Protein AF-A0A3P7ID00-F1 (afdb_monomer_lite)

Structure (mmCIF, N/CA/C/O backbone):
data_AF-A0A3P7ID00-F1
#
_entry.id   AF-A0A3P7ID00-F1
#
loop_
_atom_site.group_PDB
_atom_site.id
_atom_site.type_symbol
_atom_site.label_atom_id
_atom_site.label_alt_id
_atom_site.label_comp_id
_atom_site.label_asym_id
_atom_site.label_entity_id
_atom_site.label_seq_id
_atom_site.pdbx_PDB_ins_code
_atom_site.Cartn_x
_atom_site.Cartn_y
_atom_site.Cartn_z
_atom_site.occupancy
_atom_site.B_iso_or_equiv
_atom_site.auth_seq_id
_atom_site.auth_comp_id
_atom_site.auth_asym_id
_atom_site.auth_atom_id
_atom_site.pdbx_PDB_model_num
ATOM 1 N N . MET A 1 1 ? 23.950 -1.287 -34.557 1.00 52.06 1 MET A N 1
ATOM 2 C CA . MET A 1 1 ? 25.349 -1.439 -34.091 1.00 52.06 1 MET A CA 1
ATOM 3 C C . MET A 1 1 ? 25.441 -1.771 -32.608 1.00 52.06 1 MET A C 1
ATOM 5 O O . MET A 1 1 ? 25.876 -2.869 -32.314 1.00 52.06 1 MET A O 1
ATOM 9 N N . PHE A 1 2 ? 25.033 -0.906 -31.662 1.00 60.47 2 PHE A N 1
ATOM 10 C CA . PHE A 1 2 ? 25.137 -1.261 -30.230 1.00 60.47 2 PHE A CA 1
ATOM 11 C C . PHE A 1 2 ? 24.290 -2.492 -29.866 1.00 60.47 2 PHE A C 1
ATOM 13 O O . PHE A 1 2 ? 24.810 -3.410 -29.252 1.00 60.47 2 PHE A O 1
ATOM 20 N N . SER A 1 3 ? 23.042 -2.573 -30.342 1.00 60.19 3 SER A N 1
ATOM 21 C CA . SER A 1 3 ? 22.179 -3.760 -30.199 1.00 60.19 3 SER A CA 1
ATOM 22 C C . SER A 1 3 ? 22.789 -5.046 -30.762 1.00 60.19 3 SER A C 1
ATOM 24 O O . SER A 1 3 ? 22.525 -6.127 -30.246 1.00 60.19 3 SER A O 1
ATOM 26 N N . ASP A 1 4 ? 23.598 -4.916 -31.814 1.00 58.38 4 ASP A N 1
ATOM 27 C CA . ASP A 1 4 ? 24.118 -6.036 -32.603 1.00 58.38 4 ASP A CA 1
ATOM 28 C C . ASP A 1 4 ? 25.467 -6.534 -32.055 1.00 58.38 4 ASP A C 1
ATOM 30 O O . ASP A 1 4 ? 25.849 -7.672 -32.304 1.00 58.38 4 ASP A O 1
ATOM 34 N N . CYS A 1 5 ? 26.175 -5.696 -31.284 1.00 56.41 5 CYS A N 1
ATOM 35 C CA . CYS A 1 5 ? 27.470 -6.012 -30.668 1.00 56.41 5 CYS A CA 1
ATOM 36 C C . CYS A 1 5 ? 27.386 -6.208 -29.141 1.00 56.41 5 CYS A C 1
ATOM 38 O O . CYS A 1 5 ? 28.137 -7.001 -28.583 1.00 56.41 5 CYS A O 1
ATOM 40 N N . PHE A 1 6 ? 26.474 -5.504 -28.464 1.00 62.31 6 PHE A N 1
ATOM 41 C CA . PHE A 1 6 ? 26.268 -5.514 -27.014 1.00 62.31 6 PHE A CA 1
ATOM 42 C C . PHE A 1 6 ? 24.762 -5.589 -26.717 1.00 62.31 6 PHE A C 1
ATOM 44 O O . PHE A 1 6 ? 24.059 -4.586 -26.574 1.00 62.31 6 PHE A O 1
ATOM 51 N N . GLY A 1 7 ? 24.242 -6.815 -26.651 1.00 70.06 7 GLY A N 1
ATOM 52 C CA . GLY A 1 7 ? 22.831 -7.056 -26.351 1.00 70.06 7 GLY A CA 1
ATOM 53 C C . GLY A 1 7 ? 22.442 -6.621 -24.933 1.00 70.06 7 GLY A C 1
ATOM 54 O O . GLY A 1 7 ? 23.291 -6.516 -24.044 1.00 70.06 7 GLY A O 1
ATOM 55 N N . ALA A 1 8 ? 21.137 -6.432 -24.699 1.00 73.94 8 ALA A N 1
ATOM 56 C CA . ALA A 1 8 ? 20.581 -6.035 -23.398 1.00 73.94 8 ALA A CA 1
ATOM 57 C C . ALA A 1 8 ? 21.131 -6.864 -22.223 1.00 73.94 8 ALA A C 1
ATOM 59 O O . ALA A 1 8 ? 21.489 -6.312 -21.187 1.00 73.94 8 ALA A O 1
ATOM 60 N N . ARG A 1 9 ? 21.281 -8.181 -22.418 1.00 77.31 9 ARG A N 1
ATOM 61 C CA . ARG A 1 9 ? 21.799 -9.113 -21.404 1.00 77.31 9 ARG A CA 1
ATOM 62 C C . ARG A 1 9 ? 23.219 -8.791 -20.935 1.00 77.31 9 ARG A C 1
ATOM 64 O O . ARG A 1 9 ? 23.476 -8.861 -19.741 1.00 77.31 9 ARG A O 1
ATOM 71 N N . MET A 1 10 ? 24.122 -8.421 -21.845 1.00 81.62 10 MET A N 1
ATOM 72 C CA . MET A 1 10 ? 25.519 -8.138 -21.492 1.00 81.62 10 MET A CA 1
ATOM 73 C C . MET A 1 10 ? 25.629 -6.870 -20.646 1.00 81.62 10 MET A C 1
ATOM 75 O O . MET A 1 10 ? 26.262 -6.890 -19.593 1.00 81.62 10 MET A O 1
ATOM 79 N N . LEU A 1 11 ? 24.956 -5.787 -21.054 1.00 83.25 11 LEU A N 1
ATOM 80 C CA . LEU A 1 11 ? 24.932 -4.541 -20.279 1.00 83.25 11 LEU A CA 1
ATOM 81 C C . LEU A 1 11 ? 24.371 -4.775 -18.871 1.00 83.25 11 LEU A C 1
ATOM 83 O O . LEU A 1 11 ? 24.927 -4.293 -17.889 1.00 83.25 11 LEU A O 1
ATOM 87 N N . LEU A 1 12 ? 23.300 -5.559 -18.775 1.00 82.31 12 LEU A N 1
ATOM 88 C CA . LEU A 1 12 ? 22.665 -5.893 -17.506 1.00 82.31 12 LEU A CA 1
ATOM 89 C C . LEU A 1 12 ? 23.546 -6.778 -16.614 1.00 82.31 12 LEU A C 1
ATOM 91 O O . LEU A 1 12 ? 23.621 -6.524 -15.418 1.00 82.31 12 LEU A O 1
ATOM 95 N N . SER A 1 13 ? 24.282 -7.740 -17.182 1.00 84.06 13 SER A N 1
ATOM 96 C CA . SER A 1 13 ? 25.265 -8.525 -16.416 1.00 84.06 13 SER A CA 1
ATOM 97 C C . SER A 1 13 ? 26.448 -7.691 -15.920 1.00 84.06 13 SER A C 1
ATOM 99 O O . SER A 1 13 ? 26.984 -7.942 -14.845 1.00 84.06 13 SER A O 1
ATOM 101 N N . VAL A 1 14 ? 26.853 -6.667 -16.678 1.00 86.00 14 VAL A N 1
ATOM 102 C CA . VAL A 1 14 ? 27.897 -5.735 -16.233 1.00 86.00 14 VAL A CA 1
ATOM 103 C C . VAL A 1 14 ? 27.369 -4.905 -15.068 1.00 86.00 14 VAL A C 1
ATOM 105 O O . VAL A 1 14 ? 28.047 -4.788 -14.051 1.00 86.00 14 VAL A O 1
ATOM 108 N N . LEU A 1 15 ? 26.139 -4.396 -15.180 1.00 87.06 15 LEU A N 1
ATOM 109 C CA . LEU A 1 15 ? 25.479 -3.590 -14.154 1.00 87.06 15 LEU A CA 1
ATOM 110 C C . LEU A 1 15 ? 25.384 -4.286 -12.789 1.00 87.06 15 LEU A C 1
ATOM 112 O O . LEU A 1 15 ? 25.531 -3.612 -11.774 1.00 87.06 15 LEU A O 1
ATOM 116 N N . THR A 1 16 ? 25.211 -5.611 -12.758 1.00 84.00 16 THR A N 1
ATOM 117 C CA . THR A 1 16 ? 25.181 -6.388 -11.505 1.00 84.00 16 THR A CA 1
ATOM 118 C C . THR A 1 16 ? 26.543 -6.521 -10.814 1.00 84.00 16 THR A C 1
ATOM 120 O O . THR A 1 16 ? 26.600 -6.924 -9.656 1.00 84.00 16 THR A O 1
ATOM 123 N N . VAL A 1 17 ? 27.647 -6.211 -11.505 1.00 86.19 17 VAL A N 1
ATOM 124 C CA . VAL A 1 17 ? 29.019 -6.389 -10.991 1.00 86.19 17 VAL A CA 1
ATOM 125 C C . VAL A 1 17 ? 29.721 -5.053 -10.742 1.00 86.19 17 VAL A C 1
ATOM 127 O O . VAL A 1 17 ? 30.505 -4.937 -9.802 1.00 86.19 17 VAL A O 1
ATOM 130 N N . VAL A 1 18 ? 29.465 -4.034 -11.566 1.00 87.81 18 VAL A N 1
ATOM 131 C CA . VAL A 1 18 ? 30.149 -2.738 -11.446 1.00 87.81 18 VAL A CA 1
ATOM 132 C C . VAL A 1 18 ? 29.582 -1.881 -10.308 1.00 87.81 18 VAL A C 1
ATOM 134 O O . VAL A 1 18 ? 28.386 -1.907 -10.006 1.00 87.81 18 VAL A O 1
ATOM 137 N N . THR A 1 19 ? 30.449 -1.074 -9.696 1.00 88.44 19 THR A N 1
ATOM 138 C CA . THR A 1 19 ? 30.128 -0.154 -8.592 1.00 88.44 19 THR A CA 1
ATOM 139 C C . THR A 1 19 ? 30.591 1.275 -8.920 1.00 88.44 19 THR A C 1
ATOM 141 O O . THR A 1 19 ? 31.322 1.497 -9.892 1.00 88.44 19 THR A O 1
ATOM 144 N N . GLY A 1 20 ? 30.139 2.266 -8.143 1.00 90.31 20 GLY A N 1
ATOM 145 C CA . GLY A 1 20 ? 30.588 3.659 -8.257 1.00 90.31 20 GLY A CA 1
ATOM 146 C C . GLY A 1 20 ? 30.327 4.303 -9.627 1.00 90.31 20 GLY A C 1
ATOM 147 O O . GLY A 1 20 ? 29.263 4.133 -10.228 1.00 90.31 20 GLY A O 1
ATOM 148 N N . GLU A 1 21 ? 31.310 5.047 -10.144 1.00 90.44 21 GLU A N 1
ATOM 149 C CA . GLU A 1 21 ? 31.195 5.810 -11.400 1.00 90.44 21 GLU A CA 1
ATOM 150 C C . GLU A 1 21 ? 30.878 4.936 -12.623 1.00 90.44 21 GLU A C 1
ATOM 152 O O . GLU A 1 21 ? 30.138 5.354 -13.520 1.00 90.44 21 GLU A O 1
ATOM 157 N N . TRP A 1 22 ? 31.382 3.698 -12.646 1.00 90.75 22 TRP A N 1
ATOM 158 C CA . TRP A 1 22 ? 31.104 2.741 -13.718 1.00 90.75 22 TRP A CA 1
ATOM 159 C C . TRP A 1 22 ? 29.640 2.312 -13.729 1.00 90.75 22 TRP A C 1
ATOM 161 O O . TRP A 1 22 ? 29.043 2.215 -14.806 1.00 90.75 22 TRP A O 1
ATOM 171 N N . ARG A 1 23 ? 29.037 2.107 -12.548 1.00 92.94 23 ARG A N 1
ATOM 172 C CA . ARG A 1 23 ? 27.599 1.827 -12.440 1.00 92.94 23 ARG A CA 1
ATOM 173 C C . ARG A 1 23 ? 26.787 3.026 -12.907 1.00 92.94 23 ARG A C 1
ATOM 175 O O . ARG A 1 23 ? 25.917 2.858 -13.755 1.00 92.94 23 ARG A O 1
ATOM 182 N N . SER A 1 24 ? 27.121 4.225 -12.432 1.00 92.62 24 SER A N 1
ATOM 183 C CA . SER A 1 24 ? 26.444 5.467 -12.830 1.00 92.62 24 SER A CA 1
ATOM 184 C C . SER A 1 24 ? 26.452 5.665 -14.354 1.00 92.62 24 SER A C 1
ATOM 186 O O . SER A 1 24 ? 25.399 5.824 -14.978 1.00 92.62 24 SER A O 1
ATOM 188 N N . SER A 1 25 ? 27.621 5.525 -14.985 1.00 92.38 25 SER A N 1
ATOM 189 C CA . SER A 1 25 ? 27.778 5.658 -16.441 1.00 92.38 25 SER A CA 1
ATOM 190 C C . SER A 1 25 ? 27.006 4.579 -17.212 1.00 92.38 25 SER A C 1
ATOM 192 O O . SER A 1 25 ? 26.350 4.861 -18.219 1.00 92.38 25 SER A O 1
ATOM 194 N N . SER A 1 26 ? 27.031 3.337 -16.720 1.00 92.38 26 SER A N 1
ATOM 195 C CA . SER A 1 26 ? 26.311 2.214 -17.334 1.00 92.38 26 SER A CA 1
ATOM 196 C C . SER A 1 26 ? 24.792 2.375 -17.225 1.00 92.38 26 SER A C 1
ATOM 198 O O . SER A 1 26 ? 24.070 2.071 -18.176 1.00 92.38 26 SER A O 1
ATOM 200 N N . LEU A 1 27 ? 24.293 2.898 -16.102 1.00 93.88 27 LEU A N 1
ATOM 201 C CA . LEU A 1 27 ? 22.876 3.209 -15.909 1.00 93.88 27 LEU A CA 1
ATOM 202 C C . LEU A 1 27 ? 22.427 4.375 -16.790 1.00 93.88 27 LEU A C 1
ATOM 204 O O . LEU A 1 27 ? 21.325 4.334 -17.333 1.00 93.88 27 LEU A O 1
ATOM 208 N N . GLN A 1 28 ? 23.278 5.380 -17.008 1.00 93.69 28 GLN A N 1
ATOM 209 C CA . GLN A 1 28 ? 22.981 6.462 -17.946 1.00 93.69 28 GLN A CA 1
ATOM 210 C C . GLN A 1 28 ? 22.866 5.942 -19.385 1.00 93.69 28 GLN A C 1
ATOM 212 O O . GLN A 1 28 ? 21.937 6.321 -20.102 1.00 93.69 28 GLN A O 1
ATOM 217 N N . LEU A 1 29 ? 23.758 5.035 -19.796 1.00 92.69 29 LEU A N 1
ATOM 218 C CA . LEU A 1 29 ? 23.652 4.355 -21.086 1.00 92.69 29 LEU A CA 1
ATOM 219 C C . LEU A 1 29 ? 22.361 3.529 -21.175 1.00 92.69 29 LEU A C 1
ATOM 221 O O . LEU A 1 29 ? 21.619 3.657 -22.150 1.00 92.69 29 LEU A O 1
ATOM 225 N N . LEU A 1 30 ? 22.050 2.735 -20.144 1.00 93.50 30 LEU A N 1
ATOM 226 C CA . LEU A 1 30 ? 20.803 1.970 -20.068 1.00 93.50 30 LEU A CA 1
ATOM 227 C C . LEU A 1 30 ? 19.578 2.887 -20.184 1.00 93.50 30 LEU A C 1
ATOM 229 O O . LEU A 1 30 ? 18.663 2.575 -20.943 1.00 93.50 30 LEU A O 1
ATOM 233 N N . LYS A 1 31 ? 19.576 4.038 -19.500 1.00 94.38 31 LYS A N 1
ATOM 234 C CA . LYS A 1 31 ? 18.513 5.048 -19.588 1.00 94.38 31 LYS A CA 1
ATOM 235 C C . LYS A 1 31 ? 18.271 5.469 -21.039 1.00 94.38 31 LYS A C 1
ATOM 237 O O . LYS A 1 31 ? 17.132 5.443 -21.499 1.00 94.38 31 LYS A O 1
ATOM 242 N N . GLN A 1 32 ? 19.330 5.812 -21.777 1.00 93.94 32 GLN A N 1
ATOM 243 C CA . GLN A 1 32 ? 19.211 6.207 -23.187 1.00 93.94 32 GLN A CA 1
ATOM 244 C C . GLN A 1 32 ? 18.683 5.065 -24.060 1.00 93.94 32 GLN A C 1
ATOM 246 O O . GLN A 1 32 ? 17.826 5.284 -24.914 1.00 93.94 32 GLN A O 1
ATOM 251 N N . LEU A 1 33 ? 19.139 3.834 -23.819 1.00 92.25 33 LEU A N 1
ATOM 252 C CA . LEU A 1 33 ? 18.671 2.661 -24.558 1.00 92.25 33 LEU A CA 1
ATOM 253 C C . LEU A 1 33 ? 17.189 2.377 -24.300 1.00 92.25 33 LEU A C 1
ATOM 255 O O . LEU A 1 33 ? 16.455 2.125 -25.249 1.00 92.25 33 LEU A O 1
ATOM 259 N N . LEU A 1 34 ? 16.723 2.480 -23.054 1.00 92.94 34 LEU A N 1
ATOM 260 C CA . LEU A 1 34 ? 15.309 2.308 -22.704 1.00 92.94 34 LEU A CA 1
ATOM 261 C C . LEU A 1 34 ? 14.414 3.348 -23.397 1.00 92.94 34 LEU A C 1
ATOM 263 O O . LEU A 1 34 ? 13.312 3.018 -23.830 1.00 92.94 34 LEU A O 1
ATOM 267 N N . LEU A 1 35 ? 14.884 4.590 -23.544 1.00 93.62 35 LEU A N 1
ATOM 268 C CA . LEU A 1 35 ? 14.127 5.657 -24.204 1.00 93.62 35 LEU A CA 1
ATOM 269 C C . LEU A 1 35 ? 14.113 5.512 -25.734 1.00 93.62 35 LEU A C 1
ATOM 271 O O . LEU A 1 35 ? 13.067 5.683 -26.367 1.00 93.62 35 LEU A O 1
ATOM 275 N N . LEU A 1 36 ? 15.263 5.194 -26.333 1.00 90.88 36 LEU A N 1
ATOM 276 C CA . LEU A 1 36 ? 15.469 5.274 -27.781 1.00 90.88 36 LEU A CA 1
ATOM 277 C C . LEU A 1 36 ? 15.247 3.946 -28.516 1.00 90.88 36 LEU A C 1
ATOM 279 O O . LEU A 1 36 ? 14.849 3.961 -29.682 1.00 90.88 36 LEU A O 1
ATOM 283 N N . ALA A 1 37 ? 15.481 2.795 -27.877 1.00 84.69 37 ALA A N 1
ATOM 284 C CA . ALA A 1 37 ? 15.424 1.500 -28.557 1.00 84.69 37 ALA A CA 1
ATOM 285 C C . ALA A 1 37 ? 14.019 1.208 -29.091 1.00 84.69 37 ALA A C 1
ATOM 287 O O . ALA A 1 37 ? 13.032 1.334 -28.373 1.00 84.69 37 ALA A O 1
ATOM 288 N N . SER A 1 38 ? 13.901 0.786 -30.349 1.00 81.94 38 SER A N 1
ATOM 289 C CA . SER A 1 38 ? 12.612 0.451 -30.975 1.00 81.94 38 SER A CA 1
ATOM 290 C C . SER A 1 38 ? 11.951 -0.792 -30.363 1.00 81.94 38 SER A C 1
ATOM 292 O O . SER A 1 38 ? 10.726 -0.862 -30.293 1.00 81.94 38 SER A O 1
ATOM 294 N N . THR A 1 39 ? 12.757 -1.736 -29.882 1.00 86.19 39 THR A N 1
ATOM 295 C CA . THR A 1 39 ? 12.349 -3.010 -29.268 1.00 86.19 39 THR A CA 1
ATOM 296 C C . THR A 1 39 ? 12.159 -2.902 -27.753 1.00 86.19 39 THR A C 1
ATOM 298 O O . THR A 1 39 ? 12.777 -2.057 -27.112 1.00 86.19 39 THR A O 1
ATOM 301 N N . ASP A 1 40 ? 11.405 -3.821 -27.155 1.00 87.50 40 ASP A N 1
ATOM 302 C CA . ASP A 1 40 ? 11.201 -3.948 -25.702 1.00 87.50 40 ASP A CA 1
ATOM 303 C C . ASP A 1 40 ? 12.268 -4.795 -24.977 1.00 87.50 40 ASP A C 1
ATOM 305 O O . ASP A 1 40 ? 12.233 -4.904 -23.753 1.00 87.50 40 ASP A O 1
ATOM 309 N N . GLN A 1 41 ? 13.260 -5.333 -25.697 1.00 89.88 41 GLN A N 1
ATOM 310 C CA . GLN A 1 41 ? 14.296 -6.227 -25.153 1.00 89.88 41 GLN A CA 1
ATOM 311 C C . GLN A 1 41 ? 15.040 -5.676 -23.922 1.00 89.88 41 GLN A C 1
ATOM 313 O O . GLN A 1 41 ? 15.388 -6.437 -23.022 1.00 89.88 41 GLN A O 1
ATOM 318 N N . TYR A 1 42 ? 15.287 -4.361 -23.869 1.00 89.94 42 TYR A N 1
ATOM 319 C CA . TYR A 1 42 ? 15.981 -3.733 -22.742 1.00 89.94 42 TYR A CA 1
ATOM 320 C C . TYR A 1 42 ? 15.073 -3.639 -21.519 1.00 89.94 42 TYR A C 1
ATOM 322 O O . TYR A 1 42 ? 15.525 -3.926 -20.416 1.00 89.94 42 TYR A O 1
ATOM 330 N N . VAL A 1 43 ? 13.791 -3.309 -21.714 1.00 91.06 43 VAL A N 1
ATOM 331 C CA . VAL A 1 43 ? 12.803 -3.307 -20.628 1.00 91.06 43 VAL A CA 1
ATOM 332 C C . VAL A 1 43 ? 12.644 -4.730 -20.096 1.00 91.06 43 VAL A C 1
ATOM 334 O O . VAL A 1 43 ? 12.798 -4.943 -18.900 1.00 91.06 43 VAL A O 1
ATOM 337 N N . ALA A 1 44 ? 12.453 -5.718 -20.977 1.00 91.56 44 ALA A N 1
ATOM 338 C CA . ALA A 1 44 ? 12.347 -7.126 -20.596 1.00 91.56 44 ALA A CA 1
ATOM 339 C C . ALA A 1 44 ? 13.583 -7.623 -19.830 1.00 91.56 44 ALA A C 1
ATOM 341 O O . ALA A 1 44 ? 13.448 -8.281 -18.801 1.00 91.56 44 ALA A O 1
ATOM 342 N N . GLY A 1 45 ? 14.786 -7.264 -20.286 1.00 91.44 45 GLY A N 1
ATOM 343 C CA . GLY A 1 45 ? 16.021 -7.590 -19.580 1.00 91.44 45 GLY A CA 1
ATOM 344 C C . GLY A 1 45 ? 16.089 -6.952 -18.190 1.00 91.44 45 GLY A C 1
ATOM 345 O O . GLY A 1 45 ? 16.446 -7.627 -17.229 1.00 91.44 45 GLY A O 1
ATOM 346 N N . VAL A 1 46 ? 15.716 -5.675 -18.057 1.00 92.44 46 VAL A N 1
ATOM 347 C CA . VAL A 1 46 ? 15.668 -5.000 -16.751 1.00 92.44 46 VAL A CA 1
ATOM 348 C C . VAL A 1 46 ? 14.692 -5.705 -15.810 1.00 92.44 46 VAL A C 1
ATOM 350 O O . VAL A 1 46 ? 15.056 -5.968 -14.668 1.00 92.44 46 VAL A O 1
ATOM 353 N N . ILE A 1 47 ? 13.493 -6.071 -16.281 1.00 92.38 47 ILE A N 1
ATOM 354 C CA . ILE A 1 47 ? 12.510 -6.798 -15.460 1.00 92.38 47 ILE A CA 1
ATOM 355 C C . ILE A 1 47 ? 13.038 -8.174 -15.041 1.00 92.38 47 ILE A C 1
ATOM 357 O O . ILE A 1 47 ? 12.827 -8.595 -13.903 1.00 92.38 47 ILE A O 1
ATOM 361 N N . GLN A 1 48 ? 13.772 -8.856 -15.923 1.00 91.06 48 GLN A N 1
ATOM 362 C CA . GLN A 1 48 ? 14.421 -10.119 -15.590 1.00 91.06 48 GLN A CA 1
ATOM 363 C C . GLN A 1 48 ? 15.423 -9.949 -14.439 1.00 91.06 48 GLN A C 1
ATOM 365 O O . GLN A 1 48 ? 15.377 -10.724 -13.490 1.00 91.06 48 GLN A O 1
ATOM 370 N N . VAL A 1 49 ? 16.282 -8.925 -14.486 1.00 89.69 49 VAL A N 1
ATOM 371 C CA . VAL A 1 49 ? 17.239 -8.638 -13.402 1.00 89.69 49 VAL A CA 1
ATOM 372 C C . VAL A 1 49 ? 16.518 -8.286 -12.103 1.00 89.69 49 VAL A C 1
ATOM 374 O O . VAL A 1 49 ? 16.830 -8.861 -11.064 1.00 89.69 49 VAL A O 1
ATOM 377 N N . ILE A 1 50 ? 15.512 -7.410 -12.178 1.00 89.25 50 ILE A N 1
ATOM 378 C CA . ILE A 1 50 ? 14.657 -7.010 -11.048 1.00 89.25 50 ILE A CA 1
ATOM 379 C C . ILE A 1 50 ? 14.056 -8.223 -10.327 1.00 89.25 50 ILE A C 1
ATOM 381 O O . ILE A 1 50 ? 13.941 -8.224 -9.108 1.00 89.25 50 ILE A O 1
ATOM 385 N N . SER A 1 51 ? 13.687 -9.261 -11.079 1.00 88.12 51 SER A N 1
ATOM 386 C CA . SER A 1 51 ? 13.043 -10.458 -10.528 1.00 88.12 51 SER A CA 1
ATOM 387 C C . SER A 1 51 ? 14.039 -11.499 -10.001 1.00 88.12 51 SER A C 1
ATOM 389 O O . SER A 1 51 ? 13.635 -12.435 -9.320 1.00 88.12 51 SER A O 1
ATOM 391 N N . GLN A 1 52 ? 15.325 -11.387 -10.348 1.00 88.00 52 GLN A N 1
ATOM 392 C CA . GLN A 1 52 ? 16.353 -12.386 -10.027 1.00 88.00 52 GLN A CA 1
ATOM 393 C C . GLN A 1 52 ? 17.300 -11.958 -8.907 1.00 88.00 52 GLN A C 1
ATOM 395 O O . GLN A 1 52 ? 17.913 -12.826 -8.293 1.00 88.00 52 GLN A O 1
ATOM 400 N N . VAL A 1 53 ? 17.450 -10.654 -8.661 1.00 87.38 53 VAL A N 1
ATOM 401 C CA . VAL A 1 53 ? 18.378 -10.118 -7.658 1.00 87.38 53 VAL A CA 1
ATOM 402 C C . VAL A 1 53 ? 17.608 -9.766 -6.381 1.00 87.38 53 VAL A C 1
ATOM 404 O O . VAL A 1 53 ? 16.903 -8.756 -6.369 1.00 87.38 53 VAL A O 1
ATOM 407 N N . PRO A 1 54 ? 17.737 -10.544 -5.288 1.00 88.44 54 PRO A N 1
ATOM 408 C CA . PRO A 1 54 ? 17.005 -10.278 -4.055 1.00 88.44 54 PRO A CA 1
ATOM 409 C C . PRO A 1 54 ? 17.387 -8.912 -3.457 1.00 88.44 54 PRO A C 1
ATOM 411 O O . PRO A 1 54 ? 18.581 -8.654 -3.252 1.00 88.44 54 PRO A O 1
ATOM 414 N N . PRO A 1 55 ? 16.415 -8.042 -3.122 1.00 89.25 55 PRO A N 1
ATOM 415 C CA . PRO A 1 55 ? 16.701 -6.715 -2.581 1.00 89.25 55 PRO A CA 1
ATOM 416 C C . PRO A 1 55 ? 17.518 -6.734 -1.292 1.00 89.25 55 PRO A C 1
ATOM 418 O O . PRO A 1 55 ? 18.426 -5.925 -1.151 1.00 89.25 55 PRO A O 1
ATOM 421 N N . GLN A 1 56 ? 17.278 -7.704 -0.403 1.00 87.75 56 GLN A N 1
ATOM 422 C CA . GLN A 1 56 ? 18.021 -7.840 0.857 1.00 87.75 56 GLN A CA 1
ATOM 423 C C . GLN A 1 56 ? 19.518 -8.174 0.666 1.00 87.75 56 GLN A C 1
ATOM 425 O O . GLN A 1 56 ? 20.301 -7.996 1.591 1.00 87.75 56 GLN A O 1
ATOM 430 N N . GLN A 1 57 ? 19.943 -8.643 -0.517 1.00 88.00 57 GLN A N 1
ATOM 431 C CA . GLN A 1 57 ? 21.351 -8.965 -0.805 1.00 88.00 57 GLN A CA 1
ATOM 432 C C . GLN A 1 57 ? 22.089 -7.841 -1.543 1.00 88.00 57 GLN A C 1
ATOM 434 O O . GLN A 1 57 ? 23.295 -7.676 -1.371 1.00 88.00 57 GLN A O 1
ATOM 439 N N . GLN A 1 58 ? 21.388 -7.094 -2.399 1.00 90.94 58 GLN A N 1
ATOM 440 C CA . GLN A 1 58 ? 21.966 -6.024 -3.220 1.00 90.94 58 GLN A CA 1
ATOM 441 C C . GLN A 1 58 ? 21.028 -4.812 -3.281 1.00 90.94 58 GLN A C 1
ATOM 443 O O . GLN A 1 58 ? 20.557 -4.420 -4.354 1.00 90.94 58 GLN A O 1
ATOM 448 N N . LEU A 1 59 ? 20.726 -4.223 -2.123 1.00 93.75 59 LEU A N 1
ATOM 449 C CA . LEU A 1 59 ? 19.753 -3.134 -2.016 1.00 93.75 59 LEU A CA 1
ATOM 450 C C . LEU A 1 59 ? 20.175 -1.899 -2.820 1.00 93.75 59 LEU A C 1
ATOM 452 O O . LEU A 1 59 ? 19.389 -1.395 -3.616 1.00 93.75 59 LEU A O 1
ATOM 456 N N . GLU A 1 60 ? 21.432 -1.470 -2.685 1.00 93.31 60 GLU A N 1
ATOM 457 C CA . GLU A 1 60 ? 21.994 -0.312 -3.399 1.00 93.31 60 GLU A CA 1
ATOM 458 C C . GLU A 1 60 ? 21.806 -0.435 -4.921 1.00 93.31 60 GLU A C 1
ATOM 460 O O . GLU A 1 60 ? 21.300 0.475 -5.578 1.00 93.31 60 GLU A O 1
ATOM 465 N N . PHE A 1 61 ? 22.126 -1.606 -5.482 1.00 93.00 61 PHE A N 1
ATOM 466 C CA . PHE A 1 61 ? 21.944 -1.880 -6.906 1.00 93.00 61 PHE A CA 1
ATOM 467 C C . PHE A 1 61 ? 20.468 -1.829 -7.321 1.00 93.00 61 PHE A C 1
ATOM 469 O O . PHE A 1 61 ? 20.127 -1.205 -8.328 1.00 93.00 61 PHE A O 1
ATOM 476 N N . ASN A 1 62 ? 19.586 -2.465 -6.545 1.00 94.88 62 ASN A N 1
ATOM 477 C CA . ASN A 1 62 ? 18.152 -2.457 -6.817 1.00 94.88 62 ASN A CA 1
ATOM 478 C C . ASN A 1 62 ? 17.574 -1.036 -6.762 1.00 94.88 62 ASN A C 1
ATOM 480 O O . ASN A 1 62 ? 16.774 -0.668 -7.623 1.00 94.88 62 ASN A O 1
ATOM 484 N N . VAL A 1 63 ? 18.021 -0.211 -5.811 1.00 96.00 63 VAL A N 1
ATOM 485 C CA . VAL A 1 63 ? 17.660 1.209 -5.708 1.00 96.00 63 VAL A CA 1
ATOM 486 C C . VAL A 1 63 ? 18.120 1.981 -6.945 1.00 96.00 63 VAL A C 1
ATOM 488 O O . VAL A 1 63 ? 17.315 2.691 -7.553 1.00 96.00 63 VAL A O 1
ATOM 491 N N . ASP A 1 64 ? 19.381 1.840 -7.353 1.00 95.12 64 ASP A N 1
ATOM 492 C CA . ASP A 1 64 ? 19.942 2.538 -8.515 1.00 95.12 64 ASP A CA 1
ATOM 493 C C . ASP A 1 64 ? 19.224 2.159 -9.824 1.00 95.12 64 ASP A C 1
ATOM 495 O O . ASP A 1 64 ? 18.859 3.020 -10.642 1.00 95.12 64 ASP A O 1
ATOM 499 N N . LEU A 1 65 ? 18.966 0.862 -10.013 1.00 95.44 65 LEU A N 1
ATOM 500 C CA . LEU A 1 65 ? 18.240 0.342 -11.167 1.00 95.44 65 LEU A CA 1
ATOM 501 C C . LEU A 1 65 ? 16.799 0.860 -11.187 1.00 95.44 65 LEU A C 1
ATOM 503 O O . LEU A 1 65 ? 16.329 1.359 -12.212 1.00 95.44 65 LEU A O 1
ATOM 507 N N . LEU A 1 66 ? 16.103 0.801 -10.051 1.00 96.75 66 LEU A N 1
ATOM 508 C CA . LEU A 1 66 ? 14.704 1.199 -9.958 1.00 96.75 66 LEU A CA 1
ATOM 509 C C . LEU A 1 66 ? 14.526 2.724 -10.075 1.00 96.75 66 LEU A C 1
ATOM 511 O O . LEU A 1 66 ? 13.571 3.176 -10.709 1.00 96.75 66 LEU A O 1
ATOM 515 N N . LYS A 1 67 ? 15.482 3.531 -9.589 1.00 97.06 67 LYS A N 1
ATOM 516 C CA . LYS A 1 67 ? 15.556 4.981 -9.864 1.00 97.06 67 LYS A CA 1
ATOM 517 C C . LYS A 1 67 ? 15.716 5.265 -11.360 1.00 97.06 67 LYS A C 1
ATOM 519 O O . LYS A 1 67 ? 15.063 6.169 -11.885 1.00 97.06 67 LYS A O 1
ATOM 524 N N . THR A 1 68 ? 16.533 4.476 -12.060 1.00 96.81 68 THR A N 1
ATOM 525 C CA . THR A 1 68 ? 16.703 4.587 -13.519 1.00 96.81 68 THR A CA 1
ATOM 526 C C . THR A 1 68 ? 15.399 4.261 -14.254 1.00 96.81 68 THR A C 1
ATOM 528 O O . THR A 1 68 ? 14.973 5.032 -15.118 1.00 96.81 68 THR A O 1
ATOM 531 N N . VAL A 1 69 ? 14.722 3.173 -13.865 1.00 97.19 69 VAL A N 1
ATOM 532 C CA . VAL A 1 69 ? 13.403 2.777 -14.395 1.00 97.19 69 VAL A CA 1
ATOM 533 C C . VAL A 1 69 ? 12.353 3.860 -14.143 1.00 97.19 69 VAL A C 1
ATOM 535 O O . VAL A 1 69 ? 11.646 4.264 -15.066 1.00 97.19 69 VAL A O 1
ATOM 538 N N . LEU A 1 70 ? 12.280 4.392 -12.922 1.00 97.12 70 LEU A N 1
ATOM 539 C CA . LEU A 1 70 ? 11.376 5.486 -12.575 1.00 97.12 70 LEU A CA 1
ATOM 540 C C . LEU A 1 70 ? 11.606 6.713 -13.469 1.00 97.12 70 LEU A C 1
ATOM 542 O O . LEU A 1 70 ? 10.645 7.303 -13.963 1.00 97.12 70 LEU A O 1
ATOM 546 N N . GLY A 1 71 ? 12.871 7.072 -13.714 1.00 96.62 71 GLY A N 1
ATOM 547 C CA . GLY A 1 71 ? 13.240 8.180 -14.595 1.00 96.62 71 GLY A CA 1
ATOM 548 C C . GLY A 1 71 ? 12.696 8.015 -16.016 1.00 96.62 71 GLY A C 1
ATOM 549 O O . GLY A 1 71 ? 12.048 8.921 -16.534 1.00 96.62 71 GLY A O 1
ATOM 550 N N . VAL A 1 72 ? 12.884 6.846 -16.635 1.00 97.00 72 VAL A N 1
ATOM 551 C CA . VAL A 1 72 ? 12.399 6.614 -18.010 1.00 97.00 72 VAL A CA 1
ATOM 552 C C . VAL A 1 72 ? 10.878 6.488 -18.105 1.00 97.00 72 VAL A C 1
ATOM 554 O O . VAL A 1 72 ? 10.297 6.905 -19.106 1.00 97.00 72 VAL A O 1
ATOM 557 N N . LEU A 1 73 ? 10.211 5.966 -17.068 1.00 96.75 73 LEU A N 1
ATOM 558 C CA . LEU A 1 73 ? 8.746 5.888 -17.026 1.00 96.75 73 LEU A CA 1
ATOM 559 C C . LEU A 1 73 ? 8.097 7.273 -16.931 1.00 96.75 73 LEU A C 1
ATOM 561 O O . LEU A 1 73 ? 7.016 7.471 -17.490 1.00 96.75 73 LEU A O 1
ATOM 565 N N . ARG A 1 74 ? 8.746 8.235 -16.260 1.00 95.00 74 ARG A N 1
ATOM 566 C CA . ARG A 1 74 ? 8.300 9.640 -16.241 1.00 95.00 74 ARG A CA 1
ATOM 567 C C . ARG A 1 74 ? 8.369 10.266 -17.631 1.00 95.00 74 ARG A C 1
ATOM 569 O O . ARG A 1 74 ? 7.451 10.974 -18.030 1.00 95.00 74 ARG A O 1
ATOM 576 N N . GLU A 1 75 ? 9.436 9.973 -18.366 1.00 95.12 75 GLU A N 1
ATOM 577 C CA . GLU A 1 75 ? 9.745 10.626 -19.641 1.00 95.12 75 GLU A CA 1
ATOM 578 C C . GLU A 1 75 ? 9.006 10.013 -20.843 1.00 95.12 75 GLU A C 1
ATOM 580 O O . GLU A 1 75 ? 8.777 10.706 -21.832 1.00 95.12 75 GLU A O 1
ATOM 585 N N . SER A 1 76 ? 8.614 8.732 -20.793 1.00 94.88 76 SER A N 1
ATOM 586 C CA . SER A 1 76 ? 8.130 8.021 -21.983 1.00 94.88 76 SER A CA 1
ATOM 587 C C . SER A 1 76 ? 6.897 7.145 -21.746 1.00 94.88 76 SER A C 1
ATOM 589 O O . SER A 1 76 ? 6.963 6.086 -21.119 1.00 94.88 76 SER A O 1
ATOM 591 N N . HIS A 1 77 ? 5.780 7.530 -22.378 1.00 94.25 77 HIS A N 1
ATOM 592 C CA . HIS A 1 77 ? 4.576 6.694 -22.518 1.00 94.25 77 HIS A CA 1
ATOM 593 C C . HIS A 1 77 ? 4.904 5.310 -23.091 1.00 94.25 77 HIS A C 1
ATOM 595 O O . HIS A 1 77 ? 4.443 4.286 -22.586 1.00 94.25 77 HIS A O 1
ATOM 601 N N . LYS A 1 78 ? 5.756 5.262 -24.121 1.00 95.12 78 LYS A N 1
ATOM 602 C CA . LYS A 1 78 ? 6.170 4.007 -24.754 1.00 95.12 78 LYS A CA 1
ATOM 603 C C . LYS A 1 78 ? 6.810 3.059 -23.740 1.00 95.12 78 LYS A C 1
ATOM 605 O O . LYS A 1 78 ? 6.483 1.874 -23.744 1.00 95.12 78 LYS A O 1
ATOM 610 N N . VAL A 1 79 ? 7.673 3.572 -22.862 1.00 96.38 79 VAL A N 1
ATOM 611 C CA . VAL A 1 79 ? 8.305 2.757 -21.817 1.00 96.38 79 VAL A CA 1
ATOM 612 C C . VAL A 1 79 ? 7.266 2.271 -20.810 1.00 96.38 79 VAL A C 1
ATOM 614 O O . VAL A 1 79 ? 7.314 1.106 -20.437 1.00 96.38 79 VAL A O 1
ATOM 617 N N . ARG A 1 80 ? 6.268 3.087 -20.436 1.00 96.75 80 ARG A N 1
ATOM 618 C CA . ARG A 1 80 ? 5.150 2.627 -19.584 1.00 96.75 80 ARG A CA 1
ATOM 619 C C . ARG A 1 80 ? 4.369 1.478 -20.226 1.00 96.75 80 ARG A C 1
ATOM 621 O O . ARG A 1 80 ? 4.041 0.503 -19.550 1.00 96.75 80 ARG A O 1
ATOM 628 N N . VAL A 1 81 ? 4.102 1.545 -21.530 1.00 96.06 81 VAL A N 1
ATOM 629 C CA . VAL A 1 81 ? 3.427 0.457 -22.262 1.00 96.06 81 VAL A CA 1
ATOM 630 C C . VAL A 1 81 ? 4.290 -0.803 -22.311 1.00 96.06 81 VAL A C 1
ATOM 632 O O . VAL A 1 81 ? 3.781 -1.902 -22.087 1.00 96.06 81 VAL A O 1
ATOM 635 N N . GLN A 1 82 ? 5.585 -0.663 -22.600 1.00 95.88 82 GLN A N 1
ATOM 636 C CA . GLN A 1 82 ? 6.522 -1.787 -22.618 1.00 95.88 82 GLN A CA 1
ATOM 637 C C . GLN A 1 82 ? 6.651 -2.419 -21.231 1.00 95.88 82 GLN A C 1
ATOM 639 O O . GLN A 1 82 ? 6.528 -3.631 -21.124 1.00 95.88 82 GLN A O 1
ATOM 644 N N . PHE A 1 83 ? 6.775 -1.609 -20.178 1.00 96.94 83 PHE A N 1
ATOM 645 C CA . PHE A 1 83 ? 6.862 -2.056 -18.789 1.00 96.94 83 PHE A CA 1
ATOM 646 C C . PHE A 1 83 ? 5.702 -2.977 -18.411 1.00 96.94 83 PHE A C 1
ATOM 648 O O . PHE A 1 83 ? 5.927 -4.047 -17.853 1.00 96.94 83 PHE A O 1
ATOM 655 N N . ARG A 1 84 ? 4.466 -2.622 -18.789 1.00 96.88 84 ARG A N 1
ATOM 656 C CA . ARG A 1 84 ? 3.318 -3.522 -18.625 1.00 96.88 84 ARG A CA 1
ATOM 657 C C . ARG A 1 84 ? 3.507 -4.825 -19.404 1.00 96.88 84 ARG A C 1
ATOM 659 O O . ARG A 1 84 ? 3.366 -5.901 -18.834 1.00 96.88 84 ARG A O 1
ATOM 666 N N . LYS A 1 85 ? 3.783 -4.729 -20.709 1.00 95.81 85 LYS A N 1
ATOM 667 C CA . LYS A 1 85 ? 3.855 -5.887 -21.621 1.00 95.81 85 LYS A CA 1
ATOM 668 C C . LYS A 1 85 ? 4.946 -6.885 -21.238 1.00 95.81 85 LYS A C 1
ATOM 670 O O . LYS A 1 85 ? 4.777 -8.073 -21.475 1.00 95.81 85 LYS A O 1
ATOM 675 N N . THR A 1 86 ? 6.038 -6.413 -20.647 1.00 95.19 86 THR A N 1
ATOM 676 C CA . THR A 1 86 ? 7.176 -7.242 -20.241 1.00 95.19 86 THR A CA 1
ATOM 677 C C . THR A 1 86 ? 7.088 -7.715 -18.788 1.00 95.19 86 THR A C 1
ATOM 679 O O . THR A 1 86 ? 8.093 -8.159 -18.243 1.00 95.19 86 THR A O 1
ATOM 682 N N . GLY A 1 87 ? 5.929 -7.590 -18.128 1.00 95.88 87 GLY A N 1
ATOM 683 C CA . GLY A 1 87 ? 5.725 -8.098 -16.767 1.00 95.88 87 GLY A CA 1
ATOM 684 C C . GLY A 1 87 ? 6.331 -7.236 -15.655 1.00 95.88 87 GLY A C 1
ATOM 685 O O . GLY A 1 87 ? 6.573 -7.736 -14.560 1.00 95.88 87 GLY A O 1
ATOM 686 N N . GLY A 1 88 ? 6.565 -5.943 -15.892 1.00 97.25 88 GLY A N 1
ATOM 687 C CA . GLY A 1 88 ? 7.215 -5.057 -14.923 1.00 97.25 88 GLY A CA 1
ATOM 688 C C . GLY A 1 88 ? 6.498 -4.973 -13.577 1.00 97.25 88 GLY A C 1
ATOM 689 O O . GLY A 1 88 ? 7.153 -4.951 -12.540 1.00 97.25 88 GLY A O 1
ATOM 690 N N . TYR A 1 89 ? 5.164 -5.025 -13.570 1.00 97.44 89 TYR A N 1
ATOM 691 C CA . TYR A 1 89 ? 4.381 -5.070 -12.334 1.00 97.44 89 TYR A CA 1
ATOM 692 C C . TYR A 1 89 ? 4.668 -6.313 -11.491 1.00 97.44 89 TYR A C 1
ATOM 694 O O . TYR A 1 89 ? 4.878 -6.188 -10.291 1.00 97.44 89 TYR A O 1
ATOM 702 N N . LEU A 1 90 ? 4.741 -7.492 -12.114 1.00 95.94 90 LEU A N 1
ATOM 703 C CA . LEU A 1 90 ? 5.081 -8.736 -11.420 1.00 95.94 90 LEU A CA 1
ATOM 704 C C . LEU A 1 90 ? 6.519 -8.700 -10.887 1.00 95.94 90 LEU A C 1
ATOM 706 O O . LEU A 1 90 ? 6.777 -9.183 -9.787 1.00 95.94 90 LEU A O 1
ATOM 710 N N . GLY A 1 91 ? 7.436 -8.057 -11.619 1.00 96.50 91 GLY A N 1
ATOM 711 C CA . GLY A 1 91 ? 8.791 -7.787 -11.134 1.00 96.50 91 GLY A CA 1
ATOM 712 C C . GLY A 1 91 ? 8.800 -6.947 -9.851 1.00 96.50 91 GLY A C 1
ATOM 713 O O . GLY A 1 91 ? 9.505 -7.281 -8.905 1.00 96.50 91 GLY A O 1
ATOM 714 N N . LEU A 1 92 ? 7.963 -5.905 -9.767 1.00 97.31 92 LEU A N 1
ATOM 715 C CA . LEU A 1 92 ? 7.832 -5.090 -8.550 1.00 97.31 92 LEU A CA 1
ATOM 716 C C . LEU A 1 92 ? 7.203 -5.858 -7.380 1.00 97.31 92 LEU A C 1
ATOM 718 O O . LEU A 1 92 ? 7.654 -5.703 -6.248 1.00 97.31 92 LEU A O 1
ATOM 722 N N . ILE A 1 93 ? 6.206 -6.712 -7.638 1.00 96.75 93 ILE A N 1
ATOM 723 C CA . ILE A 1 93 ? 5.656 -7.613 -6.609 1.00 96.75 93 ILE A CA 1
ATOM 724 C C . ILE A 1 93 ? 6.734 -8.586 -6.115 1.00 96.75 93 ILE A C 1
ATOM 726 O O . ILE A 1 93 ? 6.848 -8.806 -4.915 1.00 96.75 93 ILE A O 1
ATOM 730 N N . THR A 1 94 ? 7.573 -9.107 -7.015 1.00 96.31 94 THR A N 1
ATOM 731 C CA . THR A 1 94 ? 8.703 -9.983 -6.660 1.00 96.31 94 THR A CA 1
ATOM 732 C C . THR A 1 94 ? 9.734 -9.253 -5.796 1.00 96.31 94 THR A C 1
ATOM 734 O O . THR A 1 94 ? 10.238 -9.828 -4.837 1.00 96.31 94 THR A O 1
ATOM 737 N N . MET A 1 95 ? 10.013 -7.973 -6.071 1.00 96.38 95 MET A N 1
ATOM 738 C CA . MET A 1 95 ? 10.872 -7.158 -5.203 1.00 96.38 95 MET A CA 1
ATOM 739 C C . MET A 1 95 ? 10.279 -6.980 -3.803 1.00 96.38 95 MET A C 1
ATOM 741 O O . MET A 1 95 ? 11.010 -7.127 -2.830 1.00 96.38 95 MET A O 1
ATOM 745 N N . LEU A 1 96 ? 8.976 -6.698 -3.688 1.00 97.31 96 LEU A N 1
ATOM 746 C CA . LEU A 1 96 ? 8.308 -6.613 -2.382 1.00 97.31 96 LEU A CA 1
ATOM 747 C C . LEU A 1 96 ? 8.339 -7.955 -1.644 1.00 97.31 96 LEU A C 1
ATOM 749 O O . LEU A 1 96 ? 8.620 -7.980 -0.452 1.00 97.31 96 LEU A O 1
ATOM 753 N N . LEU A 1 97 ? 8.111 -9.066 -2.349 1.00 96.62 97 LEU A N 1
ATOM 754 C CA . LEU A 1 97 ? 8.236 -10.413 -1.788 1.00 96.62 97 LEU A CA 1
ATOM 755 C C . LEU A 1 97 ? 9.665 -10.695 -1.306 1.00 96.62 97 LEU A C 1
ATOM 757 O O . LEU A 1 97 ? 9.858 -11.303 -0.265 1.00 96.62 97 LEU A O 1
ATOM 761 N N . GLY A 1 98 ? 10.678 -10.191 -2.012 1.00 96.12 98 GLY A N 1
ATOM 762 C CA . GLY A 1 98 ? 12.075 -10.276 -1.590 1.00 96.12 98 GLY A CA 1
ATOM 763 C C . GLY A 1 98 ? 12.396 -9.532 -0.287 1.00 96.12 98 GLY A C 1
ATOM 764 O O . GLY A 1 98 ? 13.523 -9.642 0.189 1.00 96.12 98 GLY A O 1
ATOM 765 N N . LEU A 1 99 ? 11.442 -8.793 0.290 1.00 96.62 99 LEU A N 1
ATOM 766 C CA . LEU A 1 99 ? 11.510 -8.180 1.622 1.00 96.62 99 LEU A CA 1
ATOM 767 C C . LEU A 1 99 ? 10.818 -9.029 2.699 1.00 96.62 99 LEU A C 1
ATOM 769 O O . LEU A 1 99 ? 10.553 -8.530 3.790 1.00 96.62 99 LEU A O 1
ATOM 773 N N . GLU A 1 100 ? 10.492 -10.288 2.405 1.00 95.94 100 GLU A N 1
ATOM 774 C CA . GLU A 1 100 ? 9.906 -11.213 3.372 1.00 95.94 100 GLU A CA 1
ATOM 775 C C . GLU A 1 100 ? 10.721 -11.247 4.671 1.00 95.94 100 GLU A C 1
ATOM 777 O O . GLU A 1 100 ? 11.952 -11.331 4.659 1.00 95.94 100 GLU A O 1
ATOM 782 N N . GLY A 1 101 ? 10.012 -11.123 5.794 1.00 95.44 101 GLY A N 1
ATOM 783 C CA . GLY A 1 101 ? 10.586 -11.120 7.134 1.00 95.44 101 GLY A CA 1
ATOM 784 C C . GLY A 1 101 ? 11.415 -9.885 7.504 1.00 95.44 101 GLY A C 1
ATOM 785 O O . GLY A 1 101 ? 11.844 -9.807 8.653 1.00 95.44 101 GLY A O 1
ATOM 786 N N . ALA A 1 102 ? 11.609 -8.914 6.602 1.00 94.50 102 ALA A N 1
ATOM 787 C CA . ALA A 1 102 ? 12.500 -7.768 6.800 1.00 94.50 102 ALA A CA 1
ATOM 788 C C . ALA A 1 102 ? 12.224 -6.947 8.070 1.00 94.50 102 ALA A C 1
ATOM 790 O O . ALA A 1 102 ? 13.154 -6.385 8.642 1.00 94.50 102 ALA A O 1
ATOM 791 N N . PHE A 1 103 ? 10.965 -6.872 8.507 1.00 94.50 103 PHE A N 1
ATOM 792 C CA . PHE A 1 103 ? 10.554 -6.110 9.690 1.00 94.50 103 PHE A CA 1
ATOM 793 C C . PHE A 1 103 ? 10.179 -6.995 10.886 1.00 94.50 103 PHE A C 1
ATOM 795 O O . PHE A 1 103 ? 9.644 -6.507 11.882 1.00 94.50 103 PHE A O 1
ATOM 802 N N . SER A 1 104 ? 10.463 -8.297 10.809 1.00 89.00 104 SER A N 1
ATOM 803 C CA . SER A 1 104 ? 10.205 -9.227 11.909 1.00 89.00 104 SER A CA 1
ATOM 804 C C . SER A 1 104 ? 11.219 -9.019 13.033 1.00 89.00 104 SER A C 1
ATOM 806 O O . SER A 1 104 ? 12.418 -8.993 12.779 1.00 89.00 104 SER A O 1
ATOM 808 N N . GLN A 1 105 ? 10.746 -8.940 14.282 1.00 72.06 105 GLN A N 1
ATOM 809 C CA . GLN A 1 105 ? 11.599 -8.934 15.486 1.00 72.06 105 GLN A CA 1
ATOM 810 C C . GLN A 1 105 ? 12.639 -7.792 15.524 1.00 72.06 105 GLN A C 1
ATOM 812 O O . GLN A 1 105 ? 13.753 -7.968 16.013 1.00 72.06 105 GLN A O 1
ATOM 817 N N . ILE A 1 106 ? 12.294 -6.610 14.998 1.00 80.12 106 ILE A N 1
ATOM 818 C CA . ILE A 1 106 ? 13.138 -5.417 15.140 1.00 80.12 106 ILE A CA 1
ATOM 819 C C . ILE A 1 106 ? 12.903 -4.793 16.520 1.00 80.12 106 ILE A C 1
ATOM 821 O O . ILE A 1 106 ? 11.875 -4.153 16.760 1.00 80.12 106 ILE A O 1
ATOM 825 N N . ASP A 1 107 ? 13.890 -4.934 17.402 1.00 69.94 107 ASP A N 1
ATOM 826 C CA . ASP A 1 107 ? 13.905 -4.290 18.714 1.00 69.94 107 ASP A CA 1
ATOM 827 C C . ASP A 1 107 ? 14.240 -2.795 18.582 1.00 69.94 107 ASP A C 1
ATOM 829 O O . ASP A 1 107 ? 15.378 -2.399 18.331 1.00 69.94 107 ASP A O 1
ATOM 833 N N . GLY A 1 108 ? 13.249 -1.926 18.789 1.00 63.69 108 GLY A N 1
ATOM 834 C CA . GLY A 1 108 ? 13.410 -0.463 18.781 1.00 63.69 108 GLY A CA 1
ATOM 835 C C . GLY A 1 108 ? 13.945 0.088 20.101 1.00 63.69 108 GLY A C 1
ATOM 836 O O . GLY A 1 108 ? 13.400 1.059 20.627 1.00 63.69 108 GLY A O 1
ATOM 837 N N . ALA A 1 109 ? 14.979 -0.540 20.666 1.00 59.53 109 ALA A N 1
ATOM 838 C CA . ALA A 1 109 ? 15.456 -0.309 22.035 1.00 59.53 109 ALA A CA 1
ATOM 839 C C . ALA A 1 109 ? 15.972 1.123 22.332 1.00 59.53 109 ALA A C 1
ATOM 841 O O . ALA A 1 109 ? 16.374 1.404 23.458 1.00 59.53 109 ALA A O 1
ATOM 842 N N . GLY A 1 110 ? 15.939 2.046 21.365 1.00 69.25 110 GLY A N 1
ATOM 843 C CA . GLY A 1 110 ? 16.403 3.431 21.511 1.00 69.25 110 GLY A CA 1
ATOM 844 C C . GLY A 1 110 ? 15.451 4.507 20.987 1.00 69.25 110 GLY A C 1
ATOM 845 O O . GLY A 1 110 ? 15.879 5.647 20.840 1.00 69.25 110 GLY A O 1
ATOM 846 N N . GLY A 1 111 ? 14.192 4.177 20.670 1.00 87.69 111 GLY A N 1
ATOM 847 C CA . GLY A 1 111 ? 13.283 5.138 20.026 1.00 87.69 111 GLY A CA 1
ATOM 848 C C . GLY A 1 111 ? 13.659 5.451 18.573 1.00 87.69 111 GLY A C 1
ATOM 849 O O . GLY A 1 111 ? 13.169 6.418 18.005 1.00 87.69 111 GLY A O 1
ATOM 850 N N . THR A 1 112 ? 14.513 4.634 17.962 1.00 92.69 112 THR A N 1
ATOM 851 C CA . THR A 1 112 ? 14.844 4.669 16.538 1.00 92.69 112 THR A CA 1
ATOM 852 C C . THR A 1 112 ? 14.851 3.247 15.984 1.00 92.69 112 THR A C 1
ATOM 854 O O . THR A 1 112 ? 15.061 2.284 16.727 1.00 92.69 112 THR A O 1
ATOM 857 N N . VAL A 1 113 ? 14.609 3.106 14.682 1.00 93.25 113 VAL A N 1
ATOM 858 C CA . VAL A 1 113 ? 14.815 1.842 13.959 1.00 93.25 113 VAL A CA 1
ATOM 859 C C . VAL A 1 113 ? 16.248 1.759 13.404 1.00 93.25 113 VAL A C 1
ATOM 861 O O . VAL A 1 113 ? 16.890 2.799 13.225 1.00 93.25 113 VAL A O 1
ATOM 864 N N . PRO A 1 114 ? 16.773 0.552 13.116 1.00 93.06 114 PRO A N 1
ATOM 865 C CA . PRO A 1 114 ? 18.053 0.388 12.425 1.00 93.06 114 PRO A CA 1
ATOM 866 C C . PRO A 1 114 ? 18.075 1.099 11.067 1.00 93.06 114 PRO A C 1
ATOM 868 O O . PRO A 1 114 ? 17.044 1.185 10.394 1.00 93.06 114 PRO A O 1
ATOM 871 N N . ALA A 1 115 ? 19.251 1.566 10.640 1.00 92.75 115 ALA A N 1
ATOM 872 C CA . ALA A 1 115 ? 19.415 2.265 9.363 1.00 92.75 115 ALA A CA 1
ATOM 873 C C . ALA A 1 115 ? 18.981 1.389 8.178 1.00 92.75 115 ALA A C 1
ATOM 875 O O . ALA A 1 115 ? 18.309 1.867 7.269 1.00 92.75 115 ALA A O 1
ATOM 876 N N . GLU A 1 116 ? 19.266 0.088 8.240 1.00 93.06 116 GLU A N 1
ATOM 877 C CA . GLU A 1 116 ? 18.860 -0.884 7.228 1.00 93.06 116 GLU A CA 1
ATOM 878 C C . GLU A 1 116 ? 17.331 -0.928 7.076 1.00 93.06 116 GLU A C 1
ATOM 880 O O . GLU A 1 116 ? 16.814 -0.981 5.964 1.00 93.06 116 GLU A O 1
ATOM 885 N N . ALA A 1 117 ? 16.580 -0.837 8.178 1.00 94.44 117 ALA A N 1
ATOM 886 C CA . ALA A 1 117 ? 15.119 -0.821 8.128 1.00 94.44 117 ALA A CA 1
ATOM 887 C C . ALA A 1 117 ? 14.582 0.458 7.461 1.00 94.44 117 ALA A C 1
ATOM 889 O O . ALA A 1 117 ? 13.589 0.399 6.734 1.00 94.44 117 ALA A O 1
ATOM 890 N N . VAL A 1 118 ? 15.252 1.599 7.666 1.00 95.19 118 VAL A N 1
ATOM 891 C CA . VAL A 1 118 ? 14.931 2.861 6.977 1.00 95.19 118 VAL A CA 1
ATOM 892 C C . VAL A 1 118 ? 15.175 2.732 5.475 1.00 95.19 118 VAL A C 1
ATOM 894 O O . VAL A 1 118 ? 14.290 3.056 4.685 1.00 95.19 118 VAL A O 1
ATOM 897 N N . GLU A 1 119 ? 16.321 2.183 5.067 1.00 96.12 119 GLU A N 1
ATOM 898 C CA . GLU A 1 119 ? 16.639 1.966 3.650 1.00 96.12 119 GLU A CA 1
ATOM 899 C C . GLU A 1 119 ? 15.621 1.039 2.963 1.00 96.12 119 GLU A C 1
ATOM 901 O O . GLU A 1 119 ? 15.244 1.262 1.808 1.00 96.12 119 GLU A O 1
ATOM 906 N N . LEU A 1 120 ? 15.119 0.023 3.674 1.00 97.00 120 LEU A N 1
ATOM 907 C CA . LEU A 1 120 ? 14.062 -0.857 3.171 1.00 97.00 120 LEU A CA 1
ATOM 908 C C . LEU A 1 120 ? 12.706 -0.146 3.048 1.00 97.00 120 LEU A C 1
ATOM 910 O O . LEU A 1 120 ? 12.000 -0.364 2.060 1.00 97.00 120 LEU A O 1
ATOM 914 N N . LEU A 1 121 ? 12.343 0.733 3.987 1.00 96.94 121 LEU A N 1
ATOM 915 C CA . LEU A 1 121 ? 11.145 1.578 3.868 1.00 96.94 121 LEU A CA 1
ATOM 916 C C . LEU A 1 121 ? 11.247 2.537 2.672 1.00 96.94 121 LEU A C 1
ATOM 918 O O . LEU A 1 121 ? 10.290 2.670 1.902 1.00 96.94 121 LEU A O 1
ATOM 922 N N . ASP A 1 122 ? 12.414 3.146 2.464 1.00 96.69 122 ASP A N 1
ATOM 923 C CA . ASP A 1 122 ? 12.695 3.984 1.296 1.00 96.69 122 ASP A CA 1
ATOM 924 C C . ASP A 1 122 ? 12.607 3.192 -0.011 1.00 96.69 122 ASP A C 1
ATOM 926 O O . ASP A 1 122 ? 12.094 3.688 -1.023 1.00 96.69 122 ASP A O 1
ATOM 930 N N . PHE A 1 123 ? 13.055 1.937 0.000 1.00 98.00 123 PHE A N 1
ATOM 931 C CA . PHE A 1 123 ? 12.942 1.049 -1.145 1.00 98.00 123 PHE A CA 1
ATOM 932 C C . PHE A 1 123 ? 11.485 0.658 -1.443 1.00 98.00 123 PHE A C 1
ATOM 934 O O . PHE A 1 123 ? 11.065 0.745 -2.600 1.00 98.00 123 PHE A O 1
ATOM 941 N N . ILE A 1 124 ? 10.673 0.335 -0.42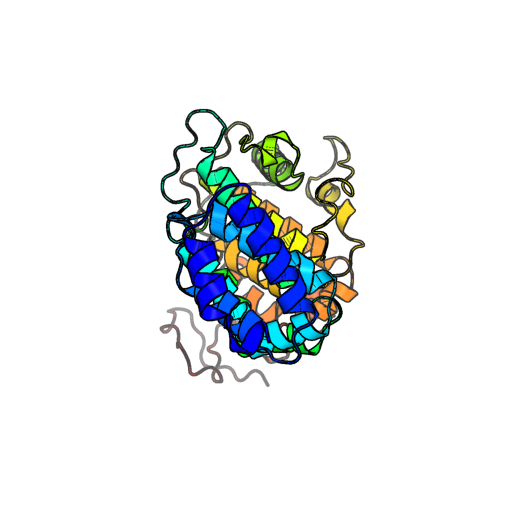6 1.00 98.00 124 ILE A N 1
ATOM 942 C CA . ILE A 1 124 ? 9.217 0.131 -0.583 1.00 98.00 124 ILE A CA 1
ATOM 943 C C . ILE A 1 124 ? 8.571 1.386 -1.173 1.00 98.00 124 ILE A C 1
ATOM 945 O O . ILE A 1 124 ? 7.784 1.304 -2.122 1.00 98.00 124 ILE A O 1
ATOM 949 N N . HIS A 1 125 ? 8.940 2.565 -0.673 1.00 97.00 125 HIS A N 1
ATOM 950 C CA . HIS A 1 125 ? 8.443 3.818 -1.218 1.00 97.00 125 HIS A CA 1
ATOM 951 C C . HIS A 1 125 ? 8.844 3.994 -2.692 1.00 97.00 125 HIS A C 1
ATOM 953 O O . HIS A 1 125 ? 8.018 4.381 -3.523 1.00 97.00 125 HIS A O 1
ATOM 959 N N . LEU A 1 126 ? 10.085 3.678 -3.062 1.00 97.62 126 LEU A N 1
ATOM 960 C CA . LEU A 1 126 ? 10.529 3.728 -4.453 1.00 97.62 126 LEU A CA 1
ATOM 961 C C . LEU A 1 126 ? 9.717 2.777 -5.346 1.00 97.62 126 LEU A C 1
ATOM 963 O O . LEU A 1 126 ? 9.297 3.190 -6.429 1.00 97.62 126 LEU A O 1
ATOM 967 N N . ILE A 1 127 ? 9.423 1.557 -4.885 1.00 97.69 127 ILE A N 1
ATOM 968 C CA . ILE A 1 127 ? 8.545 0.611 -5.592 1.00 97.69 127 ILE A CA 1
ATOM 969 C C . ILE A 1 127 ? 7.156 1.218 -5.806 1.00 97.69 127 ILE A C 1
ATOM 971 O O . ILE A 1 127 ? 6.655 1.221 -6.934 1.00 97.69 127 ILE A O 1
ATOM 975 N N . PHE A 1 128 ? 6.551 1.804 -4.770 1.00 97.31 128 PHE A N 1
ATOM 976 C CA . PHE A 1 128 ? 5.243 2.455 -4.893 1.00 97.31 128 PHE A CA 1
ATOM 977 C C . PHE A 1 128 ? 5.280 3.647 -5.857 1.00 97.31 128 PHE A C 1
ATOM 979 O O . PHE A 1 128 ? 4.347 3.821 -6.644 1.00 97.31 128 PHE A O 1
ATOM 986 N N . LYS A 1 129 ? 6.372 4.426 -5.894 1.00 96.00 129 LYS A N 1
ATOM 987 C CA . LYS A 1 129 ? 6.565 5.488 -6.899 1.00 96.00 129 LYS A CA 1
ATOM 988 C C . LYS A 1 129 ? 6.578 4.926 -8.318 1.00 96.00 129 LYS A C 1
ATOM 990 O O . LYS A 1 129 ? 5.940 5.502 -9.198 1.00 96.00 129 LYS A O 1
ATOM 995 N N . VAL A 1 130 ? 7.273 3.811 -8.553 1.00 97.12 130 VAL A N 1
ATOM 996 C CA . VAL A 1 130 ? 7.335 3.167 -9.878 1.00 97.12 130 VAL A CA 1
ATOM 997 C C . VAL A 1 130 ? 5.966 2.626 -10.285 1.00 97.12 130 VAL A C 1
ATOM 999 O O . VAL A 1 130 ? 5.524 2.893 -11.405 1.00 97.12 130 VAL A O 1
ATOM 1002 N N . LEU A 1 131 ? 5.259 1.945 -9.376 1.00 96.56 131 LEU A N 1
ATOM 1003 C CA . LEU A 1 131 ? 3.884 1.489 -9.602 1.00 96.56 131 LEU A CA 1
ATOM 1004 C C . LEU A 1 131 ? 2.985 2.657 -10.015 1.00 96.56 131 LEU A C 1
ATOM 1006 O O . LEU A 1 131 ? 2.376 2.616 -11.084 1.00 96.56 131 LEU A O 1
ATOM 1010 N N . THR A 1 132 ? 2.977 3.724 -9.219 1.00 94.62 132 THR A N 1
ATOM 1011 C CA . THR A 1 132 ? 2.144 4.911 -9.438 1.00 94.62 132 THR A CA 1
ATOM 1012 C C . THR A 1 132 ? 2.450 5.568 -10.786 1.00 94.62 132 THR A C 1
ATOM 1014 O O . THR A 1 132 ? 1.571 5.700 -11.637 1.00 94.62 132 THR A O 1
ATOM 1017 N N . ILE A 1 133 ? 3.721 5.888 -11.051 1.00 95.44 133 ILE A N 1
ATOM 1018 C CA . ILE A 1 133 ? 4.136 6.553 -12.294 1.00 95.44 133 ILE A CA 1
ATOM 1019 C C . ILE A 1 133 ? 3.875 5.705 -13.535 1.00 95.44 133 ILE A C 1
ATOM 1021 O O . ILE A 1 133 ? 3.506 6.240 -14.579 1.00 95.44 133 ILE A O 1
ATOM 1025 N N . SER A 1 134 ? 4.052 4.388 -13.447 1.00 96.12 134 SER A N 1
ATOM 1026 C CA . SER A 1 134 ? 3.800 3.502 -14.585 1.00 96.12 134 SER A CA 1
ATOM 1027 C C . SER A 1 134 ? 2.318 3.448 -14.986 1.00 96.12 134 SER A C 1
ATOM 1029 O O . SER A 1 134 ? 2.019 3.159 -16.145 1.00 96.12 134 SER A O 1
ATOM 1031 N N . MET A 1 135 ? 1.399 3.723 -14.053 1.00 95.19 135 MET A N 1
ATOM 1032 C CA . MET A 1 135 ? -0.050 3.776 -14.285 1.00 95.19 135 MET A CA 1
ATOM 1033 C C . MET A 1 135 ? -0.560 5.194 -14.584 1.00 95.19 135 MET A C 1
ATOM 1035 O O . MET A 1 135 ? -1.615 5.353 -15.202 1.00 95.19 135 MET A O 1
ATOM 1039 N N . ARG A 1 136 ? 0.167 6.228 -14.151 1.00 91.06 136 ARG A N 1
ATOM 1040 C CA . ARG A 1 136 ? -0.236 7.630 -14.277 1.00 91.06 136 ARG A CA 1
ATOM 1041 C C . ARG A 1 136 ? -0.433 8.030 -15.742 1.00 91.06 136 ARG A C 1
ATOM 1043 O O . ARG A 1 136 ? 0.448 7.835 -16.574 1.00 91.06 136 ARG A O 1
ATOM 1050 N N . PHE A 1 137 ? -1.596 8.616 -16.037 1.00 88.94 137 PHE A N 1
ATOM 1051 C CA . PHE A 1 137 ? -2.045 8.976 -17.392 1.00 88.94 137 PHE A CA 1
ATOM 1052 C C . PHE A 1 137 ? -2.034 7.801 -18.395 1.00 88.94 137 PHE A C 1
ATOM 1054 O O . PHE A 1 137 ? -2.080 8.018 -19.602 1.00 88.94 137 PHE A O 1
ATOM 1061 N N . GLU A 1 138 ? -2.031 6.555 -17.901 1.00 94.19 138 GLU A N 1
ATOM 1062 C CA . GLU A 1 138 ? -2.036 5.319 -18.687 1.00 94.19 138 GLU A CA 1
ATOM 1063 C C . GLU A 1 138 ? -3.190 4.399 -18.258 1.00 94.19 138 GLU A C 1
ATOM 1065 O O . GLU A 1 138 ? -2.980 3.414 -17.542 1.00 94.19 138 GLU A O 1
ATOM 1070 N N . PRO A 1 139 ? -4.435 4.650 -18.701 1.00 92.56 139 PRO A N 1
ATOM 1071 C CA . PRO A 1 139 ? -5.601 3.892 -18.236 1.00 92.56 139 PRO A CA 1
ATOM 1072 C C . PRO A 1 139 ? -5.496 2.392 -18.543 1.00 92.56 139 PRO A C 1
ATOM 1074 O O . PRO A 1 139 ? -5.927 1.557 -17.751 1.00 92.56 139 PRO A O 1
ATOM 1077 N N . SER A 1 140 ? -4.859 2.028 -19.659 1.00 95.69 140 SER A N 1
ATOM 1078 C CA . SER A 1 140 ? -4.622 0.625 -20.018 1.00 95.69 140 SER A CA 1
ATOM 1079 C C . SER A 1 140 ? -3.637 -0.070 -19.071 1.00 95.69 140 SER A C 1
ATOM 1081 O O . SER A 1 140 ? -3.635 -1.297 -18.980 1.00 95.69 140 SER A O 1
ATOM 1083 N N . ASN A 1 141 ? -2.752 0.680 -18.413 1.00 96.94 141 ASN A N 1
ATOM 1084 C CA . ASN A 1 141 ? -1.837 0.148 -17.409 1.00 96.94 141 ASN A CA 1
ATOM 1085 C C . ASN A 1 141 ? -2.531 0.018 -16.058 1.00 96.94 141 ASN A C 1
ATOM 1087 O O . ASN A 1 141 ? -2.463 -1.049 -15.460 1.00 96.94 141 ASN A O 1
ATOM 1091 N N . ALA A 1 142 ? -3.269 1.049 -15.638 1.00 94.12 142 ALA A N 1
ATOM 1092 C CA . ALA A 1 142 ? -4.078 0.995 -14.424 1.00 94.12 142 ALA A CA 1
ATOM 1093 C C . ALA A 1 142 ? -5.084 -0.171 -14.457 1.00 94.12 142 ALA A C 1
ATOM 1095 O O . ALA A 1 142 ? -5.157 -0.945 -13.507 1.00 94.12 142 ALA A O 1
ATOM 1096 N N . LYS A 1 143 ? -5.788 -0.356 -15.585 1.00 94.00 143 LYS A N 1
ATOM 1097 C CA . LYS A 1 143 ? -6.733 -1.468 -15.775 1.00 94.00 143 LYS A CA 1
ATOM 1098 C C . LYS A 1 143 ? -6.048 -2.835 -15.750 1.00 94.00 143 LYS A C 1
ATOM 1100 O O . LYS A 1 143 ? -6.571 -3.768 -15.154 1.00 94.00 143 LYS A O 1
ATOM 1105 N N . TYR A 1 144 ? -4.891 -2.963 -16.400 1.00 95.88 144 TYR A N 1
ATOM 1106 C CA . TYR A 1 144 ? -4.119 -4.206 -16.345 1.00 95.88 144 TYR A CA 1
ATOM 1107 C C . TYR A 1 144 ? -3.690 -4.519 -14.915 1.00 95.88 144 TYR A C 1
ATOM 1109 O O . TYR A 1 144 ? -3.853 -5.644 -14.467 1.00 95.88 144 TYR A O 1
ATOM 1117 N N . PHE A 1 145 ? -3.190 -3.522 -14.182 1.00 95.44 145 PHE A N 1
ATOM 1118 C CA . PHE A 1 145 ? -2.787 -3.713 -12.797 1.00 95.44 145 PHE A CA 1
ATOM 1119 C C . PHE A 1 145 ? -3.960 -4.190 -11.935 1.00 95.44 145 PHE A C 1
ATOM 1121 O O . PHE A 1 145 ? -3.829 -5.183 -11.232 1.00 95.44 145 PHE A O 1
ATOM 1128 N N . SER A 1 146 ? -5.125 -3.543 -12.035 1.00 91.38 146 SER A N 1
ATOM 1129 C CA . SER A 1 146 ? -6.293 -3.924 -11.236 1.00 91.38 146 SER A CA 1
ATOM 1130 C C . SER A 1 146 ? -6.835 -5.319 -11.553 1.00 91.38 146 SER A C 1
ATOM 1132 O O . SER A 1 146 ? -7.355 -5.962 -10.653 1.00 91.38 146 SER A O 1
ATOM 1134 N N . VAL A 1 147 ? -6.749 -5.770 -12.811 1.00 90.19 147 VAL A N 1
ATOM 1135 C CA . VAL A 1 147 ? -7.361 -7.037 -13.254 1.00 90.19 147 VAL A CA 1
ATOM 1136 C C . VAL A 1 147 ? -6.378 -8.206 -13.204 1.00 90.19 147 VAL A C 1
ATOM 1138 O O . VAL A 1 147 ? -6.726 -9.267 -12.706 1.00 90.19 147 VAL A O 1
ATOM 1141 N N . GLU A 1 148 ? -5.163 -8.021 -13.717 1.00 91.25 148 GLU A N 1
ATOM 1142 C CA . GLU A 1 148 ? -4.203 -9.114 -13.932 1.00 91.25 148 GLU A CA 1
ATOM 1143 C C . GLU A 1 148 ? -3.203 -9.253 -12.781 1.00 91.25 148 GLU A C 1
ATOM 1145 O O . GLU A 1 148 ? -2.757 -10.353 -12.475 1.00 91.25 148 GLU A O 1
ATOM 1150 N N . VAL A 1 149 ? -2.811 -8.137 -12.155 1.00 92.38 149 VAL A N 1
ATOM 1151 C CA . VAL A 1 149 ? -1.848 -8.152 -11.037 1.00 92.38 149 VAL A CA 1
ATOM 1152 C C . VAL A 1 149 ? -2.578 -8.208 -9.703 1.00 92.38 149 VAL A C 1
ATOM 1154 O O . VAL A 1 149 ? -2.161 -8.943 -8.816 1.00 92.38 149 VAL A O 1
ATOM 1157 N N . ASN A 1 150 ? -3.679 -7.465 -9.597 1.00 92.50 150 ASN A N 1
ATOM 1158 C CA . ASN A 1 150 ? -4.524 -7.308 -8.421 1.00 92.50 150 ASN A CA 1
ATOM 1159 C C . ASN A 1 150 ? -3.805 -6.645 -7.218 1.00 92.50 150 ASN A C 1
ATOM 1161 O O . ASN A 1 150 ? -2.649 -6.909 -6.888 1.00 92.50 150 ASN A O 1
ATOM 1165 N N . TRP A 1 151 ? -4.520 -5.752 -6.537 1.00 93.56 151 TRP A N 1
ATOM 1166 C CA . TRP A 1 151 ? -4.088 -5.099 -5.301 1.00 93.56 151 TRP A CA 1
ATOM 1167 C C . TRP A 1 151 ? -3.952 -6.075 -4.123 1.00 93.56 151 TRP A C 1
ATOM 1169 O O . TRP A 1 151 ? -3.149 -5.835 -3.217 1.00 93.56 151 TRP A O 1
ATOM 1179 N N . ASP A 1 152 ? -4.654 -7.208 -4.162 1.00 93.56 152 ASP A N 1
ATOM 1180 C CA . ASP A 1 152 ? -4.499 -8.293 -3.186 1.00 93.56 152 ASP A CA 1
ATOM 1181 C C . ASP A 1 152 ? -3.073 -8.860 -3.178 1.00 93.56 152 ASP A C 1
ATOM 1183 O O . ASP A 1 152 ? -2.553 -9.228 -2.122 1.00 93.56 152 ASP A O 1
ATOM 1187 N N . SER A 1 153 ? -2.392 -8.858 -4.331 1.00 95.50 153 SER A N 1
ATOM 1188 C CA . SER A 1 153 ? -0.989 -9.269 -4.437 1.00 95.50 153 SER A CA 1
ATOM 1189 C C . SER A 1 153 ? -0.076 -8.353 -3.627 1.00 95.50 153 SER A C 1
ATOM 1191 O O . SER A 1 153 ? 0.757 -8.854 -2.877 1.00 95.50 153 SER A O 1
ATOM 1193 N N . ILE A 1 154 ? -0.261 -7.024 -3.712 1.00 95.38 154 ILE A N 1
ATOM 1194 C CA . ILE A 1 154 ? 0.485 -6.051 -2.888 1.00 95.38 154 ILE A CA 1
ATOM 1195 C C . ILE A 1 154 ? 0.192 -6.294 -1.411 1.00 95.38 154 ILE A C 1
ATOM 1197 O O . ILE A 1 154 ? 1.108 -6.384 -0.603 1.00 95.38 154 ILE A O 1
ATOM 1201 N N . THR A 1 155 ? -1.085 -6.416 -1.060 1.00 95.69 155 THR A N 1
ATOM 1202 C CA . THR A 1 155 ? -1.518 -6.619 0.326 1.00 95.69 155 THR A CA 1
ATOM 1203 C C . THR A 1 155 ? -0.872 -7.866 0.925 1.00 95.69 155 THR A C 1
ATOM 1205 O O . THR A 1 155 ? -0.359 -7.826 2.041 1.00 95.69 155 THR A O 1
ATOM 1208 N N . THR A 1 156 ? -0.846 -8.958 0.163 1.00 96.69 156 THR A N 1
ATOM 1209 C CA . THR A 1 156 ? -0.282 -10.236 0.592 1.00 96.69 156 THR A CA 1
ATOM 1210 C C . THR A 1 156 ? 1.224 -10.128 0.803 1.00 96.69 156 THR A C 1
ATOM 1212 O O . THR A 1 156 ? 1.705 -10.463 1.883 1.00 96.69 156 THR A O 1
ATOM 1215 N N . VAL A 1 157 ? 1.978 -9.600 -0.170 1.00 97.12 157 VAL A N 1
ATOM 1216 C CA . VAL A 1 157 ? 3.437 -9.460 -0.010 1.00 97.12 157 VAL A CA 1
ATOM 1217 C C . VAL A 1 157 ? 3.803 -8.474 1.098 1.00 97.12 157 VAL A C 1
ATOM 1219 O O . VAL A 1 157 ? 4.772 -8.711 1.808 1.00 97.12 157 VAL A O 1
ATOM 1222 N N . LEU A 1 158 ? 3.007 -7.419 1.321 1.00 97.88 158 LEU A N 1
ATOM 1223 C CA . LEU A 1 158 ? 3.218 -6.498 2.440 1.00 97.88 158 LEU A CA 1
ATOM 1224 C C . LEU A 1 158 ? 3.052 -7.187 3.797 1.00 97.88 158 LEU A C 1
ATOM 1226 O O . LEU A 1 158 ? 3.833 -6.898 4.700 1.00 97.88 158 LEU A O 1
ATOM 1230 N N . ARG A 1 159 ? 2.112 -8.130 3.948 1.00 97.31 159 ARG A N 1
ATOM 1231 C CA . ARG A 1 159 ? 2.018 -8.950 5.170 1.00 97.31 159 ARG A CA 1
ATOM 1232 C C . ARG A 1 159 ? 3.260 -9.813 5.373 1.00 97.31 159 ARG A C 1
ATOM 1234 O O . ARG A 1 159 ? 3.791 -9.858 6.476 1.00 97.31 159 ARG A O 1
ATOM 1241 N N . LEU A 1 160 ? 3.776 -10.415 4.300 1.00 97.06 160 LEU A N 1
ATOM 1242 C CA . LEU A 1 160 ? 4.976 -11.256 4.356 1.00 97.06 160 LEU A CA 1
ATOM 1243 C C . LEU A 1 160 ? 6.241 -10.488 4.765 1.00 97.06 160 LEU A C 1
ATOM 1245 O O . LEU A 1 160 ? 7.177 -11.093 5.278 1.00 97.06 160 LEU A O 1
ATOM 1249 N N . THR A 1 161 ? 6.281 -9.158 4.618 1.00 96.81 161 THR A N 1
ATOM 1250 C CA . THR A 1 161 ? 7.430 -8.356 5.084 1.00 96.81 161 THR A CA 1
ATOM 1251 C C . THR A 1 161 ? 7.654 -8.408 6.600 1.00 96.81 161 THR A C 1
ATOM 1253 O O . THR A 1 161 ? 8.716 -8.017 7.077 1.00 96.81 161 THR A O 1
ATOM 1256 N N . GLY A 1 162 ? 6.664 -8.864 7.375 1.00 95.62 162 GLY A N 1
ATOM 1257 C CA . GLY A 1 162 ? 6.704 -8.858 8.838 1.00 95.62 162 GLY A CA 1
ATOM 1258 C C . GLY A 1 162 ? 6.285 -7.527 9.469 1.00 95.62 162 GLY A C 1
ATOM 1259 O O . GLY A 1 162 ? 6.242 -7.430 10.686 1.00 95.62 162 GLY A O 1
ATOM 1260 N N . ALA A 1 163 ? 5.931 -6.506 8.677 1.00 96.75 163 ALA A N 1
ATOM 1261 C CA . ALA A 1 163 ? 5.367 -5.256 9.201 1.00 96.75 163 ALA A CA 1
ATOM 1262 C C . ALA A 1 163 ? 3.890 -5.386 9.622 1.00 96.75 163 ALA A C 1
ATOM 1264 O O . ALA A 1 163 ? 3.366 -4.526 10.328 1.00 96.75 163 ALA A O 1
ATOM 1265 N N . PHE A 1 164 ? 3.213 -6.452 9.189 1.00 97.69 164 PHE A N 1
ATOM 1266 C CA . PHE A 1 164 ? 1.826 -6.763 9.522 1.00 97.69 164 PHE A CA 1
ATOM 1267 C C . PHE A 1 164 ? 1.703 -8.235 9.930 1.00 97.69 164 PHE A C 1
ATOM 1269 O O . PHE A 1 164 ? 2.512 -9.067 9.534 1.00 97.69 164 PHE A O 1
ATOM 1276 N N . GLY A 1 165 ? 0.679 -8.549 10.715 1.00 95.25 165 GLY A N 1
ATOM 1277 C CA . GLY A 1 165 ? 0.339 -9.897 11.144 1.00 95.25 165 GLY A CA 1
ATOM 1278 C C . GLY A 1 165 ? -0.614 -10.609 10.183 1.00 95.25 165 GLY A C 1
ATOM 1279 O O . GLY A 1 165 ? -0.937 -10.138 9.092 1.00 95.25 165 GLY A O 1
ATOM 1280 N N . GLU A 1 166 ? -1.109 -11.762 10.618 1.00 93.56 166 GLU A N 1
ATOM 1281 C CA . GLU A 1 166 ? -1.914 -12.648 9.769 1.00 93.56 166 GLU A CA 1
ATOM 1282 C C . GLU A 1 166 ? -3.411 -12.321 9.783 1.00 93.56 166 GLU A C 1
ATOM 1284 O O . GLU A 1 166 ? -4.135 -12.706 8.865 1.00 93.56 166 GLU A O 1
ATOM 1289 N N . SER A 1 167 ? -3.892 -11.581 10.788 1.00 95.19 167 SER A N 1
ATOM 1290 C CA . SER A 1 167 ? -5.325 -11.320 10.949 1.00 95.19 167 SER A CA 1
ATOM 1291 C C . SER A 1 167 ? -5.924 -10.615 9.727 1.00 95.19 167 SER A C 1
ATOM 1293 O O . SER A 1 167 ? -5.368 -9.655 9.188 1.00 95.19 167 SER A O 1
ATOM 1295 N N . THR A 1 168 ? -7.067 -11.113 9.263 1.00 95.31 168 THR A N 1
ATOM 1296 C CA . THR A 1 168 ? -7.825 -10.600 8.110 1.00 95.31 168 THR A CA 1
ATOM 1297 C C . THR A 1 168 ? -9.174 -10.001 8.500 1.00 95.31 168 THR A C 1
ATOM 1299 O O . THR A 1 168 ? -9.842 -9.435 7.642 1.00 95.31 168 THR A O 1
ATOM 1302 N N . ALA A 1 169 ? -9.574 -10.090 9.769 1.00 95.94 169 ALA A N 1
ATOM 1303 C CA . ALA A 1 169 ? -10.856 -9.596 10.261 1.00 95.94 169 ALA A CA 1
ATOM 1304 C C . ALA A 1 169 ? -10.662 -8.789 11.546 1.00 95.94 169 ALA A C 1
ATOM 1306 O O . ALA A 1 169 ? -9.763 -9.083 12.338 1.00 95.94 169 ALA A O 1
ATOM 1307 N N . VAL A 1 170 ? -11.496 -7.767 11.743 1.00 95.50 170 VAL A N 1
ATOM 1308 C CA . VAL A 1 170 ? -11.432 -6.901 12.926 1.00 95.50 170 VAL A CA 1
ATOM 1309 C C . VAL A 1 170 ? -11.671 -7.736 14.181 1.00 95.50 170 VAL A C 1
ATOM 1311 O O . VAL A 1 170 ? -12.657 -8.475 14.278 1.00 95.50 170 VAL A O 1
ATOM 1314 N N . ASP A 1 171 ? -10.751 -7.619 15.135 1.00 93.75 171 ASP A N 1
ATOM 1315 C CA . ASP A 1 171 ? -10.926 -8.188 16.463 1.00 93.75 171 ASP A CA 1
ATOM 1316 C C . ASP A 1 171 ? -11.931 -7.352 17.262 1.00 93.75 171 ASP A C 1
ATOM 1318 O O . ASP A 1 171 ? -11.966 -6.134 17.152 1.00 93.75 171 ASP A O 1
ATOM 1322 N N . VAL A 1 172 ? -12.747 -8.034 18.059 1.00 94.00 172 VAL A N 1
ATOM 1323 C CA . VAL A 1 172 ? -13.816 -7.447 18.877 1.00 94.00 172 VAL A CA 1
ATOM 1324 C C . VAL A 1 172 ? -13.779 -7.946 20.324 1.00 94.00 172 VAL A C 1
ATOM 1326 O O . VAL A 1 172 ? -14.664 -7.627 21.116 1.00 94.00 172 VAL A O 1
ATOM 1329 N N . VAL A 1 173 ? -12.792 -8.779 20.674 1.00 93.69 173 VAL A N 1
ATOM 1330 C CA . VAL A 1 173 ? -12.764 -9.508 21.950 1.00 93.69 173 VAL A CA 1
ATOM 1331 C C . VAL A 1 173 ? -12.083 -8.700 23.050 1.00 93.69 173 VAL A C 1
ATOM 1333 O O . VAL A 1 173 ? -12.522 -8.742 24.201 1.00 93.69 173 VAL A O 1
ATOM 1336 N N . GLN A 1 174 ? -11.020 -7.965 22.719 1.00 93.06 174 GLN A N 1
ATOM 1337 C CA . GLN A 1 174 ? -10.219 -7.256 23.718 1.00 93.06 174 GLN A CA 1
ATOM 1338 C C . GLN A 1 174 ? -10.999 -6.114 24.399 1.00 93.06 174 GLN A C 1
ATOM 1340 O O . GLN A 1 174 ? -11.750 -5.387 23.742 1.00 93.06 174 GLN A O 1
ATOM 1345 N N . PRO A 1 175 ? -10.834 -5.912 25.718 1.00 93.31 175 PRO A N 1
ATOM 1346 C CA . PRO A 1 175 ? -11.561 -4.876 26.450 1.00 93.31 175 PRO A CA 1
ATOM 1347 C C . PRO A 1 175 ? -11.199 -3.451 26.004 1.00 93.31 175 PRO A C 1
ATOM 1349 O O . PRO A 1 175 ? -12.047 -2.560 26.074 1.00 93.31 175 PRO A O 1
ATOM 1352 N N . GLU A 1 176 ? -9.982 -3.233 25.503 1.00 95.25 176 GLU A N 1
ATOM 1353 C CA . GLU A 1 176 ? -9.486 -1.949 25.002 1.00 95.25 176 GLU A CA 1
ATOM 1354 C C . GLU A 1 176 ? -10.305 -1.419 23.818 1.00 95.25 176 GLU A C 1
ATOM 1356 O O . GLU A 1 176 ? -10.347 -0.210 23.595 1.00 95.25 176 GLU A O 1
ATOM 1361 N N . TRP A 1 177 ? -11.029 -2.283 23.100 1.00 95.19 177 TRP A N 1
ATOM 1362 C CA . TRP A 1 177 ? -11.935 -1.864 22.031 1.00 95.19 177 TRP A CA 1
ATOM 1363 C C . TRP A 1 177 ? -13.099 -0.992 22.517 1.00 95.19 177 TRP A C 1
ATOM 1365 O O . TRP A 1 177 ? -13.716 -0.305 21.707 1.00 95.19 177 TRP A O 1
ATOM 1375 N N . LYS A 1 178 ? -13.396 -0.984 23.823 1.00 93.69 178 LYS A N 1
ATOM 1376 C CA . LYS A 1 178 ? -14.449 -0.156 24.439 1.00 93.69 178 LYS A CA 1
ATOM 1377 C C . LYS A 1 178 ? -13.953 1.217 24.908 1.00 93.69 178 LYS A C 1
ATOM 1379 O O . LYS A 1 178 ? -14.749 1.988 25.446 1.00 93.69 178 LYS A O 1
ATOM 1384 N N . LEU A 1 179 ? -12.658 1.505 24.750 1.00 91.12 179 LEU A N 1
ATOM 1385 C CA . LEU A 1 179 ? -12.073 2.805 25.079 1.00 91.12 179 LEU A CA 1
ATOM 1386 C C . LEU A 1 179 ? -12.616 3.905 24.163 1.00 91.12 179 LEU A C 1
ATOM 1388 O O . LEU A 1 179 ? -13.067 3.650 23.046 1.00 91.12 179 LEU A O 1
ATOM 1392 N N . GLN A 1 180 ? -12.545 5.144 24.638 1.00 85.62 180 GLN A N 1
ATOM 1393 C CA . GLN A 1 180 ? -12.900 6.325 23.860 1.00 85.62 180 GLN A CA 1
ATOM 1394 C C . GLN A 1 180 ? -11.648 6.974 23.266 1.00 85.62 180 GLN A C 1
ATOM 1396 O O . GLN A 1 180 ? -10.533 6.810 23.761 1.00 85.62 180 GLN A O 1
ATOM 1401 N N . GLY A 1 181 ? -11.825 7.788 22.221 1.00 78.56 181 GLY A N 1
ATOM 1402 C CA . GLY A 1 181 ? -10.707 8.502 21.590 1.00 78.56 181 GLY A CA 1
ATOM 1403 C C . GLY A 1 181 ? -9.914 9.397 22.557 1.00 78.56 181 GLY A C 1
ATOM 1404 O O . GLY A 1 181 ? -8.715 9.591 22.364 1.00 78.56 181 GLY A O 1
ATOM 1405 N N . SER A 1 182 ? -10.545 9.896 23.627 1.00 82.38 182 SER A N 1
ATOM 1406 C CA . SER A 1 182 ? -9.879 10.654 24.697 1.00 82.38 182 SER A CA 1
ATOM 1407 C C . SER A 1 182 ? -8.843 9.831 25.465 1.00 82.38 182 SER A C 1
ATOM 1409 O O . SER A 1 182 ? -7.804 10.367 25.848 1.00 82.38 182 SER A O 1
ATOM 1411 N N . ASP A 1 183 ? -9.094 8.533 25.647 1.00 86.44 183 ASP A N 1
ATOM 1412 C CA . ASP A 1 183 ? -8.240 7.621 26.421 1.00 86.44 183 ASP A CA 1
ATOM 1413 C C . ASP A 1 183 ? -6.972 7.221 25.645 1.00 86.44 183 ASP A C 1
ATOM 1415 O O . ASP A 1 183 ? -5.978 6.766 26.225 1.00 86.44 183 ASP A O 1
ATOM 1419 N N . LEU A 1 184 ? -7.006 7.418 24.324 1.00 88.56 184 LEU A N 1
ATOM 1420 C CA . LEU A 1 184 ? -5.967 7.059 23.358 1.00 88.56 184 LEU A CA 1
ATOM 1421 C C . LEU A 1 184 ? -5.222 8.285 22.802 1.00 88.56 184 LEU A C 1
ATOM 1423 O O . LEU A 1 184 ? -4.532 8.192 21.788 1.00 88.56 184 LEU A O 1
ATOM 1427 N N . LYS A 1 185 ? -5.378 9.467 23.419 1.00 85.25 185 LYS A N 1
ATOM 1428 C CA . LYS A 1 185 ? -4.862 10.741 22.884 1.00 85.25 185 LYS A CA 1
ATOM 1429 C C . LYS A 1 185 ? -3.368 10.691 22.542 1.00 85.25 185 LYS A C 1
ATOM 1431 O O . LYS A 1 185 ? -2.968 11.217 21.505 1.00 85.25 185 LYS A O 1
ATOM 1436 N N . ASN A 1 186 ? -2.554 10.071 23.396 1.00 87.94 186 ASN A N 1
ATOM 1437 C CA . ASN A 1 186 ? -1.101 10.019 23.223 1.00 87.94 186 ASN A CA 1
ATOM 1438 C C . ASN A 1 186 ? -0.709 9.076 22.080 1.00 87.94 186 ASN A C 1
ATOM 1440 O O . ASN A 1 186 ? 0.088 9.440 21.218 1.00 87.94 186 ASN A O 1
ATOM 1444 N N . GLU A 1 187 ? -1.308 7.890 22.046 1.00 92.75 187 GLU A N 1
ATOM 1445 C CA . GLU A 1 187 ? -1.067 6.878 21.021 1.00 92.75 187 GLU A CA 1
ATOM 1446 C C . GLU A 1 187 ? -1.525 7.370 19.641 1.00 92.75 187 GLU A C 1
ATOM 1448 O O . GLU A 1 187 ? -0.827 7.197 18.641 1.00 92.75 187 GLU A O 1
ATOM 1453 N N . LEU A 1 188 ? -2.667 8.062 19.589 1.00 90.12 188 LEU A N 1
ATOM 1454 C CA . LEU A 1 188 ? -3.183 8.684 18.373 1.00 90.12 188 LEU A CA 1
ATOM 1455 C C . LEU A 1 188 ? -2.290 9.832 17.896 1.00 90.12 188 LEU A C 1
ATOM 1457 O O . LEU A 1 188 ? -2.036 9.932 16.697 1.00 90.12 188 LEU 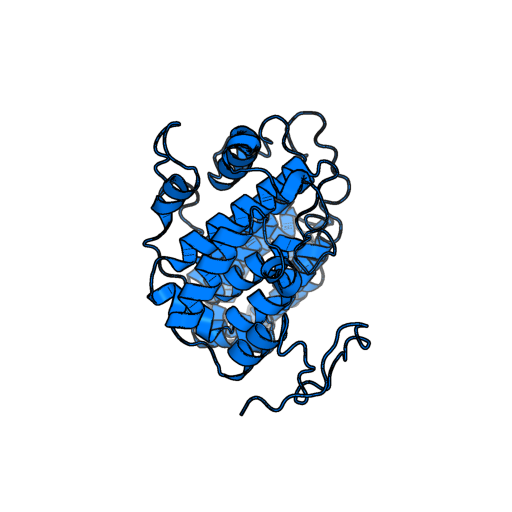A O 1
ATOM 1461 N N . ALA A 1 189 ? -1.770 10.664 18.804 1.00 86.88 189 ALA A N 1
ATOM 1462 C CA . ALA A 1 189 ? -0.812 11.716 18.460 1.00 86.88 189 ALA A CA 1
ATOM 1463 C C . ALA A 1 189 ? 0.507 11.145 17.907 1.00 86.88 189 ALA A C 1
ATOM 1465 O O . ALA A 1 189 ? 1.074 11.699 16.967 1.00 86.88 189 ALA A O 1
ATOM 1466 N N . ALA A 1 190 ? 0.971 10.015 18.440 1.00 92.06 190 ALA A N 1
ATOM 1467 C CA . ALA A 1 190 ? 2.153 9.316 17.948 1.00 92.06 190 ALA A CA 1
ATOM 1468 C C . ALA A 1 190 ? 1.942 8.694 16.559 1.00 92.06 190 ALA A C 1
ATOM 1470 O O . ALA A 1 190 ? 2.738 8.954 15.657 1.00 92.06 190 ALA A O 1
ATOM 1471 N N . CYS A 1 191 ? 0.847 7.947 16.350 1.00 93.00 191 CYS A N 1
ATOM 1472 C CA . CYS A 1 191 ? 0.474 7.440 15.021 1.00 93.00 191 CYS A CA 1
ATOM 1473 C C . CYS A 1 191 ? 0.393 8.594 14.025 1.00 93.00 191 CYS A C 1
ATOM 1475 O O . CYS A 1 191 ? 0.926 8.539 12.919 1.00 93.00 191 CYS A O 1
ATOM 1477 N N . HIS A 1 192 ? -0.226 9.685 14.463 1.00 87.94 192 HIS A N 1
ATOM 1478 C CA . HIS A 1 192 ? -0.337 10.879 13.671 1.00 87.94 192 HIS A CA 1
ATOM 1479 C C . HIS A 1 192 ? 1.042 11.475 13.293 1.00 87.94 192 HIS A C 1
ATOM 1481 O O . HIS A 1 192 ? 1.258 11.774 12.116 1.00 87.94 192 HIS A O 1
ATOM 1487 N N . SER A 1 193 ? 1.991 11.582 14.227 1.00 88.75 193 SER A N 1
ATOM 1488 C CA . SER A 1 193 ? 3.361 12.043 13.943 1.00 88.75 193 SER A CA 1
ATOM 1489 C C . SER A 1 193 ? 4.020 11.245 12.810 1.00 88.75 193 SER A C 1
ATOM 1491 O O . SER A 1 193 ? 4.559 11.832 11.871 1.00 88.75 193 SER A O 1
ATOM 1493 N N . VAL A 1 194 ? 3.867 9.912 12.811 1.00 93.00 194 VAL A N 1
ATOM 1494 C CA . VAL A 1 194 ? 4.362 9.063 11.712 1.00 93.00 194 VAL A CA 1
ATOM 1495 C C . VAL A 1 194 ? 3.710 9.444 10.385 1.00 93.00 194 VAL A C 1
ATOM 1497 O O . VAL A 1 194 ? 4.391 9.598 9.377 1.00 93.00 194 VAL A O 1
ATOM 1500 N N . PHE A 1 195 ? 2.397 9.675 10.373 1.00 89.44 195 PHE A N 1
ATOM 1501 C CA . PHE A 1 195 ? 1.685 10.098 9.166 1.00 89.44 195 PHE A CA 1
ATOM 1502 C C . PHE A 1 195 ? 2.067 11.496 8.674 1.00 89.44 195 PHE A C 1
ATOM 1504 O O . PHE A 1 195 ? 1.885 11.799 7.494 1.00 89.44 195 PHE A O 1
ATOM 1511 N N . LYS A 1 196 ? 2.599 12.364 9.530 1.00 85.12 196 LYS A N 1
ATOM 1512 C CA . LYS A 1 196 ? 3.099 13.670 9.100 1.00 85.12 196 LYS A CA 1
ATOM 1513 C C . LYS A 1 196 ? 4.369 13.537 8.240 1.00 85.12 196 LYS A C 1
ATOM 1515 O O . LYS A 1 196 ? 4.557 14.344 7.333 1.00 85.12 196 LYS A O 1
ATOM 1520 N N . MET A 1 197 ? 5.120 12.440 8.417 1.00 87.81 197 MET A N 1
ATOM 1521 C CA . MET A 1 197 ? 6.322 12.089 7.646 1.00 87.81 197 MET A CA 1
ATOM 1522 C C . MET A 1 197 ? 7.387 13.190 7.675 1.00 87.81 197 MET A C 1
ATOM 1524 O O . MET A 1 197 ? 7.961 13.542 6.645 1.00 87.81 197 MET A O 1
ATOM 1528 N N . ASP A 1 198 ? 7.636 13.735 8.863 1.00 88.25 198 ASP A N 1
ATOM 1529 C CA . ASP A 1 198 ? 8.672 14.737 9.123 1.00 88.25 198 ASP A CA 1
ATOM 1530 C C . ASP A 1 198 ? 10.076 14.127 8.928 1.00 88.25 198 ASP A C 1
ATOM 1532 O O . ASP A 1 198 ? 10.235 12.904 8.925 1.00 88.25 198 ASP A O 1
ATOM 1536 N N . GLU A 1 199 ? 11.110 14.963 8.792 1.00 90.12 199 GLU A N 1
ATOM 1537 C CA . GLU A 1 199 ? 12.491 14.510 8.531 1.00 90.12 199 GLU A CA 1
ATOM 1538 C C . GLU A 1 199 ? 12.995 13.497 9.572 1.00 90.12 199 GLU A C 1
ATOM 1540 O O . GLU A 1 199 ? 13.634 12.513 9.211 1.00 90.12 199 GLU A O 1
ATOM 1545 N N . GLU A 1 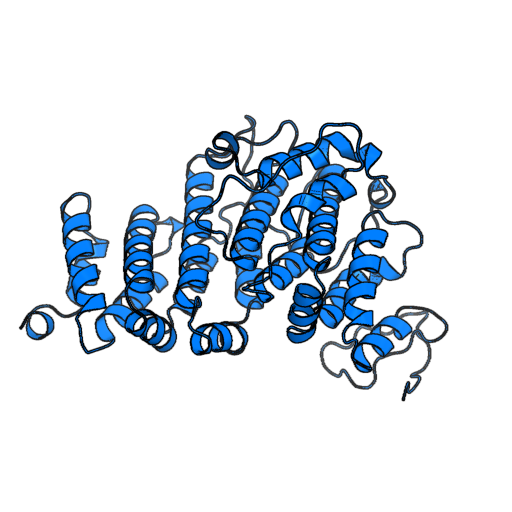200 ? 12.648 13.676 10.850 1.00 92.44 200 GLU A N 1
ATOM 1546 C CA . GLU A 1 200 ? 13.027 12.742 11.919 1.00 92.44 200 GLU A CA 1
ATOM 1547 C C . GLU A 1 200 ? 12.396 11.355 11.734 1.00 92.44 200 GLU A C 1
ATOM 1549 O O . GLU A 1 200 ? 13.074 10.341 11.883 1.00 92.44 200 GLU A O 1
ATOM 1554 N N . VAL A 1 201 ? 11.110 11.297 11.372 1.00 93.62 201 VAL A N 1
ATOM 1555 C CA . VAL A 1 201 ? 10.397 10.036 11.105 1.00 93.62 201 VAL A CA 1
ATOM 1556 C C . VAL A 1 201 ? 10.984 9.350 9.875 1.00 93.62 201 VAL A C 1
ATOM 1558 O O . VAL A 1 201 ? 11.182 8.137 9.882 1.00 93.62 201 VAL A O 1
ATOM 1561 N N . GLN A 1 202 ? 11.299 10.119 8.829 1.00 92.62 202 GLN A N 1
ATOM 1562 C CA . GLN A 1 202 ? 11.958 9.596 7.630 1.00 92.62 202 GLN A CA 1
ATOM 1563 C C . GLN A 1 202 ? 13.364 9.066 7.933 1.00 92.62 202 GLN A C 1
ATOM 1565 O O . GLN A 1 202 ? 13.766 8.076 7.339 1.00 92.62 202 GLN A O 1
ATOM 1570 N N . ALA A 1 203 ? 14.070 9.659 8.898 1.00 93.94 203 ALA A N 1
ATOM 1571 C CA . ALA A 1 203 ? 15.353 9.169 9.397 1.00 93.94 203 ALA A CA 1
ATOM 1572 C C . ALA A 1 203 ? 15.233 7.977 10.372 1.00 93.94 203 ALA A C 1
ATOM 1574 O O . ALA A 1 203 ? 16.245 7.515 10.896 1.00 93.94 203 ALA A O 1
ATOM 1575 N N . GLY A 1 204 ? 14.020 7.473 10.631 1.00 94.00 204 GLY A N 1
ATOM 1576 C CA . GLY A 1 204 ? 13.780 6.300 11.473 1.00 94.00 204 GLY A CA 1
ATOM 1577 C C . GLY A 1 204 ? 13.496 6.595 12.947 1.00 94.00 204 GLY A C 1
ATOM 1578 O O . GLY A 1 204 ? 13.521 5.668 13.756 1.00 94.00 204 GLY A O 1
ATOM 1579 N N . SER A 1 205 ? 13.226 7.849 13.319 1.00 94.88 205 SER A N 1
ATOM 1580 C CA . SER A 1 205 ? 12.801 8.212 14.677 1.00 94.88 205 SER A CA 1
ATOM 1581 C C . SER A 1 205 ? 11.389 7.701 14.971 1.00 94.88 205 SER A C 1
ATOM 1583 O O . SER A 1 205 ? 10.438 7.984 14.237 1.00 94.88 205 SER A O 1
ATOM 1585 N N . ILE A 1 206 ? 11.252 6.955 16.065 1.00 95.00 206 ILE A N 1
ATOM 1586 C CA . ILE A 1 206 ? 9.997 6.383 16.543 1.00 95.00 206 ILE A CA 1
ATOM 1587 C C . ILE A 1 206 ? 9.412 7.312 17.621 1.00 95.00 206 ILE A C 1
ATOM 1589 O O . ILE A 1 206 ? 10.090 7.622 18.605 1.00 95.00 206 ILE A O 1
ATOM 1593 N N . PRO A 1 207 ? 8.138 7.729 17.503 1.00 93.50 207 PRO A N 1
ATOM 1594 C CA . PRO A 1 207 ? 7.459 8.479 18.554 1.00 93.50 207 PRO A CA 1
ATOM 1595 C C . PRO A 1 207 ? 7.513 7.793 19.927 1.00 93.50 207 PRO A C 1
ATOM 1597 O O . PRO A 1 207 ? 7.441 6.569 20.043 1.00 93.50 207 PRO A O 1
ATOM 1600 N N . ALA A 1 208 ? 7.583 8.592 20.993 1.00 90.88 208 ALA A N 1
ATOM 1601 C CA . ALA A 1 208 ? 7.755 8.087 22.353 1.00 90.88 208 ALA A CA 1
ATOM 1602 C C . ALA A 1 208 ? 6.697 7.034 22.742 1.00 90.88 208 ALA A C 1
ATOM 1604 O O . ALA A 1 208 ? 5.492 7.267 22.647 1.00 90.88 208 ALA A O 1
ATOM 1605 N N . GLY A 1 209 ? 7.170 5.876 23.214 1.00 91.19 209 GLY A N 1
ATOM 1606 C CA . GLY A 1 209 ? 6.334 4.762 23.667 1.00 91.19 209 GLY A CA 1
ATOM 1607 C C . GLY A 1 209 ? 5.710 3.914 22.555 1.00 91.19 209 GLY A C 1
ATOM 1608 O O . GLY A 1 209 ? 5.079 2.911 22.881 1.00 91.19 209 GLY A O 1
ATOM 1609 N N . MET A 1 210 ? 5.876 4.287 21.280 1.00 95.00 210 MET A N 1
ATOM 1610 C CA . MET A 1 210 ? 5.324 3.563 20.135 1.00 95.00 210 MET A CA 1
ATOM 1611 C C . MET A 1 210 ? 6.135 2.286 19.858 1.00 95.00 210 MET A C 1
ATOM 1613 O O . MET A 1 210 ? 7.350 2.365 19.678 1.00 95.00 210 MET A O 1
ATOM 1617 N N . PRO A 1 211 ? 5.495 1.105 19.794 1.00 94.81 211 PRO A N 1
ATOM 1618 C CA . PRO A 1 211 ? 6.169 -0.128 19.406 1.00 94.81 211 PRO A CA 1
ATOM 1619 C C . PRO A 1 211 ? 6.645 -0.082 17.942 1.00 94.81 211 PRO A C 1
ATOM 1621 O O . PRO A 1 211 ? 5.920 0.447 17.091 1.00 94.81 211 PRO A O 1
ATOM 1624 N N . PRO A 1 212 ? 7.794 -0.697 17.602 1.00 94.75 212 PRO A N 1
ATOM 1625 C CA . PRO A 1 212 ? 8.296 -0.750 16.226 1.00 94.75 212 PRO A CA 1
ATOM 1626 C C . PRO A 1 212 ? 7.311 -1.368 15.230 1.00 94.75 212 PRO A C 1
ATOM 1628 O O . PRO A 1 212 ? 7.163 -0.852 14.126 1.00 94.75 212 PRO A O 1
ATOM 1631 N N . SER A 1 213 ? 6.570 -2.413 15.624 1.00 95.25 213 SER A N 1
ATOM 1632 C CA . SER A 1 213 ? 5.548 -3.031 14.762 1.00 95.25 213 SER A CA 1
ATOM 1633 C C . SER A 1 213 ? 4.486 -2.019 14.320 1.00 95.25 213 SER A C 1
ATOM 1635 O O . SER A 1 213 ? 4.100 -1.965 13.154 1.00 95.25 213 SER A O 1
ATOM 1637 N N . ILE A 1 214 ? 4.067 -1.145 15.238 1.00 96.88 214 ILE A N 1
ATOM 1638 C CA . ILE A 1 214 ? 3.085 -0.093 14.977 1.00 96.88 214 ILE A CA 1
ATOM 1639 C C . ILE A 1 214 ? 3.700 1.019 14.128 1.00 96.88 214 ILE A C 1
ATOM 1641 O O . ILE A 1 214 ? 3.010 1.564 13.263 1.00 96.88 214 ILE A O 1
ATOM 1645 N N . PHE A 1 215 ? 4.986 1.334 14.324 1.00 96.94 215 PHE A N 1
ATOM 1646 C CA . PHE A 1 215 ? 5.722 2.283 13.484 1.00 96.94 215 PHE A CA 1
ATOM 1647 C C . PHE A 1 215 ? 5.777 1.809 12.028 1.00 96.94 215 PHE A C 1
ATOM 1649 O O . PHE A 1 215 ? 5.312 2.533 11.150 1.00 96.94 215 PHE A O 1
ATOM 1656 N N . PHE A 1 216 ? 6.249 0.585 11.769 1.00 97.38 216 PHE A N 1
ATOM 1657 C CA . PHE A 1 216 ? 6.353 0.038 10.411 1.00 97.38 216 PHE A CA 1
ATOM 1658 C C . PHE A 1 216 ? 4.992 -0.073 9.720 1.00 97.38 216 PHE A C 1
ATOM 1660 O O . PHE A 1 216 ? 4.844 0.390 8.585 1.00 97.38 216 PHE A O 1
ATOM 1667 N N . ALA A 1 217 ? 3.975 -0.601 10.411 1.00 97.88 217 ALA A N 1
ATOM 1668 C CA . ALA A 1 217 ? 2.619 -0.685 9.874 1.00 97.88 217 ALA A CA 1
ATOM 1669 C C . ALA A 1 217 ? 2.070 0.705 9.505 1.00 97.88 217 ALA A C 1
ATOM 1671 O O . ALA A 1 217 ? 1.580 0.913 8.392 1.00 97.88 217 ALA A O 1
ATOM 1672 N N . SER A 1 218 ? 2.206 1.686 10.407 1.00 97.19 218 SER A N 1
ATOM 1673 C CA . SER A 1 218 ? 1.750 3.064 10.177 1.00 97.19 218 SER A CA 1
ATOM 1674 C C . SER A 1 218 ? 2.507 3.734 9.031 1.00 97.19 218 SER A C 1
ATOM 1676 O O . SER A 1 218 ? 1.896 4.414 8.204 1.00 97.19 218 SER A O 1
ATOM 1678 N N . TYR A 1 219 ? 3.821 3.511 8.943 1.00 97.50 219 TYR A N 1
ATOM 1679 C CA . TYR A 1 219 ? 4.671 4.046 7.883 1.00 97.50 219 TYR A CA 1
ATOM 1680 C C . TYR A 1 219 ? 4.231 3.511 6.516 1.00 97.50 219 TYR A C 1
ATOM 1682 O O . TYR A 1 219 ? 3.977 4.289 5.596 1.00 97.50 219 TYR A O 1
ATOM 1690 N N . ILE A 1 220 ? 4.056 2.194 6.376 1.00 98.25 220 ILE A N 1
ATOM 1691 C CA . ILE A 1 220 ? 3.641 1.576 5.109 1.00 98.25 220 ILE A CA 1
ATOM 1692 C C . ILE A 1 220 ? 2.214 1.990 4.726 1.00 98.25 220 ILE A C 1
ATOM 1694 O O . ILE A 1 220 ? 1.970 2.317 3.562 1.00 98.25 220 ILE A O 1
ATOM 1698 N N . ILE A 1 221 ? 1.276 2.063 5.680 1.00 97.69 221 ILE A N 1
ATOM 1699 C CA . ILE A 1 221 ? -0.076 2.590 5.418 1.00 97.69 221 ILE A CA 1
ATOM 1700 C C . ILE A 1 221 ? 0.004 4.033 4.910 1.00 97.69 221 ILE A C 1
ATOM 1702 O O . ILE A 1 221 ? -0.692 4.400 3.962 1.00 97.69 221 ILE A O 1
ATOM 1706 N N . ARG A 1 222 ? 0.884 4.857 5.485 1.00 94.69 222 ARG A N 1
ATOM 1707 C CA . ARG A 1 222 ? 1.110 6.231 5.033 1.00 94.69 222 ARG A CA 1
ATOM 1708 C C . ARG A 1 222 ? 1.693 6.299 3.614 1.00 94.69 222 ARG A C 1
ATOM 1710 O O . ARG A 1 222 ? 1.344 7.224 2.869 1.00 94.69 222 ARG A O 1
ATOM 1717 N N . LEU A 1 223 ? 2.526 5.336 3.211 1.00 95.62 223 LEU A N 1
ATOM 1718 C CA . LEU A 1 223 ? 3.011 5.205 1.832 1.00 95.62 223 LEU A CA 1
ATOM 1719 C C . LEU A 1 223 ? 1.889 4.792 0.863 1.00 95.62 223 LEU A C 1
ATOM 1721 O O . LEU A 1 223 ? 1.751 5.399 -0.201 1.00 95.62 223 LEU A O 1
ATOM 1725 N N . LEU A 1 224 ? 1.044 3.826 1.243 1.00 96.38 224 LEU A N 1
ATOM 1726 C CA . LEU A 1 224 ? -0.149 3.446 0.472 1.00 96.38 224 LEU A CA 1
ATOM 1727 C C . LEU A 1 224 ? -1.127 4.617 0.333 1.00 96.38 224 LEU A C 1
ATOM 1729 O O . LEU A 1 224 ? -1.696 4.823 -0.735 1.00 96.38 224 LEU A O 1
ATOM 1733 N N . PHE A 1 225 ? -1.279 5.428 1.379 1.00 93.19 225 PHE A N 1
ATOM 1734 C CA . PHE A 1 225 ? -2.097 6.637 1.344 1.00 93.19 225 PHE A CA 1
ATOM 1735 C C . PHE A 1 225 ? -1.572 7.655 0.318 1.00 93.19 225 PHE A C 1
ATOM 1737 O O . PHE A 1 225 ? -2.351 8.198 -0.464 1.00 93.19 225 PHE A O 1
ATOM 1744 N N . ASN A 1 226 ? -0.250 7.869 0.249 1.00 90.94 226 ASN A N 1
ATOM 1745 C CA . ASN A 1 226 ? 0.353 8.698 -0.804 1.00 90.94 226 ASN A CA 1
ATOM 1746 C C . ASN A 1 226 ? 0.077 8.144 -2.199 1.00 90.94 226 ASN A C 1
ATOM 1748 O O . ASN A 1 226 ? -0.234 8.910 -3.107 1.00 90.94 226 ASN A O 1
ATOM 1752 N N . MET A 1 227 ? 0.191 6.827 -2.368 1.00 92.81 227 MET A N 1
ATOM 1753 C CA . MET A 1 227 ? -0.115 6.165 -3.631 1.00 92.81 227 MET A CA 1
ATOM 1754 C C . MET A 1 227 ? -1.590 6.344 -4.006 1.00 92.81 227 MET A C 1
ATOM 1756 O O . MET A 1 227 ? -1.883 6.707 -5.138 1.00 92.81 227 MET A O 1
ATOM 1760 N N . ALA A 1 228 ? -2.519 6.173 -3.064 1.00 92.94 228 ALA A N 1
ATOM 1761 C CA . ALA A 1 228 ? -3.954 6.337 -3.289 1.00 92.94 228 ALA A CA 1
ATOM 1762 C C . ALA A 1 228 ? -4.313 7.721 -3.856 1.00 92.94 228 ALA A C 1
ATOM 1764 O O . ALA A 1 228 ? -5.170 7.826 -4.738 1.00 92.94 228 ALA A O 1
ATOM 1765 N N . LEU A 1 229 ? -3.633 8.765 -3.375 1.00 90.19 229 LEU A N 1
ATOM 1766 C CA . LEU A 1 229 ? -3.818 10.159 -3.787 1.00 90.19 229 LEU A CA 1
ATOM 1767 C C . LEU A 1 229 ? -2.874 10.616 -4.906 1.00 90.19 229 LEU A C 1
ATOM 1769 O O . LEU A 1 229 ? -2.962 11.764 -5.331 1.00 90.19 229 LEU A O 1
ATOM 1773 N N . ASP A 1 230 ? -1.964 9.753 -5.364 1.00 88.31 230 ASP A N 1
ATOM 1774 C CA . ASP A 1 230 ? -0.901 10.102 -6.313 1.00 88.31 230 ASP A CA 1
ATOM 1775 C C . ASP A 1 230 ? -0.020 11.291 -5.841 1.00 88.31 230 ASP A C 1
ATOM 1777 O O . ASP A 1 230 ? 0.478 12.094 -6.634 1.00 88.31 230 ASP A O 1
ATOM 1781 N N . ASN A 1 231 ? 0.194 11.405 -4.521 1.00 82.31 231 ASN A N 1
ATOM 1782 C CA . ASN A 1 231 ? 0.916 12.508 -3.871 1.00 82.31 231 ASN A CA 1
ATOM 1783 C C . ASN A 1 231 ? 2.364 12.150 -3.475 1.00 82.31 231 ASN A C 1
ATOM 1785 O O . ASN A 1 231 ? 2.848 12.473 -2.393 1.00 82.31 231 ASN A O 1
ATOM 1789 N N . TYR A 1 232 ? 3.087 11.439 -4.339 1.00 70.31 232 TYR A N 1
ATOM 1790 C CA . TYR A 1 232 ? 4.434 10.953 -4.009 1.00 70.31 232 TYR A CA 1
ATOM 1791 C C . TYR A 1 232 ? 5.551 12.017 -4.154 1.00 70.31 232 TYR A C 1
ATOM 1793 O O . TYR A 1 232 ? 6.701 11.741 -3.801 1.00 70.31 232 TYR A O 1
ATOM 1801 N N . GLU A 1 233 ? 5.250 13.208 -4.701 1.00 64.00 233 GLU A N 1
ATOM 1802 C CA . GLU A 1 233 ? 6.213 14.319 -4.890 1.00 64.00 233 GLU A CA 1
ATOM 1803 C C . GLU A 1 233 ? 6.178 15.352 -3.756 1.00 64.00 233 GLU A C 1
ATOM 1805 O O . GLU A 1 233 ? 7.172 16.042 -3.543 1.00 64.00 233 GLU A O 1
ATOM 1810 N N . LYS A 1 234 ? 5.077 15.433 -2.997 1.00 60.59 234 LYS A N 1
ATOM 1811 C CA . LYS A 1 234 ? 4.921 16.343 -1.855 1.00 60.59 234 LYS A CA 1
ATOM 1812 C C . LYS A 1 234 ? 4.694 15.526 -0.584 1.00 60.59 234 LYS A C 1
ATOM 1814 O O . LYS A 1 234 ? 3.570 15.326 -0.137 1.00 60.59 234 LYS A O 1
ATOM 1819 N N . MET A 1 235 ? 5.782 14.986 -0.030 1.00 56.78 235 MET A N 1
ATOM 1820 C CA . MET A 1 235 ? 5.728 14.228 1.232 1.00 56.78 235 MET A CA 1
ATOM 1821 C C . MET A 1 235 ? 5.424 15.138 2.428 1.00 56.78 235 MET A C 1
ATOM 1823 O O . MET A 1 235 ? 4.755 14.701 3.360 1.00 56.78 235 MET A O 1
ATOM 1827 N N . SER A 1 236 ? 5.853 16.402 2.359 1.00 53.59 236 SER A N 1
ATOM 1828 C CA . SER A 1 236 ? 5.512 17.463 3.300 1.00 53.59 236 SER A CA 1
ATOM 1829 C C . SER A 1 236 ? 4.547 18.453 2.644 1.00 53.59 236 SER A C 1
ATOM 1831 O O . SER A 1 236 ? 4.599 18.675 1.437 1.00 53.59 236 SER A O 1
ATOM 1833 N N . SER A 1 237 ? 3.697 19.080 3.454 1.00 48.56 237 SER A N 1
ATOM 1834 C CA . SER A 1 237 ? 2.703 20.100 3.084 1.00 48.56 237 SER A CA 1
ATOM 1835 C C . SER A 1 237 ? 1.453 19.594 2.353 1.00 48.56 237 SER A C 1
ATOM 1837 O O . SER A 1 237 ? 1.407 19.506 1.136 1.00 48.56 237 SER A O 1
ATOM 1839 N N . ASP A 1 238 ? 0.434 19.270 3.153 1.00 42.47 238 ASP A N 1
ATOM 1840 C CA . ASP A 1 238 ? -0.941 19.790 3.007 1.00 42.47 238 ASP A CA 1
ATOM 1841 C C . ASP A 1 238 ? -1.737 19.472 4.288 1.00 42.47 238 ASP A C 1
ATOM 1843 O O . ASP A 1 238 ? -2.864 18.983 4.262 1.00 42.47 238 ASP A O 1
ATOM 1847 N N . VAL A 1 239 ? -1.102 19.653 5.457 1.00 45.62 239 VAL A N 1
ATOM 1848 C CA . VAL A 1 239 ? -1.702 19.262 6.737 1.00 45.62 239 VAL A CA 1
ATOM 1849 C C . VAL A 1 239 ? -1.488 20.313 7.800 1.00 45.62 239 VAL A C 1
ATOM 1851 O O . VAL A 1 239 ? -0.454 20.376 8.464 1.00 45.62 239 VAL A O 1
ATOM 1854 N N . THR A 1 240 ? -2.491 21.158 7.959 1.00 38.00 240 THR A N 1
ATOM 1855 C CA . THR A 1 240 ? -2.622 22.038 9.109 1.00 38.00 240 THR A CA 1
ATOM 1856 C C . THR A 1 240 ? -3.332 21.278 10.219 1.00 38.00 240 THR A C 1
ATOM 1858 O O . THR A 1 240 ? -4.528 21.003 10.153 1.00 38.00 240 THR A O 1
ATOM 1861 N N . TRP A 1 241 ? -2.563 20.917 11.242 1.00 46.81 241 TRP A N 1
ATOM 1862 C CA . TRP A 1 241 ? -3.066 20.339 12.480 1.00 46.81 241 TRP A CA 1
ATOM 1863 C C . TRP A 1 241 ? -3.557 21.475 13.364 1.00 46.81 241 TRP A C 1
ATOM 1865 O O . TRP A 1 241 ? -2.758 22.242 13.900 1.00 46.81 241 TRP A O 1
ATOM 1875 N N . THR A 1 242 ? -4.872 21.632 13.485 1.00 39.31 242 THR A N 1
ATOM 1876 C CA . THR A 1 242 ? -5.435 22.540 14.484 1.00 39.31 242 THR A CA 1
ATOM 1877 C C . THR A 1 242 ? -5.126 21.993 15.875 1.00 39.31 242 THR A C 1
ATOM 1879 O O . THR A 1 242 ? -5.311 20.810 16.154 1.00 39.31 242 THR A O 1
ATOM 1882 N N . SER A 1 243 ? -4.593 22.857 16.732 1.00 38.97 243 SER A N 1
ATOM 1883 C CA . SER A 1 243 ? -4.105 22.541 18.072 1.00 38.97 243 SER A CA 1
ATOM 1884 C C . SER A 1 243 ? -5.160 21.894 18.978 1.00 38.97 243 SER A C 1
ATOM 1886 O O . SER A 1 243 ? -6.264 22.412 19.098 1.00 38.97 243 SER A O 1
ATOM 1888 N N . SER A 1 244 ? -4.743 20.816 19.648 1.00 41.41 244 SER A N 1
ATOM 1889 C CA . SER A 1 244 ? -4.999 20.318 21.020 1.00 41.41 244 SER A CA 1
ATOM 1890 C C . SER A 1 244 ? -6.374 20.372 21.714 1.00 41.41 244 SER A C 1
ATOM 1892 O O . SER A 1 244 ? -6.493 19.706 22.747 1.00 41.41 244 SER A O 1
ATOM 1894 N N . GLU A 1 245 ? -7.381 21.084 21.209 1.00 44.16 245 GLU A N 1
ATOM 1895 C CA . GLU A 1 245 ? -8.704 21.224 21.850 1.00 44.16 245 GLU A CA 1
ATOM 1896 C C . GLU A 1 245 ? -9.872 20.659 21.021 1.00 44.16 245 GLU A C 1
ATOM 1898 O O . GLU A 1 245 ? -10.948 20.434 21.567 1.00 44.16 245 GLU A O 1
ATOM 1903 N N . GLY A 1 246 ? -9.661 20.369 19.731 1.00 50.22 246 GLY A N 1
ATOM 1904 C CA . GLY A 1 246 ? -10.645 19.692 18.876 1.00 50.22 246 GLY A CA 1
ATOM 1905 C C . GLY A 1 246 ? -10.581 18.163 18.971 1.00 50.22 246 GLY A C 1
ATOM 1906 O O . GLY A 1 246 ? -9.556 17.586 19.346 1.00 50.22 246 GLY A O 1
ATOM 1907 N N . SER A 1 247 ? -11.673 17.488 18.599 1.00 55.12 247 SER A N 1
ATOM 1908 C CA . SER A 1 247 ? -11.688 16.026 18.454 1.00 55.12 247 SER A CA 1
ATOM 1909 C C . SER A 1 247 ? -10.676 15.595 17.386 1.00 55.12 247 SER A C 1
ATOM 1911 O O . SER A 1 247 ? -10.598 16.204 16.320 1.00 55.12 247 SER A O 1
ATOM 1913 N N . LEU A 1 248 ? -9.925 14.510 17.614 1.00 52.19 248 LEU A N 1
ATOM 1914 C CA . LEU A 1 248 ? -9.005 13.959 16.606 1.00 52.19 248 LEU A CA 1
ATOM 1915 C C . LEU A 1 248 ? -9.735 13.616 15.286 1.00 52.19 248 LEU A C 1
ATOM 1917 O O . LEU A 1 248 ? -9.128 13.652 14.216 1.00 52.19 248 LEU A O 1
ATOM 1921 N N . GLU A 1 249 ? -11.049 13.353 15.349 1.00 51.44 249 GLU A N 1
ATOM 1922 C CA . GLU A 1 249 ? -11.906 13.159 14.173 1.00 51.44 249 GLU A CA 1
ATOM 1923 C C . GLU A 1 249 ? -12.015 14.412 13.276 1.00 51.44 249 GLU A C 1
ATOM 1925 O O . GLU A 1 249 ? -12.212 14.291 12.062 1.00 51.44 249 GLU A O 1
ATOM 1930 N N . GLU A 1 250 ? -11.870 15.608 13.853 1.00 51.66 250 GLU A N 1
ATOM 1931 C CA . GLU A 1 250 ? -11.894 16.897 13.150 1.00 51.66 250 GLU A CA 1
ATOM 1932 C C . GLU A 1 250 ? -10.508 17.276 12.596 1.00 51.66 250 GLU A C 1
ATOM 1934 O O . GLU A 1 250 ? -10.405 17.909 11.548 1.00 51.66 250 GLU A O 1
ATOM 1939 N N . CYS A 1 251 ? -9.414 16.827 13.216 1.00 49.97 251 CYS A N 1
ATOM 1940 C CA . CYS A 1 251 ? -8.060 17.141 12.740 1.00 49.97 251 CYS A CA 1
ATOM 1941 C C . CYS A 1 251 ? -7.673 16.399 11.447 1.00 49.97 251 CYS A C 1
ATOM 1943 O O . CYS A 1 251 ? -6.939 16.937 10.621 1.00 49.97 251 CYS A O 1
ATOM 1945 N N . ILE A 1 252 ? -8.216 15.198 11.210 1.00 55.88 252 ILE A N 1
ATOM 1946 C CA . ILE A 1 252 ? -7.960 14.409 9.985 1.00 55.88 252 ILE A CA 1
ATOM 1947 C C . ILE A 1 252 ? -8.680 15.031 8.754 1.00 55.88 252 ILE A C 1
ATOM 1949 O O . ILE A 1 252 ? -8.514 14.598 7.616 1.00 55.88 252 ILE A O 1
ATOM 1953 N N . VAL A 1 253 ? -9.484 16.092 8.939 1.00 50.28 253 VAL A N 1
ATOM 1954 C CA . VAL A 1 253 ? -10.306 16.724 7.886 1.00 50.28 253 VAL A CA 1
ATOM 1955 C C . VAL A 1 253 ? -9.486 17.453 6.803 1.00 50.28 253 VAL A C 1
ATOM 1957 O O . VAL A 1 253 ? -9.989 17.593 5.688 1.00 50.28 253 VAL A O 1
ATOM 1960 N N . SER A 1 254 ? -8.242 17.884 7.043 1.00 51.84 254 SER A N 1
ATOM 1961 C CA . SER A 1 254 ? -7.538 18.764 6.085 1.00 51.84 254 SER A CA 1
ATOM 1962 C C . SER A 1 254 ? -7.142 18.107 4.745 1.00 51.84 254 SER A C 1
ATOM 1964 O O . SER A 1 254 ? -6.984 18.821 3.761 1.00 51.84 254 SER A O 1
ATOM 1966 N N . TRP A 1 255 ? -7.102 16.770 4.635 1.00 57.66 255 TRP A N 1
ATOM 1967 C CA . TRP A 1 255 ? -6.783 16.045 3.379 1.00 57.66 255 TRP A CA 1
ATOM 1968 C C . TRP A 1 255 ? -7.977 15.762 2.469 1.00 57.66 255 TRP A C 1
ATOM 1970 O O . TRP A 1 255 ? -7.841 15.177 1.394 1.00 57.66 255 TRP A O 1
ATOM 1980 N N . THR A 1 256 ? -9.172 16.124 2.919 1.00 53.53 256 THR A N 1
ATOM 1981 C CA . THR A 1 256 ? -10.413 15.542 2.404 1.00 53.53 256 THR A CA 1
ATOM 1982 C C . THR A 1 256 ? -10.936 16.195 1.131 1.00 53.53 256 THR A C 1
ATOM 1984 O O . THR A 1 256 ? -12.005 15.823 0.678 1.00 53.53 256 THR A O 1
ATOM 1987 N N . SER A 1 257 ? -10.202 17.123 0.511 1.00 59.00 257 SER A N 1
ATOM 1988 C CA . SER A 1 257 ? -10.532 17.654 -0.822 1.00 59.00 257 SER A CA 1
ATOM 1989 C C . SER A 1 257 ? -9.864 16.885 -1.968 1.00 59.00 257 SER A C 1
ATOM 1991 O O . SER A 1 257 ? -10.286 17.021 -3.119 1.00 59.00 257 SER A O 1
ATOM 1993 N N . SER A 1 258 ? -8.849 16.066 -1.678 1.00 75.69 258 SER A N 1
ATOM 1994 C CA . SER A 1 258 ? -8.102 15.341 -2.704 1.00 75.69 258 SER A CA 1
ATOM 1995 C C . SER A 1 258 ? -8.886 14.140 -3.233 1.00 75.69 258 SER A C 1
ATOM 1997 O O . SER A 1 258 ? -9.436 13.323 -2.490 1.00 75.69 258 SER A O 1
ATOM 1999 N N . VAL A 1 259 ? -8.930 14.038 -4.558 1.00 84.69 259 VAL A N 1
ATOM 2000 C CA . VAL A 1 259 ? -9.601 12.951 -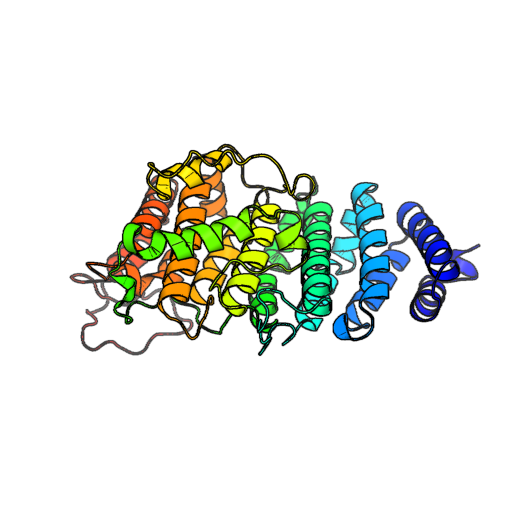5.272 1.00 84.69 259 VAL A CA 1
ATOM 2001 C C . VAL A 1 259 ? -8.679 11.737 -5.332 1.00 84.69 259 VAL A C 1
ATOM 2003 O O . VAL A 1 259 ? -7.509 11.866 -5.687 1.00 84.69 259 VAL A O 1
ATOM 2006 N N . LEU A 1 260 ? -9.217 10.553 -5.036 1.00 91.19 260 LEU A N 1
ATOM 2007 C CA . LEU A 1 260 ? -8.492 9.292 -5.185 1.00 91.19 260 LEU A CA 1
ATOM 2008 C C . LEU A 1 260 ? -8.111 9.041 -6.651 1.00 91.19 260 LEU A C 1
ATOM 2010 O O . LEU A 1 260 ? -8.943 9.137 -7.554 1.00 91.19 260 LEU A O 1
ATOM 2014 N N . VAL A 1 261 ? -6.856 8.659 -6.872 1.00 91.50 261 VAL A N 1
ATOM 2015 C CA . VAL A 1 261 ? -6.332 8.240 -8.180 1.00 91.50 261 VAL A CA 1
ATOM 2016 C C . VAL A 1 261 ? -6.232 6.719 -8.250 1.00 91.50 261 VAL A C 1
ATOM 2018 O O . VAL A 1 261 ? -6.589 6.115 -9.261 1.00 91.50 261 VAL A O 1
ATOM 2021 N N . HIS A 1 262 ? -5.804 6.090 -7.154 1.00 93.38 262 HIS A N 1
ATOM 2022 C CA . HIS A 1 262 ? -5.613 4.646 -7.058 1.00 93.38 262 HIS A CA 1
ATOM 2023 C C . HIS A 1 262 ? -6.492 4.052 -5.941 1.00 93.38 262 HIS A C 1
ATOM 2025 O O . HIS A 1 262 ? -5.997 3.805 -4.841 1.00 93.38 262 HIS A O 1
ATOM 2031 N N . PRO A 1 263 ? -7.795 3.799 -6.192 1.00 94.38 263 PRO A N 1
ATOM 2032 C CA . PRO A 1 263 ? -8.722 3.293 -5.171 1.00 94.38 263 PRO A CA 1
ATOM 2033 C C . PRO A 1 263 ? -8.315 1.929 -4.598 1.00 94.38 263 PRO A C 1
ATOM 2035 O O . PRO A 1 263 ? -8.535 1.667 -3.419 1.00 94.38 263 PRO A O 1
ATOM 2038 N N . GLY A 1 264 ? -7.644 1.080 -5.381 1.00 95.25 264 GLY A N 1
ATOM 2039 C CA . GLY A 1 264 ? -7.149 -0.201 -4.878 1.00 95.25 264 GLY A CA 1
ATOM 2040 C C . GLY A 1 264 ? -6.072 -0.077 -3.792 1.00 95.25 264 GLY A C 1
ATOM 2041 O O . GLY A 1 264 ? -6.002 -0.937 -2.924 1.00 95.25 264 GLY A O 1
ATOM 2042 N N . ALA A 1 265 ? -5.315 1.027 -3.737 1.00 95.81 265 ALA A N 1
ATOM 2043 C CA . ALA A 1 265 ? -4.408 1.282 -2.614 1.00 95.81 265 ALA A CA 1
ATOM 2044 C C . ALA A 1 265 ? -5.186 1.518 -1.306 1.00 95.81 265 ALA A C 1
ATOM 2046 O O . ALA A 1 265 ? -4.752 1.084 -0.242 1.00 95.81 265 ALA A O 1
ATOM 2047 N N . VAL A 1 266 ? -6.368 2.145 -1.378 1.00 96.44 266 VAL A N 1
ATOM 2048 C CA . VAL A 1 266 ? -7.277 2.286 -0.225 1.00 96.44 266 VAL A CA 1
ATOM 2049 C C . VAL A 1 266 ? -7.862 0.934 0.176 1.00 96.44 266 VAL A C 1
ATOM 2051 O O . VAL A 1 266 ? -8.009 0.674 1.368 1.00 96.44 266 VAL A O 1
ATOM 2054 N N . GLN A 1 267 ? -8.148 0.051 -0.788 1.00 95.88 267 GLN A N 1
ATOM 2055 C CA . GLN A 1 267 ? -8.530 -1.327 -0.468 1.00 95.88 267 GLN A CA 1
ATOM 2056 C C . GLN A 1 267 ? -7.412 -2.048 0.273 1.00 95.88 267 GLN A C 1
ATOM 2058 O O . GLN A 1 267 ? -7.694 -2.616 1.316 1.00 95.88 267 GLN A O 1
ATOM 2063 N N . SER A 1 268 ? -6.155 -1.929 -0.169 1.00 97.44 268 SER A N 1
ATOM 2064 C CA . SER A 1 268 ? -5.015 -2.505 0.556 1.00 97.44 268 SER A CA 1
ATOM 2065 C C . SER A 1 268 ? -4.906 -1.966 1.985 1.00 97.44 268 SER A C 1
ATOM 2067 O O . SER A 1 268 ? -4.644 -2.734 2.903 1.00 97.44 268 SER A O 1
ATOM 2069 N N . ILE A 1 269 ? -5.166 -0.669 2.210 1.00 97.88 269 ILE A N 1
ATOM 2070 C CA . ILE A 1 269 ? -5.231 -0.096 3.567 1.00 97.88 269 ILE A CA 1
ATOM 2071 C C . ILE A 1 269 ? -6.337 -0.769 4.393 1.00 97.88 269 ILE A C 1
ATOM 2073 O O . ILE A 1 269 ? -6.077 -1.195 5.516 1.00 97.88 269 ILE A O 1
ATOM 2077 N N . LEU A 1 270 ? -7.550 -0.902 3.843 1.00 97.81 270 LEU A N 1
ATOM 2078 C CA . LEU A 1 270 ? -8.660 -1.588 4.512 1.00 97.81 270 LEU A CA 1
ATOM 2079 C C . LEU A 1 270 ? -8.320 -3.062 4.801 1.00 97.81 270 LEU A C 1
ATOM 2081 O O . LEU A 1 270 ? -8.580 -3.531 5.905 1.00 97.81 270 LEU A O 1
ATOM 2085 N N . SER A 1 271 ? -7.682 -3.767 3.863 1.00 97.44 271 SER A N 1
ATOM 2086 C CA . SER A 1 271 ? -7.260 -5.160 4.027 1.00 97.44 271 SER A CA 1
ATOM 2087 C C . SER A 1 271 ? -6.146 -5.342 5.058 1.00 97.44 271 SER A C 1
ATOM 2089 O O . SER A 1 271 ? -6.072 -6.397 5.680 1.00 97.44 271 SER A O 1
ATOM 2091 N N . LEU A 1 272 ? -5.248 -4.365 5.219 1.00 98.31 272 LEU A N 1
ATOM 2092 C CA . LEU A 1 272 ? -4.130 -4.419 6.171 1.00 98.31 272 LEU A CA 1
ATOM 2093 C C . LEU A 1 272 ? -4.515 -3.939 7.573 1.00 98.31 272 LEU A C 1
ATOM 2095 O O . LEU A 1 272 ? -3.820 -4.276 8.529 1.00 98.31 272 LEU A O 1
ATOM 2099 N N . LEU A 1 273 ? -5.611 -3.185 7.718 1.00 98.06 273 LEU A N 1
ATOM 2100 C CA . LEU A 1 273 ? -6.081 -2.666 9.007 1.00 98.06 273 LEU A CA 1
ATOM 2101 C C . LEU A 1 273 ? -6.166 -3.754 10.095 1.00 98.06 273 LEU A C 1
ATOM 2103 O O . LEU A 1 273 ? -5.583 -3.544 11.158 1.00 98.06 273 LEU A O 1
ATOM 2107 N N . PRO A 1 274 ? -6.792 -4.927 9.870 1.00 97.62 274 PRO A N 1
ATOM 2108 C CA . PRO A 1 274 ? -6.888 -5.962 10.901 1.00 97.62 274 PRO A CA 1
ATOM 2109 C C . PRO A 1 274 ? -5.544 -6.619 11.211 1.00 97.62 274 PRO A C 1
ATOM 2111 O O . PRO A 1 274 ? -5.369 -7.209 12.272 1.00 97.62 274 PRO A O 1
ATOM 2114 N N . SER A 1 275 ? -4.602 -6.524 10.273 1.00 97.75 275 SER A N 1
ATOM 2115 C CA . SER A 1 275 ? -3.267 -7.102 10.355 1.00 97.75 275 SER A CA 1
ATOM 2116 C C . SER A 1 275 ? -2.301 -6.237 11.166 1.00 97.75 275 SER A C 1
ATOM 2118 O O . SER A 1 275 ? -1.184 -6.667 11.433 1.00 97.75 275 SER A O 1
ATOM 2120 N N . ILE A 1 276 ? -2.686 -5.026 11.576 1.00 97.88 276 ILE A N 1
ATOM 2121 C CA . ILE A 1 276 ? -1.870 -4.224 12.492 1.00 97.88 276 ILE A CA 1
ATOM 2122 C C . ILE A 1 276 ? -1.806 -4.944 13.842 1.00 97.88 276 ILE A C 1
ATOM 2124 O O . ILE A 1 276 ? -2.845 -5.211 14.450 1.00 97.88 276 ILE A O 1
ATOM 2128 N N . TYR A 1 277 ? -0.592 -5.221 14.318 1.00 95.50 277 TYR A N 1
ATOM 2129 C CA . TYR A 1 277 ? -0.358 -5.996 15.533 1.00 95.50 277 TYR A CA 1
ATOM 2130 C C . TYR A 1 277 ? 0.635 -5.315 16.482 1.00 95.50 277 TYR A C 1
ATOM 2132 O O . TYR A 1 277 ? 1.511 -4.543 16.083 1.00 95.50 277 TYR A O 1
ATOM 2140 N N . SER A 1 278 ? 0.493 -5.617 17.768 1.00 94.44 278 SER A N 1
ATOM 2141 C CA . SER A 1 278 ? 1.408 -5.219 18.834 1.00 94.44 278 SER A CA 1
ATOM 2142 C C . SER A 1 278 ? 1.155 -6.093 20.054 1.00 94.44 278 SER A C 1
ATOM 2144 O O . SER A 1 278 ? 0.019 -6.501 20.289 1.00 94.44 278 SER A O 1
ATOM 2146 N N . GLU A 1 279 ? 2.190 -6.334 20.855 1.00 92.25 279 GLU A N 1
ATOM 2147 C CA . GLU A 1 279 ? 2.037 -6.949 22.179 1.00 92.25 279 GLU A CA 1
ATOM 2148 C C . GLU A 1 279 ? 1.233 -6.048 23.127 1.00 92.25 279 GLU A C 1
ATOM 2150 O O . GLU A 1 279 ? 0.497 -6.523 23.990 1.00 92.25 279 GLU A O 1
ATOM 2155 N N . ASN A 1 280 ? 1.336 -4.728 22.944 1.00 93.94 280 ASN A N 1
ATOM 2156 C CA . ASN A 1 280 ? 0.532 -3.767 23.679 1.00 93.94 280 ASN A CA 1
ATOM 2157 C C . ASN A 1 280 ? -0.791 -3.519 22.942 1.00 93.94 280 ASN A C 1
ATOM 2159 O O . ASN A 1 280 ? -0.842 -2.790 21.945 1.00 93.94 280 ASN A O 1
ATOM 2163 N N . VAL A 1 281 ? -1.868 -4.091 23.486 1.00 95.25 281 VAL A N 1
ATOM 2164 C CA . VAL A 1 281 ? -3.222 -4.021 22.919 1.00 95.25 281 VAL A CA 1
ATOM 2165 C C . VAL A 1 281 ? -3.703 -2.576 22.759 1.00 95.25 281 VAL A C 1
ATOM 2167 O O . VAL A 1 281 ? -4.324 -2.246 21.751 1.00 95.25 281 VAL A O 1
ATOM 2170 N N . LYS A 1 282 ? -3.348 -1.666 23.676 1.00 95.25 282 LYS A N 1
ATOM 2171 C CA . LYS A 1 282 ? -3.733 -0.249 23.574 1.00 95.25 282 LYS A CA 1
ATOM 2172 C C . LYS A 1 282 ? -3.167 0.409 22.311 1.00 95.25 282 LYS A C 1
ATOM 2174 O O . LYS A 1 282 ? -3.869 1.167 21.640 1.00 95.25 282 LYS A O 1
ATOM 2179 N N . TRP A 1 283 ? -1.923 0.093 21.952 1.00 96.25 283 TRP A N 1
ATOM 2180 C CA . TRP A 1 283 ? -1.305 0.582 20.717 1.00 96.25 283 TRP A CA 1
ATOM 2181 C C . TRP A 1 283 ? -1.921 -0.040 19.465 1.00 96.25 283 TRP A C 1
ATOM 2183 O O . TRP A 1 283 ? -2.147 0.676 18.490 1.00 96.25 283 TRP A O 1
ATOM 2193 N N . LEU A 1 284 ? -2.233 -1.339 19.507 1.00 96.75 284 LEU A N 1
ATOM 2194 C CA . LEU A 1 284 ? -2.949 -2.030 18.431 1.00 96.75 284 LEU A CA 1
ATOM 2195 C C . LEU A 1 284 ? -4.293 -1.349 18.150 1.00 96.75 284 LEU A C 1
ATOM 2197 O O . LEU A 1 284 ? -4.549 -0.939 17.017 1.00 96.75 284 LEU A O 1
ATOM 2201 N N . VAL A 1 285 ? -5.114 -1.160 19.188 1.00 96.50 285 VAL A N 1
ATOM 2202 C CA . VAL A 1 285 ? -6.428 -0.509 19.083 1.00 96.50 285 VAL A CA 1
ATOM 2203 C C . VAL A 1 285 ? -6.289 0.912 18.545 1.00 96.50 285 VAL A C 1
ATOM 2205 O O . VAL A 1 285 ? -7.021 1.303 17.637 1.00 96.50 285 VAL A O 1
ATOM 2208 N N . SER A 1 286 ? -5.317 1.676 19.050 1.00 95.25 286 SER A N 1
ATOM 2209 C CA . SER A 1 286 ? -5.087 3.063 18.627 1.00 95.25 286 SER A CA 1
ATOM 2210 C C . SER A 1 286 ? -4.701 3.170 17.154 1.00 95.25 286 SER A C 1
ATOM 2212 O O . SER A 1 286 ? -5.231 4.023 16.444 1.00 95.25 286 SER A O 1
ATOM 2214 N N . ALA A 1 287 ? -3.815 2.297 16.672 1.00 97.00 287 ALA A N 1
ATOM 2215 C CA . ALA A 1 287 ? -3.367 2.304 15.283 1.00 97.00 287 ALA A CA 1
ATOM 2216 C C . ALA A 1 287 ? -4.474 1.856 14.314 1.00 97.00 287 ALA A C 1
ATOM 2218 O O . ALA A 1 287 ? -4.688 2.502 13.285 1.00 97.00 287 ALA A O 1
ATOM 2219 N N . GLN A 1 288 ? -5.235 0.809 14.660 1.00 97.62 288 GLN A N 1
ATOM 2220 C CA . GLN A 1 288 ? -6.402 0.402 13.869 1.00 97.62 288 GLN A CA 1
ATOM 2221 C C . GLN A 1 288 ? -7.483 1.490 13.869 1.00 97.62 288 GLN A C 1
ATOM 2223 O O . GLN A 1 288 ? -8.053 1.787 12.818 1.00 97.62 288 GLN A O 1
ATOM 2228 N N . TYR A 1 289 ? -7.724 2.147 15.009 1.00 95.31 289 TYR A N 1
ATOM 2229 C CA . TYR A 1 289 ? -8.662 3.267 15.103 1.00 95.31 289 TYR A CA 1
ATOM 2230 C C . TYR A 1 289 ? -8.230 4.459 14.250 1.00 95.31 289 TYR A C 1
ATOM 2232 O O . TYR A 1 289 ? -9.035 4.982 13.479 1.00 95.31 289 TYR A O 1
ATOM 2240 N N . TYR A 1 290 ? -6.949 4.829 14.294 1.00 94.06 290 TYR A N 1
ATOM 2241 C CA . TYR A 1 290 ? -6.390 5.861 13.423 1.00 94.06 290 TYR A CA 1
ATOM 2242 C C . TYR A 1 290 ? -6.596 5.524 11.937 1.00 94.06 290 TYR A C 1
ATOM 2244 O O . TYR A 1 290 ? -7.032 6.373 11.158 1.00 94.06 290 TYR A O 1
ATOM 2252 N N . CYS A 1 291 ? -6.359 4.268 11.548 1.00 95.06 291 CYS A N 1
ATOM 2253 C CA . CYS A 1 291 ? -6.609 3.785 10.191 1.00 95.06 291 CYS A CA 1
ATOM 2254 C C . CYS A 1 291 ? -8.104 3.852 9.810 1.00 95.06 291 CYS A C 1
ATOM 2256 O O . CYS A 1 291 ? -8.450 4.300 8.717 1.00 95.06 291 CYS A O 1
ATOM 2258 N N . GLY A 1 292 ? -9.013 3.507 10.726 1.00 94.62 292 GLY A N 1
ATOM 2259 C CA . GLY A 1 292 ? -10.457 3.671 10.529 1.00 94.62 292 GLY A CA 1
ATOM 2260 C C . GLY A 1 292 ? -10.863 5.133 10.306 1.00 94.62 292 GLY A C 1
ATOM 2261 O O . GLY A 1 292 ? -11.652 5.436 9.408 1.00 94.62 292 GLY A O 1
ATOM 2262 N N . LEU A 1 293 ? -10.277 6.064 11.065 1.00 91.38 293 LEU A N 1
ATOM 2263 C CA . LEU A 1 293 ? -10.498 7.499 10.877 1.00 91.38 293 LEU A CA 1
ATOM 2264 C C . LEU A 1 293 ? -9.941 8.013 9.541 1.00 91.38 293 LEU A C 1
ATOM 2266 O O . LEU A 1 293 ? -10.565 8.865 8.905 1.00 91.38 293 LEU A O 1
ATOM 2270 N N . LEU A 1 294 ? -8.810 7.471 9.083 1.00 90.69 294 LEU A N 1
ATOM 2271 C CA . LEU A 1 294 ? -8.250 7.753 7.761 1.00 90.69 294 LEU A CA 1
ATOM 2272 C C . LEU A 1 294 ? -9.218 7.338 6.643 1.00 90.69 294 LEU A C 1
ATOM 2274 O O . LEU A 1 294 ? -9.507 8.135 5.749 1.00 90.69 294 LEU A O 1
ATOM 2278 N N . LEU A 1 295 ? -9.761 6.118 6.713 1.00 93.12 295 LEU A N 1
ATOM 2279 C CA . LEU A 1 295 ? -10.743 5.608 5.749 1.00 93.12 295 LEU A CA 1
ATOM 2280 C C . LEU A 1 295 ? -12.023 6.457 5.745 1.00 93.12 295 LEU A C 1
ATOM 2282 O O . LEU A 1 295 ? -12.502 6.853 4.679 1.00 93.12 295 LEU A O 1
ATOM 2286 N N . LYS A 1 296 ? -12.533 6.813 6.933 1.00 91.25 296 LYS A N 1
ATOM 2287 C CA . LYS A 1 296 ? -13.654 7.753 7.105 1.00 91.25 296 LYS A CA 1
ATOM 2288 C C . LYS A 1 296 ? -13.377 9.083 6.399 1.00 91.25 296 LYS A C 1
ATOM 2290 O O . LYS A 1 296 ? -14.240 9.604 5.696 1.00 91.25 296 LYS A O 1
ATOM 2295 N N . ALA A 1 297 ? -12.180 9.643 6.571 1.00 87.44 297 ALA A N 1
ATOM 2296 C CA . ALA A 1 297 ? -11.806 10.920 5.975 1.00 87.44 297 ALA A CA 1
ATOM 2297 C C . ALA A 1 297 ? -11.698 10.860 4.443 1.00 87.44 297 ALA A C 1
ATOM 2299 O O . ALA A 1 297 ? -12.217 11.748 3.765 1.00 87.44 297 ALA A O 1
ATOM 2300 N N . LEU A 1 298 ? -11.098 9.798 3.896 1.00 89.12 298 LEU A N 1
ATOM 2301 C CA . LEU A 1 298 ? -10.979 9.582 2.450 1.00 89.12 298 LEU A CA 1
ATOM 2302 C C . LEU A 1 298 ? -12.334 9.518 1.738 1.00 89.12 298 LEU A C 1
ATOM 2304 O O . LEU A 1 298 ? -12.421 9.878 0.567 1.00 89.12 298 LEU A O 1
ATOM 2308 N N . LEU A 1 299 ? -13.389 9.097 2.436 1.00 90.62 299 LEU A N 1
ATOM 2309 C CA . LEU A 1 299 ? -14.738 8.971 1.889 1.00 90.62 299 LEU A CA 1
ATOM 2310 C C . LEU A 1 299 ? -15.630 10.195 2.113 1.00 90.62 299 LEU A C 1
ATOM 2312 O O . LEU A 1 299 ? -16.813 10.139 1.780 1.00 90.62 299 LEU A O 1
ATOM 2316 N N . LYS A 1 300 ? -15.106 11.319 2.621 1.00 87.25 300 LYS A N 1
ATOM 2317 C CA . LYS A 1 300 ? -15.901 12.558 2.697 1.00 87.25 300 LYS A CA 1
ATOM 2318 C C . LYS A 1 300 ? -16.317 13.076 1.310 1.00 87.25 300 LYS A C 1
ATOM 2320 O O . LYS A 1 300 ? -17.489 13.422 1.166 1.00 87.25 300 LYS A O 1
ATOM 2325 N N . PRO A 1 301 ? -15.445 13.099 0.279 1.00 87.62 301 PRO A N 1
ATOM 2326 C CA . PRO A 1 301 ? -15.867 13.435 -1.080 1.00 87.62 301 PRO A CA 1
ATOM 2327 C C . PRO A 1 301 ? -16.764 12.365 -1.692 1.00 87.62 301 PRO A C 1
ATOM 2329 O O . PRO A 1 301 ? -16.385 11.196 -1.759 1.00 87.62 301 PRO A O 1
ATOM 2332 N N . GLU A 1 302 ? -17.885 12.786 -2.273 1.00 90.12 302 GLU A N 1
ATOM 2333 C CA . GLU A 1 302 ? -18.780 11.912 -3.045 1.00 90.12 302 GLU A CA 1
ATOM 2334 C C . GLU A 1 302 ? -18.034 11.185 -4.175 1.00 90.12 302 GLU A C 1
ATOM 2336 O O . GLU A 1 302 ? -18.198 9.985 -4.387 1.00 90.12 302 GLU A O 1
ATOM 2341 N N . ARG A 1 303 ? -17.115 11.882 -4.855 1.00 90.56 303 ARG A N 1
ATOM 2342 C CA . ARG A 1 303 ? -16.294 11.274 -5.909 1.00 90.56 303 ARG A CA 1
ATOM 2343 C C . ARG A 1 303 ? -15.470 10.087 -5.402 1.00 90.56 303 ARG A C 1
ATOM 2345 O O . ARG A 1 303 ? -15.325 9.102 -6.120 1.00 90.56 303 ARG A O 1
ATOM 2352 N N . ASN A 1 304 ? -14.949 10.156 -4.179 1.00 93.06 304 ASN A N 1
ATOM 2353 C CA . ASN A 1 304 ? -14.187 9.051 -3.603 1.00 93.06 304 ASN A CA 1
ATOM 2354 C C . ASN A 1 304 ? -15.116 7.880 -3.254 1.00 93.06 304 ASN A C 1
ATOM 2356 O O . ASN A 1 304 ? -14.752 6.734 -3.499 1.00 93.06 304 ASN A O 1
ATOM 2360 N N . GLN A 1 305 ? -16.340 8.150 -2.790 1.00 93.62 305 GLN A N 1
ATOM 2361 C CA . GLN A 1 305 ? -17.364 7.121 -2.553 1.00 93.62 305 GLN A CA 1
ATOM 2362 C C . GLN A 1 305 ? -17.702 6.358 -3.841 1.00 93.62 305 GLN A C 1
ATOM 2364 O O . GLN A 1 305 ? -17.722 5.128 -3.839 1.00 93.62 305 GLN A O 1
ATOM 2369 N N . GLN A 1 306 ? -17.884 7.069 -4.960 1.00 92.38 306 GLN A N 1
ATOM 2370 C CA . GLN A 1 306 ? -18.125 6.467 -6.277 1.00 92.38 306 GLN A CA 1
ATOM 2371 C C . GLN A 1 306 ? -16.978 5.545 -6.704 1.00 92.38 306 GLN A C 1
ATOM 2373 O O . GLN A 1 306 ? -17.216 4.404 -7.100 1.00 92.38 306 GLN A O 1
ATOM 2378 N N . LEU A 1 307 ? -15.733 6.019 -6.591 1.00 93.31 307 LEU A N 1
ATOM 2379 C CA . LEU A 1 307 ? -14.544 5.239 -6.944 1.00 93.31 307 LEU A CA 1
ATOM 2380 C C . LEU A 1 307 ? -14.394 3.990 -6.069 1.00 93.31 307 LEU A C 1
ATOM 2382 O O . LEU A 1 307 ? -14.068 2.922 -6.582 1.00 93.31 307 LEU A O 1
ATOM 2386 N N . MET A 1 308 ? -14.676 4.096 -4.769 1.00 94.94 308 MET A N 1
ATOM 2387 C CA . MET A 1 308 ? -14.602 2.952 -3.860 1.00 94.94 308 MET A CA 1
ATOM 2388 C C . MET A 1 308 ? -15.725 1.930 -4.092 1.00 94.94 308 MET A C 1
ATOM 2390 O O . MET A 1 308 ? -15.495 0.730 -3.942 1.00 94.94 308 MET A O 1
ATOM 2394 N N . CYS A 1 309 ? -16.915 2.362 -4.526 1.00 93.06 309 CYS A N 1
ATOM 2395 C CA . CYS A 1 309 ? -17.975 1.439 -4.947 1.00 93.06 309 CYS A CA 1
ATOM 2396 C C . CYS A 1 309 ? -17.599 0.672 -6.225 1.00 93.06 309 CYS A C 1
ATOM 2398 O O . CYS A 1 309 ? -17.910 -0.509 -6.334 1.00 93.06 309 CYS A O 1
ATOM 2400 N N . GLN A 1 310 ? -16.891 1.303 -7.172 1.00 90.88 310 GLN A N 1
ATOM 2401 C CA . GLN A 1 310 ? -16.449 0.645 -8.416 1.00 90.88 310 GLN A CA 1
ATOM 2402 C C . GLN A 1 310 ? -15.461 -0.500 -8.180 1.00 90.88 310 GLN A C 1
ATOM 2404 O O . GLN A 1 310 ? -15.399 -1.422 -8.989 1.00 90.88 310 GLN A O 1
ATOM 2409 N N . VAL A 1 311 ? -14.696 -0.437 -7.090 1.00 90.88 311 VAL A N 1
ATOM 2410 C CA . VAL A 1 311 ? -13.773 -1.507 -6.690 1.00 90.88 311 VAL A CA 1
ATOM 2411 C C . VAL A 1 311 ? -14.387 -2.479 -5.676 1.00 90.88 311 VAL A C 1
ATOM 2413 O O . VAL A 1 311 ? -13.688 -3.343 -5.169 1.00 90.88 311 VAL A O 1
ATOM 2416 N N . ASP A 1 312 ? -15.688 -2.377 -5.392 1.00 90.50 312 ASP A N 1
ATOM 2417 C CA . ASP A 1 312 ? -16.416 -3.266 -4.474 1.00 90.50 312 ASP A CA 1
ATOM 2418 C C . ASP A 1 312 ? -15.939 -3.191 -3.003 1.00 90.50 312 ASP A C 1
ATOM 2420 O O . ASP A 1 312 ? -15.947 -4.167 -2.246 1.00 90.50 312 ASP A O 1
ATOM 2424 N N . MET A 1 313 ? -15.556 -1.987 -2.551 1.00 93.81 313 MET A N 1
ATOM 2425 C CA . MET A 1 313 ? -15.246 -1.735 -1.137 1.00 93.81 313 MET A CA 1
ATOM 2426 C C . MET A 1 313 ? -16.364 -2.144 -0.157 1.00 93.81 313 MET A C 1
ATOM 2428 O O . MET A 1 313 ? -16.001 -2.629 0.913 1.00 93.81 313 MET A O 1
ATOM 2432 N N . PRO A 1 314 ? -17.681 -2.005 -0.444 1.00 92.12 314 PRO A N 1
ATOM 2433 C CA . PRO A 1 314 ? -18.710 -2.401 0.519 1.00 92.12 314 PRO A CA 1
ATOM 2434 C C . PRO A 1 314 ? -18.665 -3.900 0.832 1.00 92.12 314 PRO A C 1
ATOM 2436 O O . PRO A 1 314 ? -18.712 -4.275 2.002 1.00 92.12 314 PRO A O 1
ATOM 2439 N N . LYS A 1 315 ? -18.503 -4.758 -0.187 1.00 90.31 315 LYS A N 1
ATOM 2440 C CA . LYS A 1 315 ? -18.348 -6.205 0.017 1.00 90.31 315 LYS A CA 1
ATOM 2441 C C . LYS A 1 315 ? -17.127 -6.501 0.888 1.00 90.31 315 LYS A C 1
ATOM 2443 O O . LYS A 1 315 ? -17.218 -7.262 1.849 1.00 90.31 315 LYS A O 1
ATOM 2448 N N . HIS A 1 316 ? -15.999 -5.867 0.579 1.00 92.88 316 HIS A N 1
ATOM 2449 C CA . HIS A 1 316 ? -14.760 -6.065 1.327 1.00 92.88 316 HIS A CA 1
ATOM 2450 C C . HIS A 1 316 ? -14.864 -5.584 2.786 1.00 92.88 316 HIS A C 1
ATOM 2452 O O . HIS A 1 316 ? -14.430 -6.279 3.703 1.00 92.88 316 HIS A O 1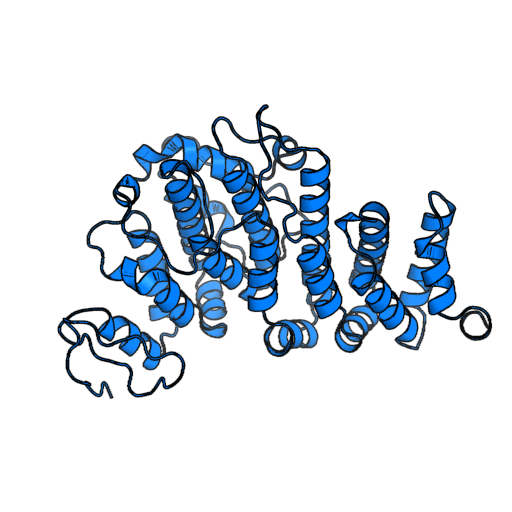
ATOM 2458 N N . LEU A 1 317 ? -15.509 -4.435 3.016 1.00 94.62 317 LEU A N 1
ATOM 2459 C CA . LEU A 1 317 ? -15.771 -3.885 4.347 1.00 94.62 317 LEU A CA 1
ATOM 2460 C C . LEU A 1 317 ? -16.598 -4.854 5.197 1.00 94.62 317 LEU A C 1
ATOM 2462 O O . LEU A 1 317 ? -16.236 -5.119 6.341 1.00 94.62 317 LEU A O 1
ATOM 2466 N N . LEU A 1 318 ? -17.678 -5.403 4.634 1.00 91.69 318 LEU A N 1
ATOM 2467 C CA . LEU A 1 318 ? -18.533 -6.370 5.323 1.00 91.69 318 LEU A CA 1
ATOM 2468 C C . LEU A 1 318 ? -17.783 -7.665 5.655 1.00 91.69 318 LEU A C 1
ATOM 2470 O O . LEU A 1 318 ? -17.930 -8.182 6.759 1.00 91.69 318 LEU A O 1
ATOM 2474 N N . SER A 1 319 ? -16.916 -8.141 4.755 1.00 91.31 319 SER A N 1
ATOM 2475 C CA . SER A 1 319 ? -16.078 -9.318 5.010 1.00 91.31 319 SER A CA 1
ATOM 2476 C C . SER A 1 319 ? -15.131 -9.115 6.197 1.00 91.31 319 SER A C 1
ATOM 2478 O O . SER A 1 319 ? -14.963 -10.023 7.008 1.00 91.31 319 SER A O 1
ATOM 2480 N N . ILE A 1 320 ? -14.514 -7.937 6.308 1.00 93.38 320 ILE A N 1
ATOM 2481 C CA . ILE A 1 320 ? -13.515 -7.634 7.344 1.00 93.38 320 ILE A CA 1
ATOM 2482 C C . ILE A 1 320 ? -14.163 -7.291 8.691 1.00 93.38 320 ILE A C 1
ATOM 2484 O O . ILE A 1 320 ? -13.620 -7.622 9.746 1.00 93.38 320 ILE A O 1
ATOM 2488 N N . ALA A 1 321 ? -15.313 -6.616 8.665 1.00 93.25 321 ALA A N 1
ATOM 2489 C CA . ALA A 1 321 ? -15.964 -6.038 9.839 1.00 93.25 321 ALA A CA 1
ATOM 2490 C C . ALA A 1 321 ? -17.290 -6.714 10.218 1.00 93.25 321 ALA A C 1
ATOM 2492 O O . ALA A 1 321 ? -18.037 -6.175 11.030 1.00 93.25 321 ALA A O 1
ATOM 2493 N N . SER A 1 322 ? -17.586 -7.900 9.683 1.00 89.38 322 SER A N 1
ATOM 2494 C CA . SER A 1 322 ? -18.819 -8.649 9.981 1.00 89.38 322 SER A CA 1
ATOM 2495 C C . SER A 1 322 ? -19.093 -8.761 11.485 1.00 89.38 322 SER A C 1
ATOM 2497 O O . SER A 1 322 ? -20.178 -8.417 11.943 1.00 89.38 322 SER A O 1
ATOM 2499 N N . LYS A 1 323 ? -18.087 -9.162 12.273 1.00 90.88 323 LYS A N 1
ATOM 2500 C CA . LYS A 1 323 ? -18.173 -9.259 13.742 1.00 90.88 323 LYS A CA 1
ATOM 2501 C C . LYS A 1 323 ? -18.297 -7.898 14.428 1.00 90.88 323 LYS A C 1
ATOM 2503 O O . LYS A 1 323 ? -18.983 -7.789 15.440 1.00 90.88 323 LYS A O 1
ATOM 2508 N N . LEU A 1 324 ? -17.649 -6.869 13.880 1.00 94.00 324 LEU A N 1
ATOM 2509 C CA . LEU A 1 324 ? -17.700 -5.506 14.408 1.00 94.00 324 LEU A CA 1
ATOM 2510 C C . LEU A 1 324 ? -19.125 -4.947 14.350 1.00 94.00 324 LEU A C 1
ATOM 2512 O O . LEU A 1 324 ? -19.581 -4.366 15.329 1.00 94.00 324 LEU A O 1
ATOM 2516 N N . PHE A 1 325 ? -19.845 -5.160 13.246 1.00 91.88 325 PHE A N 1
ATOM 2517 C CA . PHE A 1 325 ? -21.221 -4.670 13.090 1.00 91.88 325 PHE A CA 1
ATOM 2518 C C . PHE A 1 325 ? -22.234 -5.337 14.035 1.00 91.88 325 PHE A C 1
ATOM 2520 O O . PHE A 1 325 ? -23.331 -4.816 14.202 1.00 91.88 325 PHE A O 1
ATOM 2527 N N . LEU A 1 326 ? -21.861 -6.444 14.684 1.00 89.06 326 LEU A N 1
ATOM 2528 C CA . LEU A 1 326 ? -22.667 -7.121 15.708 1.00 89.06 326 LEU A CA 1
ATOM 2529 C C . LEU A 1 326 ? -22.403 -6.607 17.127 1.00 89.06 326 LEU A C 1
ATOM 2531 O O . LEU A 1 326 ? -23.057 -7.029 18.078 1.00 89.06 326 LEU A O 1
ATOM 2535 N N . CYS A 1 327 ? -21.417 -5.729 17.303 1.00 89.81 327 CYS A N 1
ATOM 2536 C CA . CYS A 1 327 ? -21.081 -5.179 18.608 1.00 89.81 327 CYS A CA 1
ATOM 2537 C C . CYS A 1 327 ? -21.939 -3.953 18.933 1.00 89.81 327 CYS A C 1
ATOM 2539 O O . CYS A 1 327 ? -22.124 -3.069 18.101 1.00 89.81 327 CYS A O 1
ATOM 2541 N N . GLU A 1 328 ? -22.380 -3.846 20.188 1.00 87.88 328 GLU A N 1
ATOM 2542 C CA . GLU A 1 328 ? -23.058 -2.641 20.691 1.00 87.88 328 GLU A CA 1
ATOM 2543 C C . GLU A 1 328 ? -22.074 -1.500 20.982 1.00 87.88 328 GLU A C 1
ATOM 2545 O O . GLU A 1 328 ? -22.399 -0.325 20.822 1.00 87.88 328 GLU A O 1
ATOM 2550 N N . ASN A 1 329 ? -20.862 -1.840 21.433 1.00 90.62 329 ASN A N 1
ATOM 2551 C CA . ASN A 1 329 ? -19.849 -0.871 21.830 1.00 90.62 329 ASN A CA 1
ATOM 2552 C C . ASN A 1 329 ? -18.462 -1.309 21.355 1.00 90.62 329 ASN A C 1
ATOM 2554 O O . ASN A 1 329 ? -17.933 -2.320 21.822 1.00 90.62 329 ASN A O 1
ATOM 2558 N N . HIS A 1 330 ? -17.894 -0.533 20.433 1.00 95.00 330 HIS A N 1
ATOM 2559 C CA . HIS A 1 330 ? -16.564 -0.737 19.876 1.00 95.00 330 HIS A CA 1
ATOM 2560 C C . HIS A 1 330 ? -16.058 0.569 19.235 1.00 95.00 330 HIS A C 1
ATOM 2562 O O . HIS A 1 330 ? -16.787 1.206 18.477 1.00 95.00 330 HIS A O 1
ATOM 2568 N N . ILE A 1 331 ? -14.803 0.965 19.465 1.00 93.69 331 ILE A N 1
ATOM 2569 C CA . ILE A 1 331 ? -14.265 2.263 19.012 1.00 93.69 331 ILE A CA 1
ATOM 2570 C C . ILE A 1 331 ? -14.253 2.414 17.476 1.00 93.69 331 ILE A C 1
ATOM 2572 O O . ILE A 1 331 ? -14.540 3.483 16.942 1.00 93.69 331 ILE A O 1
ATOM 2576 N N . LEU A 1 332 ? -13.997 1.322 16.740 1.00 95.31 332 LEU A N 1
ATOM 2577 C CA . LEU A 1 332 ? -14.088 1.280 15.269 1.00 95.31 332 LEU A CA 1
ATOM 2578 C C . LEU A 1 332 ? -15.516 1.369 14.713 1.00 95.31 332 LEU A C 1
ATOM 2580 O O . LEU A 1 332 ? -15.675 1.625 13.521 1.00 95.31 332 LEU A O 1
ATOM 2584 N N . LEU A 1 333 ? -16.551 1.180 15.536 1.00 94.00 333 LEU A N 1
ATOM 2585 C CA . LEU A 1 333 ? -17.926 1.054 15.057 1.00 94.00 333 LEU A CA 1
ATOM 2586 C C . LEU A 1 333 ? -18.406 2.333 14.361 1.00 94.00 333 LEU A C 1
ATOM 2588 O O . LEU A 1 333 ? -18.958 2.269 13.267 1.00 94.00 333 LEU A O 1
ATOM 2592 N N . HIS A 1 334 ? -18.132 3.503 14.945 1.00 91.94 334 HIS A N 1
ATOM 2593 C CA . HIS A 1 334 ? -18.545 4.786 14.370 1.00 91.94 334 HIS A CA 1
ATOM 2594 C C . HIS A 1 334 ? -17.870 5.085 13.014 1.00 91.94 334 HIS A C 1
ATOM 2596 O O . HIS A 1 334 ? -18.590 5.358 12.048 1.00 91.94 334 HIS A O 1
ATOM 2602 N N . PRO A 1 335 ? -16.529 4.992 12.866 1.00 93.00 335 PRO A N 1
ATOM 2603 C CA . PRO A 1 335 ? -15.892 5.112 11.556 1.00 93.00 335 PRO A CA 1
ATOM 2604 C C . PRO A 1 335 ? -16.414 4.105 10.528 1.00 93.00 335 PRO A C 1
ATOM 2606 O O . PRO A 1 335 ? -16.675 4.490 9.391 1.00 93.00 335 PRO A O 1
ATOM 2609 N N . PHE A 1 336 ? -16.605 2.839 10.912 1.00 95.06 336 PHE A N 1
ATOM 2610 C CA . PHE A 1 336 ? -17.048 1.797 9.983 1.00 95.06 336 PHE A CA 1
ATOM 2611 C C . PHE A 1 336 ? -18.508 1.967 9.559 1.00 95.06 336 PHE A C 1
ATOM 2613 O O . PHE A 1 336 ? -18.804 1.790 8.378 1.00 95.06 336 PHE A O 1
ATOM 2620 N N . TYR A 1 337 ? -19.404 2.382 10.460 1.00 93.50 337 TYR A N 1
ATOM 2621 C CA . TYR A 1 337 ? -20.770 2.746 10.081 1.00 93.50 337 TYR A CA 1
ATOM 2622 C C . TYR A 1 337 ? -20.795 3.934 9.133 1.00 93.50 337 TYR A C 1
ATOM 2624 O O . TYR A 1 337 ? -21.503 3.874 8.135 1.00 93.50 337 TYR A O 1
ATOM 2632 N N . TYR A 1 338 ? -19.987 4.970 9.376 1.00 93.12 338 TYR A N 1
ATOM 2633 C CA . TYR A 1 338 ? -19.895 6.097 8.449 1.00 93.12 338 TYR A CA 1
ATOM 2634 C C . TYR A 1 338 ? -19.451 5.637 7.053 1.00 93.12 338 TYR A C 1
ATOM 2636 O O . TYR A 1 338 ? -20.054 6.012 6.051 1.00 93.12 338 TYR A O 1
ATOM 2644 N N . VAL A 1 339 ? -18.400 4.815 6.976 1.00 93.75 339 VAL A N 1
ATOM 2645 C CA . VAL A 1 339 ? -17.899 4.260 5.709 1.00 93.75 339 VAL A CA 1
ATOM 2646 C C . VAL A 1 339 ? -19.001 3.455 5.011 1.00 93.75 339 VAL A C 1
ATOM 2648 O O . VAL A 1 339 ? -19.282 3.703 3.838 1.00 93.75 339 VAL A O 1
ATOM 2651 N N . LEU A 1 340 ? -19.662 2.540 5.729 1.00 93.56 340 LEU A N 1
ATOM 2652 C CA . LEU A 1 340 ? -20.742 1.717 5.187 1.00 93.56 340 LEU A CA 1
ATOM 2653 C C . LEU A 1 340 ? -21.923 2.571 4.710 1.00 93.56 340 LEU A C 1
ATOM 2655 O O . LEU A 1 340 ? -22.402 2.360 3.601 1.00 93.56 340 LEU A O 1
ATOM 2659 N N . GLU A 1 341 ? -22.365 3.552 5.499 1.00 92.19 341 GLU A N 1
ATOM 2660 C CA . GLU A 1 341 ? -23.466 4.466 5.173 1.00 92.19 341 GLU A CA 1
ATOM 2661 C C . GLU A 1 341 ? -23.182 5.237 3.880 1.00 92.19 341 GLU A C 1
ATOM 2663 O O . GLU A 1 341 ? -24.017 5.260 2.975 1.00 92.19 341 GLU A O 1
ATOM 2668 N N . ARG A 1 342 ? -21.984 5.825 3.752 1.00 92.50 342 ARG A N 1
ATOM 2669 C CA . ARG A 1 342 ? -21.599 6.612 2.568 1.00 92.50 342 ARG A CA 1
ATOM 2670 C C . ARG A 1 342 ? -21.523 5.767 1.310 1.00 92.50 342 ARG A C 1
ATOM 2672 O O . ARG A 1 342 ? -22.027 6.169 0.265 1.00 92.50 342 ARG A O 1
ATOM 2679 N N . LEU A 1 343 ? -20.923 4.586 1.410 1.00 92.06 343 LEU A N 1
ATOM 2680 C CA . LEU A 1 343 ? -20.878 3.655 0.290 1.00 92.06 343 LEU A CA 1
ATOM 2681 C C . LEU A 1 343 ? -22.281 3.142 -0.066 1.00 92.06 343 LEU A C 1
ATOM 2683 O O . LEU A 1 343 ? -22.603 2.982 -1.245 1.00 92.06 343 LEU A O 1
ATOM 2687 N N . SER A 1 344 ? -23.133 2.946 0.944 1.00 86.69 344 SER A N 1
ATOM 2688 C CA . SER A 1 344 ? -24.485 2.439 0.741 1.00 86.69 344 SER A CA 1
ATOM 2689 C C . SER A 1 344 ? -25.398 3.440 0.055 1.00 86.69 344 SER A C 1
ATOM 2691 O O . SER A 1 344 ? -26.134 3.068 -0.858 1.00 86.69 344 SER A O 1
ATOM 2693 N N . TYR A 1 345 ? -25.303 4.710 0.454 1.00 84.06 345 TYR A N 1
ATOM 2694 C CA . TYR A 1 345 ? -26.005 5.816 -0.190 1.00 84.06 345 TYR A CA 1
ATOM 2695 C C . TYR A 1 345 ? -25.640 5.930 -1.674 1.00 84.06 345 TYR A C 1
ATOM 2697 O O . TYR A 1 345 ? -26.488 6.257 -2.501 1.00 84.06 345 TYR A O 1
ATOM 2705 N N . GLN A 1 346 ? -24.383 5.638 -2.015 1.00 84.31 346 GLN A N 1
ATOM 2706 C CA . GLN A 1 346 ? -23.889 5.780 -3.374 1.00 84.31 346 GLN A CA 1
ATOM 2707 C C . GLN A 1 346 ? -24.317 4.629 -4.291 1.00 84.31 346 GLN A C 1
ATOM 2709 O O . GLN A 1 346 ? -24.859 4.879 -5.369 1.00 84.31 346 GLN A O 1
ATOM 2714 N N . SER A 1 347 ? -23.998 3.378 -3.936 1.00 79.75 347 SER A N 1
ATOM 2715 C CA . SER A 1 347 ? -24.275 2.226 -4.807 1.00 79.75 347 SER A CA 1
ATOM 2716 C C . SER A 1 347 ? -24.132 0.875 -4.091 1.00 79.75 347 SER A C 1
ATOM 2718 O O . SER A 1 347 ? -23.341 0.028 -4.514 1.00 79.75 347 SER A O 1
ATOM 2720 N N . MET A 1 348 ? -24.894 0.633 -3.015 1.00 76.06 348 MET A N 1
ATOM 2721 C CA . MET A 1 348 ? -24.957 -0.728 -2.461 1.00 76.06 348 MET A CA 1
ATOM 2722 C C . MET A 1 348 ? -25.690 -1.667 -3.421 1.00 76.06 348 MET A C 1
ATOM 2724 O O . MET A 1 348 ? -26.838 -1.429 -3.796 1.00 76.06 348 MET A O 1
ATOM 2728 N N . GLN A 1 349 ? -25.039 -2.765 -3.785 1.00 75.94 349 GLN A N 1
ATOM 2729 C CA . GLN A 1 349 ? -25.650 -3.839 -4.555 1.00 75.94 349 GLN A CA 1
ATOM 2730 C C . GLN A 1 349 ? -26.607 -4.656 -3.671 1.00 75.94 349 GLN A C 1
ATOM 2732 O O . GLN A 1 349 ? -26.336 -4.839 -2.479 1.00 75.94 349 GLN A O 1
ATOM 2737 N N . PRO A 1 350 ? -27.689 -5.235 -4.231 1.00 76.56 350 PRO A N 1
ATOM 2738 C CA . PRO A 1 350 ? -28.607 -6.082 -3.469 1.00 76.56 350 PRO A CA 1
ATOM 2739 C C . PRO A 1 350 ? -27.904 -7.226 -2.724 1.00 76.56 350 PRO A C 1
ATOM 2741 O O . PRO A 1 350 ? -28.249 -7.513 -1.583 1.00 76.56 350 PRO A O 1
ATOM 2744 N N . SER A 1 351 ? -26.876 -7.840 -3.318 1.00 74.88 351 SER A N 1
ATOM 2745 C CA . SER A 1 351 ? -26.080 -8.899 -2.677 1.00 74.88 351 SER A CA 1
ATOM 2746 C C . SER A 1 351 ? -25.383 -8.431 -1.393 1.00 74.88 351 SER A C 1
ATOM 2748 O O . SER A 1 351 ? -25.384 -9.155 -0.400 1.00 74.88 351 SER A O 1
ATOM 2750 N N . GLN A 1 352 ? -24.846 -7.209 -1.384 1.00 76.06 352 GLN A N 1
ATOM 2751 C CA . GLN A 1 352 ? -24.185 -6.609 -0.221 1.00 76.06 352 GLN A CA 1
ATOM 2752 C C . GLN A 1 352 ? -25.199 -6.260 0.875 1.00 76.06 352 GLN A C 1
ATOM 2754 O O . GLN A 1 352 ? -24.963 -6.562 2.042 1.00 76.06 352 GLN A O 1
ATOM 2759 N N . LEU A 1 353 ? -26.357 -5.697 0.502 1.00 78.25 353 LEU A N 1
ATOM 2760 C CA . LEU A 1 353 ? -27.443 -5.423 1.448 1.00 78.25 353 LEU A CA 1
ATOM 2761 C C . LEU A 1 353 ? -27.915 -6.712 2.123 1.00 78.25 353 LEU A C 1
ATOM 2763 O O . LEU A 1 353 ? -28.048 -6.762 3.342 1.00 78.25 353 LEU A O 1
ATOM 2767 N N . ARG A 1 354 ? -28.132 -7.774 1.339 1.00 78.69 354 ARG A N 1
ATOM 2768 C CA . ARG A 1 354 ? -28.495 -9.091 1.875 1.00 78.69 354 ARG A CA 1
ATOM 2769 C C . ARG A 1 354 ? -27.421 -9.625 2.813 1.00 78.69 354 ARG A C 1
ATOM 2771 O O . ARG A 1 354 ? -27.771 -10.156 3.857 1.00 78.69 354 ARG A O 1
ATOM 2778 N N . HIS A 1 355 ? -26.141 -9.496 2.458 1.00 75.75 355 HIS A N 1
ATOM 2779 C CA . HIS A 1 355 ? -25.041 -9.916 3.327 1.00 75.75 355 HIS A CA 1
ATOM 2780 C C . HIS A 1 355 ? -25.078 -9.171 4.670 1.00 75.75 355 HIS A C 1
ATOM 2782 O O . HIS A 1 355 ? -25.028 -9.816 5.710 1.00 75.75 355 HIS A O 1
ATOM 2788 N N . PHE A 1 356 ? -25.260 -7.845 4.662 1.00 77.31 356 PHE A N 1
ATOM 2789 C CA . PHE A 1 356 ? -25.398 -7.056 5.890 1.00 77.31 356 PHE A CA 1
ATOM 2790 C C . PHE A 1 356 ? -26.625 -7.467 6.721 1.00 77.31 356 PHE A C 1
ATOM 2792 O O . PHE A 1 356 ? -26.511 -7.705 7.918 1.00 77.31 356 PHE A O 1
ATOM 2799 N N . LEU A 1 357 ? -27.792 -7.620 6.089 1.00 78.75 357 LEU A N 1
ATOM 2800 C CA . LEU A 1 357 ? -29.030 -8.030 6.764 1.00 78.75 357 LEU A CA 1
ATOM 2801 C C . LEU A 1 357 ? -28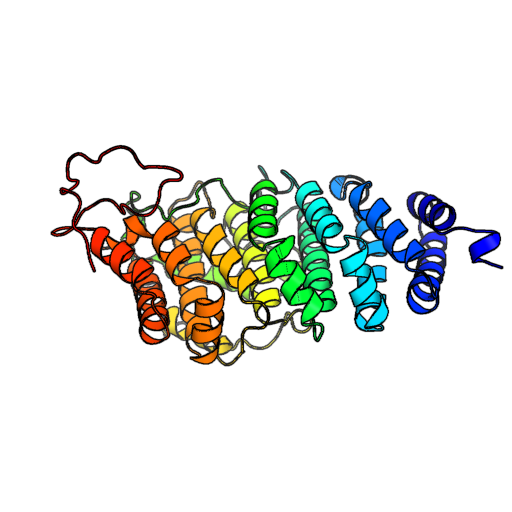.955 -9.441 7.368 1.00 78.75 357 LEU A C 1
ATOM 2803 O O . LEU A 1 357 ? -29.683 -9.742 8.308 1.00 78.75 357 LEU A O 1
ATOM 2807 N N . ARG A 1 358 ? -28.090 -10.307 6.831 1.00 78.94 358 ARG A N 1
ATOM 2808 C CA . ARG A 1 358 ? -27.854 -11.668 7.332 1.00 78.94 358 ARG A CA 1
ATOM 2809 C C . ARG A 1 358 ? -26.902 -11.725 8.525 1.00 78.94 358 ARG A C 1
ATOM 2811 O O . ARG A 1 358 ? -26.775 -12.802 9.102 1.00 78.94 358 ARG A O 1
ATOM 2818 N N . LEU A 1 359 ? -26.244 -10.618 8.889 1.00 76.75 359 LEU A N 1
ATOM 2819 C CA . LEU A 1 359 ? -25.283 -10.606 9.993 1.00 76.75 359 LEU A CA 1
ATOM 2820 C C . LEU A 1 359 ? -25.942 -10.981 11.329 1.00 76.75 359 LEU A C 1
ATOM 2822 O O . LEU A 1 359 ? -25.321 -11.705 12.106 1.00 76.75 359 LEU A O 1
ATOM 2826 N N . ASP A 1 360 ? -27.183 -10.542 11.570 1.00 68.00 360 ASP A N 1
ATOM 2827 C CA . ASP A 1 360 ? -27.897 -10.769 12.832 1.00 68.00 360 ASP A CA 1
ATOM 2828 C C . ASP A 1 360 ? -29.375 -11.170 12.643 1.00 68.00 360 ASP A C 1
ATOM 2830 O O . ASP A 1 360 ? -29.906 -11.276 11.528 1.00 68.00 360 ASP A O 1
ATOM 2834 N N . LEU A 1 361 ? -30.042 -11.443 13.764 1.00 55.50 361 LEU A N 1
ATOM 2835 C CA . LEU A 1 361 ? -31.455 -11.779 13.838 1.00 55.50 361 LEU A CA 1
ATOM 2836 C C . LEU A 1 361 ? -32.315 -10.615 13.304 1.00 55.50 361 LEU A C 1
ATOM 2838 O O . LEU A 1 361 ? -31.969 -9.448 13.481 1.00 55.50 361 LEU A O 1
ATOM 2842 N N . PRO A 1 362 ? -33.469 -10.899 12.669 1.00 54.72 362 PRO A N 1
ATOM 2843 C CA . PRO A 1 362 ? -34.145 -12.197 12.588 1.00 54.72 362 PRO A CA 1
ATOM 2844 C C . PRO A 1 362 ? -33.703 -13.068 11.407 1.00 54.72 362 PRO A C 1
ATOM 2846 O O . PRO A 1 362 ? -34.208 -14.179 11.267 1.00 54.72 362 PRO A O 1
ATOM 2849 N N . LEU A 1 363 ? -32.824 -12.568 10.531 1.00 65.56 363 LEU A N 1
ATOM 2850 C CA . LEU A 1 363 ? -32.480 -13.278 9.306 1.00 65.56 363 LEU A CA 1
ATOM 2851 C C . LEU A 1 363 ? -31.431 -14.349 9.570 1.00 65.56 363 LEU A C 1
ATOM 2853 O O . LEU A 1 363 ? -31.723 -15.490 9.232 1.00 65.56 363 LEU A O 1
ATOM 2857 N N . CYS A 1 364 ? -30.277 -14.008 10.171 1.00 62.91 364 CYS A N 1
ATOM 2858 C CA . CYS A 1 364 ? -29.198 -14.943 10.554 1.00 62.91 364 CYS A CA 1
ATOM 2859 C C . CYS A 1 364 ? -29.032 -16.151 9.605 1.00 62.91 364 CYS A C 1
ATOM 2861 O O . CYS A 1 364 ? -28.864 -17.276 10.068 1.00 62.91 364 CYS A O 1
ATOM 2863 N N . CYS A 1 365 ? -29.167 -15.965 8.291 1.00 65.56 365 CYS A N 1
ATOM 2864 C CA . CYS A 1 365 ? -29.343 -17.072 7.353 1.00 65.56 365 CYS A CA 1
ATOM 2865 C C . CYS A 1 365 ? -28.219 -17.111 6.328 1.00 65.56 365 CYS A C 1
ATOM 2867 O O . CYS A 1 365 ? -27.703 -16.074 5.903 1.00 65.56 365 CYS A O 1
ATOM 2869 N N . ARG A 1 366 ? -27.864 -18.326 5.897 1.00 64.88 366 ARG A N 1
ATOM 2870 C CA . ARG A 1 366 ? -26.812 -18.535 4.900 1.00 64.88 366 ARG A CA 1
ATOM 2871 C C . ARG A 1 366 ? -27.118 -17.839 3.581 1.00 64.88 366 ARG A C 1
ATOM 2873 O O . ARG A 1 366 ? -28.260 -17.781 3.114 1.00 64.88 366 ARG A O 1
ATOM 2880 N N . ASN A 1 367 ? -26.053 -17.376 2.939 1.00 64.00 367 ASN A N 1
ATOM 2881 C CA . ASN A 1 367 ? -26.104 -16.984 1.546 1.00 64.00 367 ASN A CA 1
ATOM 2882 C C . ASN A 1 367 ? -26.119 -18.245 0.670 1.00 64.00 367 ASN A C 1
ATOM 2884 O O . ASN A 1 367 ? -25.110 -18.927 0.563 1.00 64.00 367 ASN A O 1
ATOM 2888 N N . LEU A 1 368 ? -27.264 -18.564 0.063 1.00 61.38 368 LEU A N 1
ATOM 2889 C CA . LEU A 1 368 ? -27.411 -19.746 -0.801 1.00 61.38 368 LEU A CA 1
ATOM 2890 C C . LEU A 1 368 ? -26.630 -19.646 -2.125 1.00 61.38 368 LEU A C 1
ATOM 2892 O O . LEU A 1 368 ? -26.471 -20.656 -2.804 1.00 61.38 368 LEU A O 1
ATOM 2896 N N . ASP A 1 369 ? -26.169 -18.445 -2.490 1.00 62.38 369 ASP A N 1
ATOM 2897 C CA . ASP A 1 369 ? -25.510 -18.169 -3.771 1.00 62.38 369 ASP A CA 1
ATOM 2898 C C . ASP A 1 369 ? -23.968 -18.304 -3.711 1.00 62.38 369 ASP A C 1
ATOM 2900 O O . ASP A 1 369 ? -23.316 -18.299 -4.754 1.00 62.38 369 ASP A O 1
ATOM 2904 N N . GLU A 1 370 ? -23.363 -18.408 -2.518 1.00 58.56 370 GLU A N 1
ATOM 2905 C CA . GLU A 1 370 ? -21.904 -18.519 -2.331 1.00 58.56 370 GLU A CA 1
ATOM 2906 C C . GLU A 1 370 ? -21.511 -19.967 -1.993 1.00 58.56 370 GLU A C 1
ATOM 2908 O O . GLU A 1 370 ? -21.744 -20.443 -0.887 1.00 58.56 370 GLU A O 1
ATOM 2913 N N . THR A 1 371 ? -20.916 -20.677 -2.960 1.00 54.31 371 THR A N 1
ATOM 2914 C CA . THR A 1 371 ? -20.506 -22.093 -2.830 1.00 54.31 371 THR A CA 1
ATOM 2915 C C . THR A 1 371 ? -19.029 -22.291 -2.467 1.00 54.31 371 THR A C 1
ATOM 2917 O O . THR A 1 371 ? -18.602 -23.418 -2.227 1.00 54.31 371 THR A O 1
ATOM 2920 N N . GLU A 1 372 ? -18.220 -21.228 -2.459 1.00 45.69 372 GLU A N 1
ATOM 2921 C CA . GLU A 1 372 ? -16.795 -21.288 -2.104 1.00 45.69 372 GLU A CA 1
ATOM 2922 C C . GLU A 1 372 ? -16.592 -20.872 -0.639 1.00 45.69 372 GLU A C 1
ATOM 2924 O O . GLU A 1 372 ? -17.012 -19.791 -0.238 1.00 45.69 372 GLU A O 1
ATOM 2929 N N . ASN A 1 373 ? -15.918 -21.724 0.146 1.00 47.69 373 ASN A N 1
ATOM 2930 C CA . ASN A 1 373 ? -15.636 -21.538 1.579 1.00 47.69 373 ASN A CA 1
ATOM 2931 C C . ASN A 1 373 ? -16.880 -21.466 2.492 1.00 47.69 373 ASN A C 1
ATOM 2933 O O . ASN A 1 373 ? -16.991 -20.549 3.303 1.00 47.69 373 ASN A O 1
ATOM 2937 N N . GLU A 1 374 ? -17.802 -22.436 2.406 1.00 53.94 374 GLU A N 1
ATOM 2938 C CA . GLU A 1 374 ? -18.931 -22.519 3.350 1.00 53.94 374 GLU A CA 1
ATOM 2939 C C . GLU A 1 374 ? -18.448 -22.525 4.816 1.00 53.94 374 GLU A C 1
ATOM 2941 O O . GLU A 1 374 ? -17.815 -23.481 5.274 1.00 53.94 374 GLU A O 1
ATOM 2946 N N . GLU A 1 375 ? -18.774 -21.471 5.573 1.00 54.66 375 GLU A N 1
ATOM 2947 C CA . GLU A 1 375 ? -18.548 -21.444 7.020 1.00 54.66 375 GLU A CA 1
ATOM 2948 C C . GLU A 1 375 ? -19.375 -22.546 7.707 1.00 54.66 375 GLU A C 1
ATOM 2950 O O . GLU A 1 375 ? -20.532 -22.746 7.339 1.00 54.66 375 GLU A O 1
ATOM 2955 N N . PRO A 1 376 ? -18.847 -23.259 8.719 1.00 58.12 376 PRO A N 1
ATOM 2956 C CA . PRO A 1 376 ? -19.599 -24.282 9.447 1.00 58.12 376 PRO A CA 1
ATOM 2957 C C . PRO A 1 376 ? -20.862 -23.707 10.110 1.00 58.12 376 PRO A C 1
ATOM 2959 O O . PRO A 1 376 ? -20.868 -22.560 10.552 1.00 58.12 376 PRO A O 1
ATOM 2962 N N . ILE A 1 377 ? -21.922 -24.523 10.191 1.00 58.88 377 ILE A N 1
ATOM 2963 C CA . ILE A 1 377 ? -23.242 -24.114 10.703 1.00 58.88 377 ILE A CA 1
ATOM 2964 C C . ILE A 1 377 ? -23.112 -23.521 12.112 1.00 58.88 377 ILE A C 1
ATOM 2966 O O . ILE A 1 377 ? -22.594 -24.183 13.018 1.00 58.88 377 ILE A O 1
ATOM 2970 N N . ARG A 1 378 ? -23.601 -22.292 12.313 1.00 63.50 378 ARG A N 1
ATOM 2971 C CA . ARG A 1 378 ? -23.605 -21.643 13.637 1.00 63.50 378 ARG A CA 1
ATOM 2972 C C . ARG A 1 378 ? -24.805 -22.133 14.454 1.00 63.50 378 ARG A C 1
ATOM 2974 O O . ARG A 1 378 ? -25.881 -22.385 13.922 1.00 63.50 378 ARG A O 1
ATOM 2981 N N . SER A 1 379 ? -24.654 -22.262 15.772 1.00 58.28 379 SER A N 1
ATOM 2982 C CA . SER A 1 379 ? -25.716 -22.780 16.658 1.00 58.28 379 SER A CA 1
ATOM 2983 C C . SER A 1 379 ? -26.982 -21.909 16.705 1.00 58.28 379 SER A C 1
ATOM 2985 O O . SER A 1 379 ? -28.038 -22.382 17.115 1.00 58.28 379 SER A O 1
ATOM 2987 N N . ASN A 1 380 ? -26.872 -20.651 16.284 1.00 60.75 380 ASN A N 1
ATOM 2988 C CA . ASN A 1 380 ? -27.923 -19.639 16.203 1.00 60.75 380 ASN A CA 1
ATOM 2989 C C . ASN A 1 380 ? -28.318 -19.283 14.754 1.00 60.75 380 ASN A C 1
ATOM 2991 O O . ASN A 1 380 ? -29.009 -18.289 14.540 1.00 60.75 380 ASN A O 1
ATOM 2995 N N . GLU A 1 381 ? -27.876 -20.062 13.763 1.00 61.69 381 GLU A N 1
ATOM 2996 C CA . GLU A 1 381 ? -28.163 -19.813 12.348 1.00 61.69 381 GLU A CA 1
ATOM 2997 C C . GLU A 1 381 ? -29.625 -20.166 12.016 1.00 61.69 381 GLU A C 1
ATOM 2999 O O . GLU A 1 381 ? -30.109 -21.265 12.299 1.00 61.69 381 GLU A O 1
ATOM 3004 N N . GLY A 1 382 ? -30.349 -19.207 11.438 1.00 59.03 382 GLY A N 1
ATOM 3005 C CA . GLY A 1 382 ? -31.705 -19.390 10.938 1.00 59.03 382 GLY A CA 1
ATOM 3006 C C . GLY A 1 382 ? -31.727 -20.212 9.647 1.00 59.03 382 GLY A C 1
ATOM 3007 O O . GLY A 1 382 ? -30.739 -20.297 8.914 1.00 59.03 382 GLY A O 1
ATOM 3008 N N . GLY A 1 383 ? -32.879 -20.817 9.339 1.00 58.75 383 GLY A N 1
ATOM 3009 C CA . GLY A 1 383 ? -33.080 -21.512 8.064 1.00 58.75 383 GLY A CA 1
ATOM 3010 C C . GLY A 1 383 ? -32.861 -20.578 6.862 1.00 58.75 383 GLY A C 1
ATOM 3011 O O . GLY A 1 383 ? -32.978 -19.360 7.001 1.00 58.75 383 GLY A O 1
ATOM 3012 N N . PRO A 1 384 ? -32.548 -21.111 5.670 1.00 57.62 384 PRO A N 1
ATOM 3013 C CA . PRO A 1 384 ? -32.252 -20.284 4.507 1.00 57.62 384 PRO A CA 1
ATOM 3014 C C . PRO A 1 384 ? -33.461 -19.416 4.133 1.00 57.62 384 PRO A C 1
ATOM 3016 O O . PRO A 1 384 ? -34.505 -19.937 3.737 1.00 57.62 384 PRO A O 1
ATOM 3019 N N . VAL A 1 385 ? -33.321 -18.091 4.246 1.00 58.94 385 VAL A N 1
ATOM 3020 C CA . VAL A 1 385 ? -34.351 -17.138 3.817 1.00 58.94 385 VAL A CA 1
ATOM 3021 C C . VAL A 1 385 ? -33.956 -16.568 2.453 1.00 58.94 385 VAL A C 1
ATOM 3023 O O . VAL A 1 385 ? -32.940 -15.868 2.347 1.00 58.94 385 VAL A O 1
ATOM 3026 N N . PRO A 1 386 ? -34.736 -16.835 1.391 1.00 57.12 386 PRO A N 1
ATOM 3027 C CA . PRO A 1 386 ? -34.552 -16.153 0.122 1.00 57.12 386 PRO A CA 1
ATOM 3028 C C . PRO A 1 386 ? -34.955 -14.682 0.286 1.00 57.12 386 PRO A C 1
ATOM 3030 O O . PRO A 1 386 ? -36.132 -14.347 0.396 1.00 57.12 386 PRO A O 1
ATOM 3033 N N . LEU A 1 387 ? -33.956 -13.802 0.317 1.00 57.56 387 LEU A N 1
ATOM 3034 C CA . LEU A 1 387 ? -34.137 -12.358 0.206 1.00 57.56 387 LEU A CA 1
ATOM 3035 C C . LEU A 1 387 ? -34.127 -12.028 -1.291 1.00 57.56 387 LEU A C 1
ATOM 3037 O O . LEU A 1 387 ? -33.048 -11.979 -1.886 1.00 57.56 387 LEU A O 1
ATOM 3041 N N . GLN A 1 388 ? -35.308 -11.909 -1.906 1.00 51.06 388 GLN A N 1
ATOM 3042 C CA . GLN A 1 388 ? -35.432 -11.533 -3.322 1.00 51.06 388 GLN A CA 1
ATOM 3043 C C . GLN A 1 388 ? -34.926 -10.107 -3.547 1.00 51.06 388 GLN A C 1
ATOM 3045 O O . GLN A 1 388 ? -35.435 -9.199 -2.854 1.00 51.06 388 GLN A O 1
#

InterPro domains:
  IPR051944 BEACH domain-containing protein [PTHR46108] (2-378)
  IPR056252 Alfy-like, armadillo-like repeat domain [PF23295] (63-321)

pLDDT: mean 86.03, std 14.64, range [38.0, 98.31]

Sequence (388 aa):
MFSDCFGARMLLSVLTVVTGEWRSSSLQLLKQLLLLASTDQYVAGVIQVISQVPPQQQLEFNVDLLKTVLGVLRESHKVRVQFRKTGGYLGLITMLLGLEGAFSQIDGAGGTVPAEAVELLDFIHLIFKVLTISMRFEPSNAKYFSVEVNWDSITTVLRLTGAFGESTAVDVVQPEWKLQGSDLKNELAACHSVFKMDEEVQAGSIPAGMPPSIFFASYIIRLLFNMALDNYEKMSSDVTWTSSEGSLEECIVSWTSSVLVHPGAVQSILSLLPSIYSENVKWLVSAQYYCGLLLKALLKPERNQQLMCQVDMPKHLLSIASKLFLCENHILLHPFYYVLERLSYQSMQPSQLRHFLRLDLPLCCRNLDETENEEPIRSNEGGPVPLQ

Organism: Strongylus vulgaris (NCBI:txid40348)

Radius of gyration: 22.72 Å; chains: 1; bounding box: 67×47×60 Å

Secondary structure (DSSP, 8-state):
-HHHHS-HHHHHHHHTT--HHHHHHHHHHHHHHHHH-SSSHHHHHHHHHHHHS-TTTSHHHHHHHHHHHHHHHHH-HHHHHHHHHTTHHHHHHHHHHTTTTTTTT---TTSB--HHHHHHHHHHHHHHHHHHHHHTT-HHHHHHIIIII-HHHHHHHHIIIIIS-S--S----SGGGG--GGGGHHHHHHHHHHHHT-HHHHTTBPPTT--HHHHHHHHHHHHHHHHHTT--S-SS-S-----TTS-HHHHGGGGTTPPPS-HHHHHHHHHHGGG---SSHHHHHHHHHHHHHHHHHHTSSHHHHHHHHHTTHHHHHHHHHTTGGG-SS-TTHHHHHHHHHHHHHHH--HHHHHHHHTSSTTT-B--TT--SS-PPPPTTPBP-----

Foldseek 3Di:
DCCVVPNLQNLLVVLVPDDDPVNVVSLVVLLCCLQPPPDLRNLLSLLVSLLVDQCVVPVVSNVSSLVSLLVSLLVDPVSLVSCQVSCVVVSLLSNLLSLFQVLAPFDPVPQFGDQVSLSVLVVLLSSLSSLLSSCVVPVVSLVCCCPVVNLVSVLVSNCRNNLFADAQAADDPDPLQQDALVVLVQLLVQLVVLLQVDPCLSSGRHRPPADSSLSSLSNVLSSLVCSQLVNSPPSHDQADQDDDPDRPLVRLQRVQVGATPRLSSLVSLVRRLRRRDDPPVSSNLSSSLSSLSNLLSNLPDLNSLQVNVVSVVLVSLCVRCLVVCVDPGGSSNVSSVSSNVSNVVNDDDPVSVVSNVCSDPPQVEDDPVDPPPDDPDDPPRDYHDDPD